Protein 6F5Z (pdb70)

Solvent-accessible surface area: 23426 Å² total; per-residue (Å²): 112,140,150,54,46,39,12,42,21,8,76,84,27,116,1,106,30,31,44,96,139,16,92,35,6,0,57,60,0,4,56,8,2,5,9,48,152,50,23,9,0,0,3,3,18,6,10,2,0,23,2,0,31,12,0,68,99,99,44,34,11,29,51,0,0,0,0,13,42,4,47,55,4,0,95,33,0,47,77,73,7,147,32,72,67,1,1,2,0,4,1,34,28,48,36,0,0,0,44,88,77,10,0,27,13,0,3,1,12,29,9,3,4,30,4,101,63,17,89,52,2,0,90,8,0,19,48,0,1,82,50,13,5,0,0,0,1,0,0,18,8,1,64,64,0,81,43,13,46,105,81,59,146,131,10,96,47,124,12,22,95,32,22,44,52,77,1,25,88,2,0,112,100,15,34,3,26,13,0,0,11,17,50,8,28,8,102,73,46,112,21,34,64,63,125,107,26,106,50,156,121,39,139,53,86,127,24,12,44,60,30,36,103,87,35,0,3,0,0,1,0,0,0,0,42,86,93,51,108,113,33,29,34,69,90,10,92,178,6,82,24,33,29,88,118,29,94,39,5,0,69,81,0,6,47,16,2,8,8,45,137,47,20,10,0,0,2,3,18,6,10,2,0,23,2,0,39,14,0,85,112,106,51,29,6,25,54,0,0,0,0,12,12,0,17,56,4,0,94,36,0,79,82,71,18,149,27,68,50,8,6,4,0,2,0,22,27,38,33,0,0,0,42,89,79,13,0,26,12,0,3,2,12,27,8,3,3,36,4,99,66,15,84,56,1,0,84,11,0,20,50,0,1,82,48,15,5,0,0,0,1,1,0,11,6,1,64,73,0,84,22,0,48,108,57,61,160,129,24,110,27,127,20,25,91,26,21,42,37,75,0,44,94,3,0,97,118,15,32,2,25,7,0,0,15,22,48,8,31,10,113,77,45,113,17,38,62,72,119,109,28,104,46,147,107,28,140,58,86,135,17,15,44,67,12,35,82,87,41,0,3,0,0,0,0,0,0,1,28,73,169,56,178,182,4,51,69,60,5,18,97,17,5,0,0,0,76,66,52,21,118,19,87,50,66,58,93,87,114,104,55,48,32,0,38,61,4,73,5,32,3,82,112,50,47,56,67,0,34,2,95,108,5,13,0,16,0,12,18,38,145,88,83,5,80,82,67,3,17,89,17,3,0,0,0,82,65,56,21,109,21,91,47,71,52,96,89,159,59,0,43,54,8,65,4,30,4,81,114,53,47,58,83,7,50,2,108,89,1,11,0,42,0,27,7,75,132,126

B-factor: mean 23.86, std 10.77, range [11.1, 96.34]

Foldseek 3Di:
DDDFPLLVCLVPVVLVVCCVVQCLQVVVLLVPFPAAAQFEEEEEQCRLVVSVVSCCVPHNYQAYEYEHQHPSRQVNNVVVDDDPSYYYDYDALQADPAAFQAGQEYEYEAPLQLHPDSLSSLLNRLGNHHAQHKYKYKHLAEDVLVLNPCVCVVGVRRTDHYHQVRVCVSNVVSQWHWDDKDQGARPPDDQDDQVVPPDPRHRGSVSVCCSRPVRNMIIIMTGRHD/DQQVQCVVVLCVLVVCVVQQCLQLVVLLVPFPDAAQFEEEEEQCRLVVSVVSCCVPHHHQAYEYEHQHPSRQVNNVVPDDDPSHHYDYDALQADPAAFQAGQEYEYEAPLQLHPDSLSSLLVRLGNHHFQHKYKYKHLAEDVLVLNPCVVVVGPGRTDHYHQVRVCVSNVVSQWHWDDKDAGARPPDDQDDQVPPDDPRHRGSVSVCCSHVNRHMIIIMTGRHDDDDD/DFQVVCPCDAQVVPRAAWDWAADDADVRQGQWTWTAHPPPRDTFTQHRRRTRRDPPVVD/DPPVVCPCDAQPPPRHAWDWDADDDCGAWTWTAHPVPRDTFTHHRNRTHRDHPVD

InterPro domains:
  IPR013216 Methyltransferase type 11 [PF08241] (43-138)
  IPR029063 S-adenosyl-L-methionine-dependent methyltransferase superfamily [G3DSA:3.40.50.150] (2-216)
  IPR029063 S-adenosyl-L-methionine-dependent methyltransferase superfamily [SSF53335] (7-187)
  IPR050447 Erg6/SMT methyltransferase [PTHR44068] (22-215)

Sequence (568 aa):
SVRDEFDAWAADGRDKGMEDDRHWHTAKHALARMPVEEGDTVVVDLGTGSGYALRALRDTKGIGRGFGLDGSPEMVVQNARAYTDTDDLSFLVGDFDDDLPFDDDSVDHVWSMEAFYYAADPHHHTLEEIARILKPGGTFYCAVNYYEENVHSHEWWQEHISIDMTRWSHAEYREAFRRDAGLHVAEQDS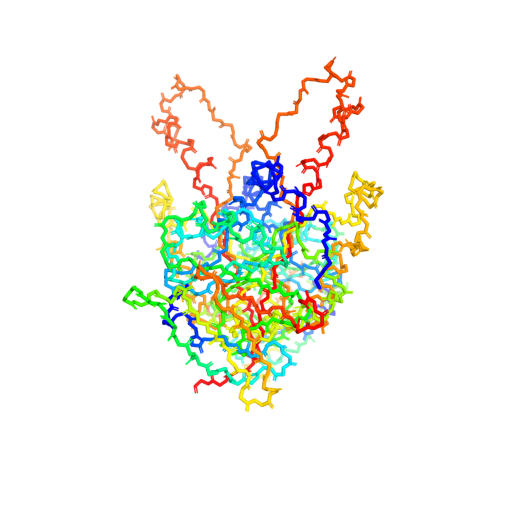SIADLDIDIPAATEFPTDDWETREAMVERYRTFGTLLTVGVAPHSVRDEFDAWAARDKGMEDRHWHTAKHALARMPVEEGDTVVDLGTGSGYALRALRDTKGIGRGFGLDGSPEMVQNARAYTDTDDLSFLVGDFDDLPFDDDSVDHVWSMEAFYYAADPHHTLEEIARILKPGGTFYCAVNYYEENVHHSHEWQEHISIDMMTRWSHAEYREAFRDAGLHVAEQDSIADLDIDIPAATEFPTDDWETREAMVERYRTFGTLLTVGVAPHHHHHMKESLMDILCDPLDKSELELEVDERDGDEIIEGRLIGTVTGEVYPIEDGIPNLLPPDMRMKESLMDILCDPLDKSELELEVDEREIIEGRLIGTVTGEVYPIEDGIPNLLPPDM

Organism: Haloferax volcanii (strain ATCC 29605 / DSM 3757 / JCM 8879 / NBRC 14742 / NCIMB 2012 / VKM B-1768 / DS2) (NCBI:txid309800)

Nearest PDB structures (foldseek):
  6f5z-assembly1_D  TM=1.019E+00  e=7.869E-10  Haloferax volcanii DS2
  6f5z-assembly1_C  TM=1.012E+00  e=1.614E-07  Haloferax volcanii DS2
  4a4g-assembly1_A  TM=5.597E-01  e=3.646E+00  Homo sapiens
  2oj2-assembly1_A  TM=3.637E-01  e=2.183E+00  Homo sapiens
  7nkx-assembly1_Z  TM=3.347E-01  e=4.420E+00  Saccharomyces cerevisiae S288C

Structure (mmCIF, N/CA/C/O backbone):
data_6F5Z
#
_entry.id   6F5Z
#
_cell.length_a   80.610
_cell.length_b   82.290
_cell.length_c   88.030
_cell.angle_alpha   90.000
_cell.angle_beta   90.000
_cell.angle_gamma   90.000
#
_symmetry.space_group_name_H-M   'P 21 21 21'
#
loop_
_entity.id
_entity.type
_entity.pdbx_description
1 polymer '24-sterol C-methyltransferase'
2 polymer 'UPF0434 family protein'
3 non-polymer S-ADENOSYL-L-HOMOCYSTEINE
4 non-polymer GLYCEROL
5 water water
#
loop_
_atom_site.group_PDB
_atom_site.id
_atom_site.type_symbol
_atom_site.label_atom_id
_atom_site.label_alt_id
_atom_site.label_comp_id
_atom_site.label_asym_id
_atom_site.label_entity_id
_atom_site.label_seq_id
_atom_site.pdbx_PDB_ins_code
_atom_site.Cartn_x
_atom_site.Cartn_y
_atom_site.Cartn_z
_atom_site.occupancy
_atom_site.B_iso_or_equiv
_atom_site.auth_seq_id
_atom_site.auth_comp_id
_atom_site.auth_asym_id
_atom_site.auth_atom_id
_atom_site.pdbx_PDB_model_num
ATOM 1 N N . SER A 1 2 ? 18.169 -27.176 -18.006 1.00 33.68 2 SER A N 1
ATOM 2 C CA . SER A 1 2 ? 18.039 -26.236 -16.886 1.00 34.04 2 SER A CA 1
ATOM 3 C C . SER A 1 2 ? 17.750 -27.004 -15.593 1.00 37.19 2 SER A C 1
ATOM 4 O O . SER A 1 2 ? 16.801 -27.790 -15.550 1.00 40.53 2 SER A O 1
ATOM 7 N N . VAL A 1 3 ? 18.589 -26.812 -14.557 1.00 28.10 3 VAL A N 1
ATOM 8 C CA . VAL A 1 3 ? 18.417 -27.541 -13.292 1.00 24.72 3 VAL A CA 1
ATOM 9 C C . VAL A 1 3 ? 18.304 -26.517 -12.164 1.00 23.58 3 VAL A C 1
ATOM 10 O O . VAL A 1 3 ? 19.129 -25.601 -12.068 1.00 23.99 3 VAL A O 1
ATOM 14 N N . ARG A 1 4 ? 17.288 -26.676 -11.322 1.00 19.40 4 ARG A N 1
ATOM 15 C CA . ARG A 1 4 ? 17.117 -25.773 -10.194 1.00 18.44 4 ARG A CA 1
ATOM 16 C C . ARG A 1 4 ? 18.057 -26.098 -9.059 1.00 21.41 4 ARG A C 1
ATOM 17 O O . ARG A 1 4 ? 18.431 -27.262 -8.864 1.00 21.70 4 ARG A O 1
ATOM 25 N N . ASP A 1 5 ? 18.425 -25.083 -8.289 1.00 17.87 5 ASP A N 1
ATOM 26 C CA . ASP A 1 5 ? 19.238 -25.295 -7.106 1.00 17.51 5 ASP A CA 1
ATOM 27 C C . ASP A 1 5 ? 18.801 -24.374 -5.951 1.00 17.77 5 ASP A C 1
ATOM 28 O O . ASP A 1 5 ? 17.796 -23.652 -6.054 1.00 17.38 5 ASP A O 1
ATOM 33 N N . GLU A 1 6 ? 19.554 -24.424 -4.835 1.00 15.93 6 GLU A N 1
ATOM 34 C CA . GLU A 1 6 ? 19.196 -23.632 -3.662 1.00 15.14 6 GLU A CA 1
ATOM 35 C C . GLU A 1 6 ? 18.992 -22.166 -3.984 1.00 16.05 6 GLU A C 1
ATOM 36 O O . GLU A 1 6 ? 18.104 -21.538 -3.425 1.00 17.04 6 GLU A O 1
ATOM 42 N N . PHE A 1 7 ? 19.856 -21.596 -4.843 1.00 15.61 7 PHE A N 1
ATOM 43 C CA . PHE A 1 7 ? 19.735 -20.151 -5.124 1.00 13.91 7 PHE A CA 1
ATOM 44 C C . PHE A 1 7 ? 18.379 -19.767 -5.722 1.00 14.40 7 PHE A C 1
ATOM 45 O O . PHE A 1 7 ? 17.844 -18.705 -5.411 1.00 15.33 7 PHE A O 1
ATOM 53 N N . ASP A 1 8 ? 17.819 -20.684 -6.557 1.00 14.33 8 ASP A N 1
ATOM 54 C CA . ASP A 1 8 ? 16.477 -20.474 -7.152 1.00 14.13 8 ASP A CA 1
ATOM 55 C C . ASP A 1 8 ? 15.416 -20.479 -6.057 1.00 18.44 8 ASP A C 1
ATOM 56 O O . ASP A 1 8 ? 14.518 -19.619 -6.042 1.00 18.27 8 ASP A O 1
ATOM 61 N N . ALA A 1 9 ? 15.564 -21.387 -5.083 1.00 16.92 9 ALA A N 1
ATOM 62 C CA . ALA A 1 9 ? 14.645 -21.400 -3.943 1.00 17.14 9 ALA A CA 1
ATOM 63 C C . ALA A 1 9 ? 14.764 -20.118 -3.124 1.00 18.36 9 ALA A C 1
ATOM 64 O O . ALA A 1 9 ? 13.745 -19.585 -2.677 1.00 18.37 9 ALA A O 1
ATOM 66 N N . TRP A 1 10 ? 16.014 -19.625 -2.898 1.00 16.43 10 TRP A N 1
ATOM 67 C CA . TRP A 1 10 ? 16.189 -18.405 -2.072 1.00 15.87 10 TRP A CA 1
ATOM 68 C C . TRP A 1 10 ? 15.548 -17.211 -2.732 1.00 18.12 10 TRP A C 1
ATOM 69 O O . TRP A 1 10 ? 14.997 -16.352 -2.041 1.00 19.56 10 TRP A O 1
ATOM 80 N N . ALA A 1 11 ? 15.589 -17.167 -4.070 1.00 16.29 11 ALA A N 1
ATOM 81 C CA . ALA A 1 11 ? 14.993 -16.046 -4.794 1.00 16.45 11 ALA A CA 1
ATOM 82 C C . ALA A 1 11 ? 13.478 -16.040 -4.608 1.00 21.77 11 ALA A C 1
ATOM 83 O O . ALA A 1 11 ? 12.864 -14.983 -4.608 1.00 23.71 11 ALA A O 1
ATOM 85 N N . ALA A 1 12 ? 12.873 -17.212 -4.455 1.00 22.32 12 ALA A N 1
ATOM 86 C CA . ALA A 1 12 ? 11.404 -17.296 -4.311 1.00 22.26 12 ALA A CA 1
ATOM 87 C C . ALA A 1 12 ? 10.923 -17.059 -2.896 1.00 26.33 12 ALA A C 1
ATOM 88 O O . ALA A 1 12 ? 9.754 -16.692 -2.711 1.00 27.76 12 ALA A O 1
ATOM 90 N N . ASP A 1 13 ? 11.764 -17.317 -1.891 1.00 22.25 13 ASP A N 1
ATOM 91 C CA . ASP A 1 13 ? 11.278 -17.218 -0.528 1.00 22.43 13 ASP A CA 1
ATOM 92 C C . ASP A 1 13 ? 11.766 -15.995 0.296 1.00 27.00 13 ASP A C 1
ATOM 93 O O . ASP A 1 13 ? 11.549 -15.961 1.512 1.00 28.56 13 ASP A O 1
ATOM 98 N N . GLY A 1 14 ? 12.376 -15.005 -0.362 1.00 24.06 14 GLY A N 1
ATOM 99 C CA . GLY A 1 14 ? 12.816 -13.782 0.310 1.00 23.27 14 GLY A CA 1
ATOM 100 C C . GLY A 1 14 ? 14.216 -13.800 0.880 1.00 26.10 14 GLY A C 1
ATOM 101 O O . GLY A 1 14 ? 14.654 -12.813 1.489 1.00 24.63 14 GLY A O 1
ATOM 102 N N . ARG A 1 15 ? 14.944 -14.895 0.672 1.00 19.97 15 ARG A N 1
ATOM 103 C CA . ARG A 1 15 ? 16.303 -14.990 1.202 1.00 20.51 15 ARG A CA 1
ATOM 104 C C . ARG A 1 15 ? 17.251 -14.119 0.428 1.00 21.26 15 ARG A C 1
ATOM 105 O O . ARG A 1 15 ? 18.288 -13.801 0.965 1.00 20.75 15 ARG A O 1
ATOM 113 N N . ASP A 1 16 ? 16.874 -13.655 -0.776 1.00 18.73 16 ASP A N 1
ATOM 114 C CA . ASP A 1 16 ? 17.688 -12.677 -1.507 1.00 18.06 16 ASP A CA 1
ATOM 115 C C . ASP A 1 16 ? 17.734 -11.364 -0.685 1.00 20.19 16 ASP A C 1
ATOM 116 O O . ASP A 1 16 ? 18.808 -10.768 -0.532 1.00 18.21 16 ASP A O 1
ATOM 121 N N . LYS A 1 17 ? 16.569 -10.922 -0.162 1.00 18.44 17 LYS A N 1
ATOM 122 C CA . LYS A 1 17 ? 16.481 -9.703 0.646 1.00 17.65 17 LYS A CA 1
ATOM 123 C C . LYS A 1 17 ? 17.094 -9.900 2.029 1.00 19.36 17 LYS A C 1
ATOM 124 O O . LYS A 1 17 ? 17.749 -8.988 2.551 1.00 19.05 17 LYS A O 1
ATOM 130 N N . GLY A 1 18 ? 16.950 -11.108 2.588 1.00 18.77 18 GLY A N 1
ATOM 131 C CA . GLY A 1 18 ? 17.599 -11.405 3.868 1.00 18.95 18 GLY A CA 1
ATOM 132 C C . GLY A 1 18 ? 19.121 -11.372 3.748 1.00 19.34 18 GLY A C 1
ATOM 133 O O . GLY A 1 18 ? 19.794 -10.799 4.613 1.00 19.15 18 GLY A O 1
ATOM 134 N N . MET A 1 19 ? 19.673 -11.943 2.644 1.00 16.50 19 MET A N 1
ATOM 135 C CA . MET A 1 19 ? 21.116 -11.881 2.403 1.00 15.91 19 MET A CA 1
ATOM 136 C C . MET A 1 19 ? 21.543 -10.423 2.231 1.00 17.76 19 MET A C 1
ATOM 137 O O . MET A 1 19 ? 22.615 -10.041 2.716 1.00 17.92 19 MET A O 1
ATOM 142 N N . GLU A 1 20 ? 20.761 -9.607 1.509 1.00 16.47 20 GLU A N 1
ATOM 143 C CA . GLU A 1 20 ? 21.124 -8.193 1.349 1.00 15.56 20 GLU A CA 1
ATOM 144 C C . GLU A 1 20 ? 21.275 -7.501 2.724 1.00 18.74 20 GLU A C 1
ATOM 145 O O . GLU A 1 20 ? 22.279 -6.818 3.003 1.00 17.50 20 GLU A O 1
ATOM 151 N N . ASP A 1 21 ? 20.273 -7.702 3.585 1.00 16.35 21 ASP A N 1
ATOM 152 C CA A ASP A 1 21 ? 20.292 -7.019 4.862 0.50 16.44 21 ASP A CA 1
ATOM 153 C CA B ASP A 1 21 ? 20.225 -7.103 4.921 0.50 16.41 21 ASP A CA 1
ATOM 154 C C . ASP A 1 21 ? 21.478 -7.420 5.721 1.00 19.20 21 ASP A C 1
ATOM 155 O O . ASP A 1 21 ? 22.031 -6.536 6.401 1.00 20.03 21 ASP A O 1
ATOM 164 N N . ARG A 1 22 ? 21.879 -8.708 5.706 1.00 16.85 22 ARG A N 1
ATOM 165 C CA . ARG A 1 22 ? 23.041 -9.132 6.490 1.00 16.17 22 ARG A CA 1
ATOM 166 C C . ARG A 1 22 ? 24.358 -8.735 5.821 1.00 17.06 22 ARG A C 1
ATOM 167 O O . ARG A 1 22 ? 25.284 -8.252 6.477 1.00 17.19 22 ARG A O 1
ATOM 175 N N . HIS A 1 23 ? 24.454 -8.962 4.507 1.00 15.00 23 HIS A N 1
ATOM 176 C CA . HIS A 1 23 ? 25.726 -8.734 3.818 1.00 13.69 23 HIS A CA 1
ATOM 177 C C . HIS A 1 23 ? 26.071 -7.273 3.725 1.00 14.63 23 HIS A C 1
ATOM 178 O O . HIS A 1 23 ? 27.254 -6.934 3.637 1.00 14.66 23 HIS A O 1
ATOM 185 N N . TRP A 1 24 ? 25.066 -6.405 3.664 1.00 13.71 24 TRP A N 1
ATOM 186 C CA . TRP A 1 24 ? 25.331 -4.979 3.579 1.00 13.63 24 TRP A CA 1
ATOM 187 C C . TRP A 1 24 ? 26.185 -4.485 4.751 1.00 15.32 24 TRP A C 1
ATOM 188 O O . TRP A 1 24 ? 26.989 -3.571 4.575 1.00 14.74 24 TRP A O 1
ATOM 199 N N . HIS A 1 25 ? 26.106 -5.154 5.908 1.00 13.93 25 HIS A N 1
ATOM 200 C CA . HIS A 1 25 ? 26.916 -4.701 7.059 1.00 14.16 25 HIS A CA 1
ATOM 201 C C . HIS A 1 25 ? 28.396 -4.544 6.739 1.00 15.62 25 HIS A C 1
ATOM 202 O O . HIS A 1 25 ? 29.016 -3.598 7.271 1.00 16.57 25 HIS A O 1
ATOM 209 N N . THR A 1 26 ? 28.962 -5.473 5.939 1.00 13.77 26 THR A N 1
ATOM 210 C CA . THR A 1 26 ? 30.376 -5.346 5.595 1.00 13.27 26 THR A CA 1
ATOM 211 C C . THR A 1 26 ? 30.521 -4.913 4.167 1.00 15.01 26 THR A C 1
ATOM 212 O O . THR A 1 26 ? 31.507 -4.239 3.853 1.00 13.92 26 THR A O 1
ATOM 216 N N . ALA A 1 27 ? 29.569 -5.298 3.284 1.00 13.65 27 ALA A N 1
ATOM 217 C CA . ALA A 1 27 ? 29.735 -4.851 1.896 1.00 13.72 27 ALA A CA 1
ATOM 218 C C . ALA A 1 27 ? 29.815 -3.334 1.794 1.00 13.94 27 ALA A C 1
ATOM 219 O O . ALA A 1 27 ? 30.551 -2.820 0.927 1.00 15.19 27 ALA A O 1
ATOM 221 N N . LYS A 1 28 ? 29.094 -2.598 2.680 1.00 13.01 28 LYS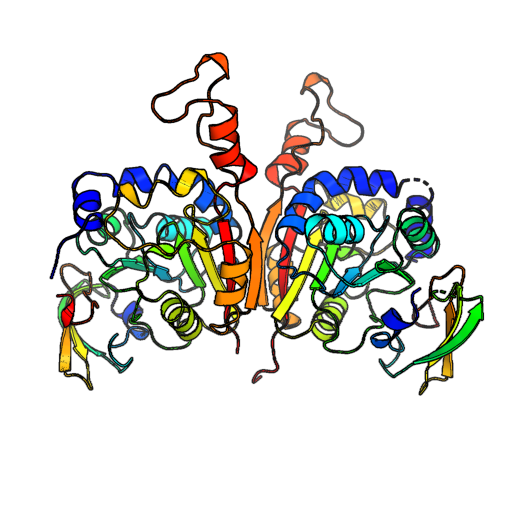 A N 1
ATOM 222 C CA . LYS A 1 28 ? 29.084 -1.132 2.553 1.00 13.47 28 LYS A CA 1
ATOM 223 C C . LYS A 1 28 ? 30.511 -0.575 2.696 1.00 15.06 28 LYS A C 1
ATOM 224 O O . LYS A 1 28 ? 30.853 0.414 2.039 1.00 16.03 28 LYS A O 1
ATOM 230 N N . HIS A 1 29 ? 31.328 -1.192 3.553 1.00 14.06 29 HIS A N 1
ATOM 231 C CA . HIS A 1 29 ? 32.694 -0.722 3.763 1.00 14.23 29 HIS A CA 1
ATOM 232 C C . HIS A 1 29 ? 33.609 -1.078 2.605 1.00 15.88 29 HIS A C 1
ATOM 233 O O . HIS A 1 29 ? 34.482 -0.292 2.247 1.00 16.17 29 HIS A O 1
ATOM 240 N N . ALA A 1 30 ? 33.422 -2.267 2.021 1.00 13.88 30 ALA A N 1
ATOM 241 C CA . ALA A 1 30 ? 34.250 -2.653 0.889 1.00 13.35 30 ALA A CA 1
ATOM 242 C C . ALA A 1 30 ? 33.869 -1.784 -0.311 1.00 15.24 30 ALA A C 1
ATOM 243 O O . ALA A 1 30 ? 34.744 -1.321 -1.047 1.00 16.09 30 ALA A O 1
ATOM 245 N N . LEU A 1 31 ? 32.547 -1.567 -0.532 1.00 12.93 31 LEU A N 1
ATOM 246 C CA . LEU A 1 31 ? 32.161 -0.750 -1.685 1.00 13.36 31 LEU A CA 1
ATOM 247 C C . LEU A 1 31 ? 32.679 0.680 -1.554 1.00 15.85 31 LEU A C 1
ATOM 248 O O . LEU A 1 31 ? 33.049 1.287 -2.570 1.00 16.52 31 LEU A O 1
ATOM 253 N N . ALA A 1 32 ? 32.650 1.241 -0.324 1.00 13.16 32 ALA A N 1
ATOM 254 C CA . ALA A 1 32 ? 33.049 2.638 -0.110 1.00 14.28 32 ALA A CA 1
ATOM 255 C C . ALA A 1 32 ? 34.493 2.873 -0.491 1.00 17.38 32 ALA A C 1
ATOM 256 O O . ALA A 1 32 ? 34.822 3.982 -0.943 1.00 17.66 32 ALA A O 1
ATOM 258 N N . ARG A 1 33 ? 35.341 1.875 -0.314 1.00 15.08 33 ARG A N 1
ATOM 259 C CA . ARG A 1 33 ? 36.760 2.071 -0.613 1.00 13.92 33 ARG A CA 1
ATOM 260 C C . ARG A 1 33 ? 37.107 1.781 -2.058 1.00 15.49 33 ARG A C 1
ATOM 261 O O . ARG A 1 33 ? 38.243 2.019 -2.470 1.00 15.21 33 ARG A O 1
ATOM 269 N N . MET A 1 34 ? 36.147 1.255 -2.855 1.00 13.82 34 MET A N 1
ATOM 270 C CA . MET A 1 34 ? 36.470 0.946 -4.254 1.00 14.43 34 MET A CA 1
ATOM 271 C C . MET A 1 34 ? 36.752 2.225 -5.011 1.00 16.69 34 MET A C 1
ATOM 272 O O . MET A 1 34 ? 36.041 3.210 -4.833 1.00 17.65 34 MET A O 1
ATOM 277 N N . PRO A 1 35 ? 37.749 2.201 -5.888 1.00 15.24 35 PRO A N 1
ATOM 278 C CA . PRO A 1 35 ? 38.150 3.430 -6.600 1.00 16.56 35 PRO A CA 1
ATOM 279 C C . PRO A 1 35 ? 37.350 3.651 -7.879 1.00 19.63 35 PRO A C 1
ATOM 280 O O . PRO A 1 35 ? 37.908 3.904 -8.961 1.00 19.92 35 PRO A O 1
ATOM 284 N N . VAL A 1 36 ? 36.024 3.507 -7.752 1.00 17.77 36 VAL A N 1
ATOM 285 C CA . VAL A 1 36 ? 35.107 3.617 -8.882 1.00 17.68 36 VAL A CA 1
ATOM 286 C C . VAL A 1 36 ? 34.873 5.098 -9.176 1.00 20.64 36 VAL A C 1
ATOM 287 O O . VAL A 1 36 ? 34.596 5.883 -8.255 1.00 21.13 36 VAL A O 1
ATOM 291 N N . GLU A 1 37 ? 35.020 5.476 -10.451 1.00 17.12 37 GLU A N 1
ATOM 292 C CA . GLU A 1 37 ? 34.816 6.874 -10.865 1.00 17.01 37 GLU A CA 1
ATOM 293 C C . GLU A 1 37 ? 33.461 7.014 -11.536 1.00 20.53 37 GLU A C 1
ATOM 294 O O . GLU A 1 37 ? 32.923 6.045 -12.073 1.00 19.91 37 GLU A O 1
ATOM 300 N N . GLU A 1 38 ? 32.948 8.251 -11.595 1.00 19.73 38 GLU A N 1
ATOM 301 C CA . GLU A 1 38 ? 31.667 8.524 -12.238 1.00 20.47 38 GLU A CA 1
ATOM 302 C C . GLU A 1 38 ? 31.762 8.102 -13.689 1.00 22.53 38 GLU A C 1
ATOM 303 O O . GLU A 1 38 ? 32.787 8.321 -14.340 1.00 22.33 38 GLU A O 1
ATOM 309 N N . GLY A 1 39 ? 30.754 7.393 -14.154 1.00 19.91 39 GLY A N 1
ATOM 310 C CA . GLY A 1 39 ? 30.721 6.940 -15.531 1.00 20.79 39 GLY A CA 1
ATOM 311 C C . GLY A 1 39 ? 31.343 5.583 -15.786 1.00 24.34 39 GLY A C 1
ATOM 312 O O . GLY A 1 39 ? 31.199 5.054 -16.894 1.00 22.88 39 GLY A O 1
ATOM 313 N N . ASP A 1 40 ? 32.033 4.981 -14.767 1.00 20.62 40 ASP A N 1
ATOM 314 C CA . ASP A 1 40 ? 32.660 3.651 -14.940 1.00 18.65 40 ASP A CA 1
ATOM 315 C C . ASP A 1 40 ? 31.652 2.542 -15.223 1.00 19.73 40 ASP A C 1
ATOM 316 O O . ASP A 1 40 ? 30.471 2.701 -14.913 1.00 19.78 40 ASP A O 1
ATOM 321 N N . THR A 1 41 ? 32.128 1.431 -15.829 1.00 17.15 41 THR A N 1
ATOM 322 C CA . THR A 1 41 ? 31.325 0.233 -16.086 1.00 16.47 41 THR A CA 1
ATOM 323 C C . THR A 1 41 ? 31.736 -0.802 -15.021 1.00 16.95 41 THR A C 1
ATOM 324 O O . THR A 1 41 ? 32.927 -1.103 -14.876 1.00 15.88 41 THR A O 1
ATOM 328 N N . VAL A 1 42 ? 30.741 -1.319 -14.262 1.00 15.13 42 VAL A N 1
ATOM 329 C CA A VAL A 1 42 ? 31.012 -2.294 -13.212 0.50 13.29 42 VAL A CA 1
ATOM 330 C CA B VAL A 1 42 ? 31.033 -2.296 -13.232 0.50 15.46 42 VAL A CA 1
ATOM 331 C C . VAL A 1 42 ? 30.209 -3.539 -13.450 1.00 16.20 42 VAL A C 1
ATOM 332 O O . VAL A 1 42 ? 29.045 -3.435 -13.861 1.00 17.67 42 VAL A O 1
ATOM 339 N N . VAL A 1 43 ? 30.797 -4.709 -13.182 1.00 14.16 43 VAL A N 1
ATOM 340 C CA . VAL A 1 43 ? 30.094 -5.986 -13.272 1.00 13.69 43 VAL A CA 1
ATOM 341 C C . VAL A 1 43 ? 30.040 -6.525 -11.833 1.00 15.68 43 VAL A C 1
ATOM 342 O O . VAL A 1 43 ? 31.059 -6.563 -11.154 1.00 15.59 43 VAL A O 1
ATOM 346 N N . ASP A 1 44 ? 28.845 -6.962 -11.414 1.00 13.81 44 ASP A N 1
ATOM 347 C CA . ASP A 1 44 ? 28.604 -7.548 -10.095 1.00 13.10 44 ASP A CA 1
ATOM 348 C C . ASP A 1 44 ? 28.358 -9.043 -10.347 1.00 15.70 44 ASP A C 1
ATOM 349 O O . ASP A 1 44 ? 27.345 -9.395 -10.966 1.00 15.49 44 ASP A O 1
ATOM 354 N N . LEU A 1 45 ? 29.298 -9.897 -9.915 1.00 13.77 45 LEU A N 1
ATOM 355 C CA . LEU A 1 45 ? 29.210 -11.339 -10.168 1.00 13.76 45 LEU A CA 1
ATOM 356 C C . LEU A 1 45 ? 28.485 -12.016 -9.004 1.00 14.70 45 LEU A C 1
ATOM 357 O O . LEU A 1 45 ? 29.003 -12.004 -7.852 1.00 15.82 45 LEU A O 1
ATOM 362 N N . GLY A 1 46 ? 27.305 -12.562 -9.296 1.00 13.71 46 GLY A N 1
ATOM 363 C CA . GLY A 1 46 ? 26.471 -13.198 -8.277 1.00 14.49 46 GLY A CA 1
ATOM 364 C C . GLY A 1 46 ? 25.712 -12.123 -7.515 1.00 15.73 46 GLY A C 1
ATOM 365 O O . GLY A 1 46 ? 25.708 -12.047 -6.281 1.00 15.78 46 GLY A O 1
ATOM 366 N N . THR A 1 47 ? 25.021 -11.273 -8.297 1.00 14.72 47 THR A N 1
ATOM 367 C CA . THR A 1 47 ? 24.421 -10.054 -7.788 1.00 13.98 47 THR A CA 1
ATOM 368 C C . THR A 1 47 ? 23.363 -10.240 -6.697 1.00 14.44 47 THR A C 1
ATOM 369 O O . THR A 1 47 ? 23.137 -9.327 -5.901 1.00 14.12 47 THR A O 1
ATOM 373 N N . GLY A 1 48 ? 22.686 -11.394 -6.663 1.00 14.20 48 GLY A N 1
ATOM 374 C CA . GLY A 1 48 ? 21.632 -11.597 -5.663 1.00 13.78 48 GLY A CA 1
ATOM 375 C C . GLY A 1 48 ? 20.540 -10.567 -5.880 1.00 15.14 48 GLY A C 1
ATOM 376 O O . GLY A 1 48 ? 20.054 -10.403 -7.022 1.00 15.37 48 GLY A O 1
ATOM 377 N N . SER A 1 49 ? 20.238 -9.792 -4.811 1.00 13.64 49 SER A N 1
ATOM 378 C CA . SER A 1 49 ? 19.181 -8.767 -4.914 1.00 14.39 49 SER A CA 1
ATOM 379 C C . SER A 1 49 ? 19.581 -7.555 -5.751 1.00 16.33 49 SER A C 1
ATOM 380 O O . SER A 1 49 ? 18.736 -6.686 -5.998 1.00 16.18 49 SER A O 1
ATOM 383 N N . GLY A 1 50 ? 20.871 -7.460 -6.123 1.00 13.80 50 GLY A N 1
ATOM 384 C CA . GLY A 1 50 ? 21.412 -6.346 -6.918 1.00 13.76 50 GLY A CA 1
ATOM 385 C C . GLY A 1 50 ? 21.779 -5.132 -6.086 1.00 15.46 50 GLY A C 1
ATOM 386 O O . GLY A 1 50 ? 22.120 -4.080 -6.641 1.00 15.37 50 GLY A O 1
ATOM 387 N N . TYR A 1 51 ? 21.757 -5.261 -4.744 1.00 13.65 51 TYR A N 1
ATOM 388 C CA . TYR A 1 51 ? 22.017 -4.091 -3.909 1.00 13.21 51 TYR A CA 1
ATOM 389 C C . TYR A 1 51 ? 23.375 -3.444 -4.132 1.00 14.48 51 TYR A C 1
ATOM 390 O O . TYR A 1 51 ? 23.496 -2.220 -3.946 1.00 15.45 51 TYR A O 1
ATOM 399 N N . ALA A 1 52 ? 24.413 -4.242 -4.465 1.00 14.59 52 ALA A N 1
ATOM 400 C CA . ALA A 1 52 ? 25.731 -3.596 -4.611 1.00 14.00 52 ALA A CA 1
ATOM 401 C C . ALA A 1 52 ? 25.761 -2.642 -5.801 1.00 15.16 52 ALA A C 1
ATOM 402 O O . ALA A 1 52 ? 26.388 -1.569 -5.712 1.00 16.35 52 ALA A O 1
ATOM 404 N N . LEU A 1 53 ? 25.064 -3.000 -6.903 1.00 14.51 53 LEU A N 1
ATOM 405 C CA . LEU A 1 53 ? 25.061 -2.070 -8.035 1.00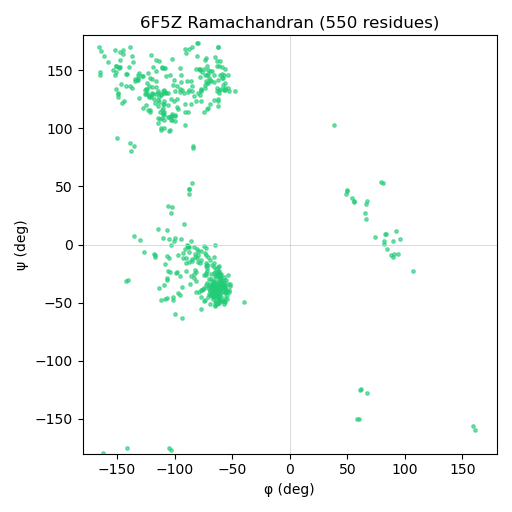 14.88 53 LEU A CA 1
ATOM 406 C C . LEU A 1 53 ? 24.262 -0.791 -7.698 1.00 15.33 53 LEU A C 1
ATOM 407 O O . LEU A 1 53 ? 24.649 0.318 -8.086 1.00 15.68 53 LEU A O 1
ATOM 412 N N . ARG A 1 54 ? 23.123 -0.965 -6.987 1.00 15.07 54 ARG A N 1
ATOM 413 C CA . ARG A 1 54 ? 22.333 0.198 -6.591 1.00 14.96 54 ARG A CA 1
ATOM 414 C C . ARG A 1 54 ? 23.185 1.106 -5.696 1.00 17.40 54 ARG A C 1
ATOM 415 O O . ARG A 1 54 ? 23.160 2.321 -5.865 1.00 17.02 54 ARG A O 1
ATOM 423 N N . ALA A 1 55 ? 23.975 0.522 -4.788 1.00 15.12 55 ALA A N 1
ATOM 424 C CA . ALA A 1 55 ? 24.841 1.327 -3.911 1.00 15.54 55 ALA A CA 1
ATOM 425 C C . ALA A 1 55 ? 25.935 2.013 -4.701 1.00 16.47 55 ALA A C 1
ATOM 426 O O . ALA A 1 55 ? 26.259 3.177 -4.398 1.00 16.38 55 ALA A O 1
ATOM 428 N N . LEU A 1 56 ? 26.493 1.363 -5.725 1.00 15.69 56 LEU A N 1
ATOM 429 C CA . LEU A 1 56 ? 27.545 2.012 -6.507 1.00 16.02 56 LEU A CA 1
ATOM 430 C C . LEU A 1 56 ? 26.967 3.116 -7.374 1.00 18.18 56 LEU A C 1
ATOM 431 O O . LEU A 1 56 ? 27.616 4.157 -7.547 1.00 19.61 56 LEU A O 1
ATOM 436 N N . ARG A 1 57 ? 25.726 2.924 -7.855 1.00 15.72 57 ARG A N 1
ATOM 437 C CA . ARG A 1 57 ? 25.067 3.987 -8.629 1.00 17.25 57 ARG A CA 1
ATOM 438 C C . ARG A 1 57 ? 24.855 5.190 -7.686 1.00 19.75 57 ARG A C 1
ATOM 439 O O . ARG A 1 57 ? 25.239 6.320 -8.038 1.00 19.91 57 ARG A O 1
ATOM 447 N N . ASP A 1 58 ? 24.292 4.933 -6.483 1.00 16.94 58 ASP A N 1
ATOM 448 C CA . ASP A 1 58 ? 23.951 6.001 -5.540 1.00 17.74 58 ASP A CA 1
ATOM 449 C C . ASP A 1 58 ? 25.149 6.748 -4.971 1.00 23.15 58 ASP A C 1
ATOM 450 O O . ASP A 1 58 ? 25.086 7.958 -4.773 1.00 24.86 58 ASP A O 1
ATOM 455 N N . THR A 1 59 ? 26.245 6.045 -4.707 1.00 19.13 59 THR A N 1
ATOM 456 C CA . THR A 1 59 ? 27.407 6.645 -4.035 1.00 19.45 59 THR A CA 1
ATOM 457 C C . THR A 1 59 ? 28.602 6.978 -4.915 1.00 22.66 59 THR A C 1
ATOM 458 O O . THR A 1 59 ? 29.395 7.830 -4.526 1.00 25.04 59 THR A O 1
ATOM 462 N N . LYS A 1 60 ? 28.757 6.315 -6.056 1.00 18.44 60 LYS A N 1
ATOM 463 C CA . LYS A 1 60 ? 29.908 6.531 -6.949 1.00 18.95 60 LYS A CA 1
ATOM 464 C C . LYS A 1 60 ? 29.506 7.078 -8.329 1.00 21.29 60 LYS A C 1
ATOM 465 O O . LYS A 1 60 ? 30.383 7.442 -9.094 1.00 22.16 60 LYS A O 1
ATOM 471 N N . GLY A 1 61 ? 28.213 7.094 -8.652 1.00 19.57 61 GLY A N 1
ATOM 472 C CA . GLY A 1 61 ? 27.760 7.601 -9.946 1.00 20.25 61 GLY A CA 1
ATOM 473 C C . GLY A 1 61 ? 28.203 6.753 -11.134 1.00 22.92 61 GLY A C 1
ATOM 474 O O . GLY A 1 61 ? 28.481 7.279 -12.225 1.00 22.04 61 GLY A O 1
ATOM 475 N N . ILE A 1 62 ? 28.271 5.428 -10.966 1.00 21.63 62 ILE A N 1
ATOM 476 C CA . ILE A 1 62 ? 28.639 4.581 -12.106 1.00 19.33 62 ILE A CA 1
ATOM 477 C C . ILE A 1 62 ? 27.749 4.830 -13.330 1.00 23.48 62 ILE A C 1
ATOM 478 O O . ILE A 1 62 ? 26.551 5.115 -13.166 1.00 23.77 62 ILE A O 1
ATOM 483 N N . GLY A 1 63 ? 28.350 4.712 -14.513 1.00 21.78 63 GLY A N 1
ATOM 484 C CA . GLY A 1 63 ? 27.647 4.929 -15.773 1.00 22.90 63 GLY A CA 1
ATOM 485 C C . GLY A 1 63 ? 26.849 3.735 -16.223 1.00 26.04 63 GLY A C 1
ATOM 486 O O . GLY A 1 63 ? 25.728 3.896 -16.709 1.00 25.89 63 GLY A O 1
ATOM 487 N N . ARG A 1 64 ? 27.413 2.523 -16.057 1.00 21.99 64 ARG A N 1
ATOM 488 C CA . ARG A 1 64 ? 26.812 1.289 -16.535 1.00 21.48 64 ARG A CA 1
ATOM 489 C C . ARG A 1 64 ? 27.081 0.223 -15.519 1.00 21.48 64 ARG A C 1
ATOM 490 O O . ARG A 1 64 ? 28.204 0.101 -15.058 1.00 19.87 64 ARG A O 1
ATOM 498 N N . GLY A 1 65 ? 26.076 -0.570 -15.211 1.00 18.76 65 GLY A N 1
ATOM 499 C CA . GLY A 1 65 ? 26.256 -1.670 -14.272 1.00 17.21 65 GLY A CA 1
ATOM 500 C C . GLY A 1 65 ? 25.618 -2.917 -14.831 1.00 18.54 65 GLY A C 1
ATOM 501 O O . GLY A 1 65 ? 24.573 -2.820 -15.493 1.00 18.42 65 GLY A O 1
ATOM 502 N N . PHE A 1 66 ? 26.269 -4.088 -14.648 1.00 15.04 66 PHE A N 1
ATOM 503 C CA . PHE A 1 66 ? 25.747 -5.383 -15.097 1.00 14.89 66 PHE A CA 1
ATOM 504 C C . PHE A 1 66 ? 25.715 -6.276 -13.883 1.00 16.85 66 PHE A C 1
ATOM 505 O O . PHE A 1 66 ? 26.772 -6.540 -13.309 1.00 17.22 66 PHE A O 1
ATOM 513 N N . GLY A 1 67 ? 24.524 -6.750 -13.531 1.00 14.51 67 GLY A N 1
ATOM 514 C CA . GLY A 1 67 ? 24.373 -7.681 -12.428 1.00 14.41 67 GLY A CA 1
ATOM 515 C C . GLY A 1 67 ? 24.182 -9.058 -13.000 1.00 16.20 67 GLY A C 1
ATOM 516 O O . GLY A 1 67 ? 23.153 -9.309 -13.640 1.00 16.55 67 GLY A O 1
ATOM 517 N N . LEU A 1 68 ? 25.206 -9.928 -12.821 1.00 13.37 68 LEU A N 1
ATOM 518 C CA . LEU A 1 68 ? 25.168 -11.272 -13.367 1.00 14.16 68 LEU A CA 1
ATOM 519 C C . LEU A 1 68 ? 24.810 -12.283 -12.289 1.00 16.46 68 LEU A C 1
ATOM 520 O O . LEU A 1 68 ? 25.366 -12.234 -11.199 1.00 15.05 68 LEU A O 1
ATOM 525 N N . ASP A 1 69 ? 23.942 -13.228 -12.606 1.00 13.51 69 ASP A N 1
ATOM 526 C CA . ASP A 1 69 ? 23.626 -14.270 -11.610 1.00 13.19 69 ASP A CA 1
ATOM 527 C C . ASP A 1 69 ? 23.250 -15.521 -12.379 1.00 15.31 69 ASP A C 1
ATOM 528 O O . ASP A 1 69 ? 22.673 -15.414 -13.464 1.00 14.77 69 ASP A O 1
ATOM 533 N N . GLY A 1 70 ? 23.535 -16.692 -11.833 1.00 13.92 70 GLY A N 1
ATOM 534 C CA . GLY A 1 70 ? 23.185 -17.957 -12.496 1.00 16.02 70 GLY A CA 1
ATOM 535 C C . GLY A 1 70 ? 21.720 -18.330 -12.296 1.00 17.28 70 GLY A C 1
ATOM 536 O O . GLY A 1 70 ? 21.224 -19.289 -12.938 1.00 16.99 70 GLY A O 1
ATOM 537 N N . SER A 1 71 ? 20.999 -17.607 -11.419 1.00 13.99 71 SER A N 1
ATOM 538 C CA . SER A 1 71 ? 19.602 -17.886 -11.123 1.00 13.26 71 SER A CA 1
ATOM 539 C C . SER A 1 71 ? 18.679 -16.889 -11.848 1.00 16.22 71 SER A C 1
ATOM 540 O O . SER A 1 71 ? 18.663 -15.715 -11.475 1.00 16.32 71 SER A O 1
ATOM 543 N N . PRO A 1 72 ? 17.874 -17.338 -12.844 1.00 15.28 72 PRO A N 1
ATOM 544 C CA . PRO A 1 72 ? 16.957 -16.401 -13.516 1.00 16.01 72 PRO A CA 1
ATOM 545 C C . PRO A 1 72 ? 16.026 -15.687 -12.533 1.00 17.13 72 PRO A C 1
ATOM 546 O O . PRO A 1 72 ? 15.845 -14.476 -12.658 1.00 17.25 72 PRO A O 1
ATOM 550 N N . GLU A 1 73 ? 15.503 -16.395 -11.524 1.00 15.99 73 GLU A N 1
ATOM 551 C CA . GLU A 1 73 ? 14.592 -15.775 -10.547 1.00 16.28 73 GLU A CA 1
ATOM 552 C C . GLU A 1 73 ? 15.297 -14.693 -9.740 1.00 17.81 73 GLU A C 1
ATOM 553 O O . GLU A 1 73 ? 14.706 -13.656 -9.422 1.00 17.56 73 GLU A O 1
ATOM 559 N N . MET A 1 74 ? 16.586 -14.944 -9.395 1.00 15.24 74 MET A N 1
ATOM 560 C CA . MET A 1 74 ? 17.373 -13.965 -8.666 1.00 15.74 74 MET A CA 1
ATOM 561 C C . MET A 1 74 ? 17.498 -12.674 -9.503 1.00 16.07 74 MET A C 1
ATOM 562 O O . MET A 1 74 ? 17.267 -11.589 -8.976 1.00 15.76 74 MET A O 1
ATOM 567 N N . VAL A 1 75 ? 17.833 -12.785 -10.818 1.00 14.38 75 VAL A N 1
ATOM 568 C CA A VAL A 1 75 ? 17.971 -11.527 -11.585 0.50 13.14 75 VAL A CA 1
ATOM 569 C CA B VAL A 1 75 ? 17.985 -11.638 -11.693 0.50 15.66 75 VAL A CA 1
ATOM 570 C C . VAL A 1 75 ? 16.635 -10.908 -11.893 1.00 15.26 75 VAL A C 1
ATOM 571 O O . VAL A 1 75 ? 16.588 -9.680 -11.989 1.00 16.09 75 VAL A O 1
ATOM 578 N N . GLN A 1 76 ? 15.559 -11.706 -12.018 1.00 14.60 76 GLN A N 1
ATOM 579 C CA . GLN A 1 76 ? 14.239 -11.104 -12.206 1.00 15.23 76 GLN A CA 1
ATOM 580 C C . GLN A 1 76 ? 13.917 -10.266 -10.969 1.00 15.86 76 GLN A C 1
ATOM 581 O O . GLN A 1 76 ? 13.444 -9.145 -11.107 1.00 17.90 76 GLN A O 1
ATOM 587 N N . ASN A 1 77 ? 14.249 -10.747 -9.760 1.00 14.45 77 ASN A N 1
ATOM 588 C CA . ASN A 1 77 ? 14.003 -10.000 -8.536 1.00 15.70 77 ASN A CA 1
ATOM 589 C C . ASN A 1 77 ? 14.877 -8.762 -8.502 1.00 16.61 77 ASN A C 1
ATOM 590 O O . ASN A 1 77 ? 14.386 -7.659 -8.222 1.00 17.69 77 ASN A O 1
ATOM 595 N N . ALA A 1 78 ? 16.195 -8.918 -8.814 1.00 15.48 78 ALA A N 1
ATOM 596 C CA . ALA A 1 78 ? 17.094 -7.753 -8.797 1.00 14.98 78 ALA A CA 1
ATOM 597 C C . ALA A 1 78 ? 16.592 -6.673 -9.759 1.00 17.24 78 ALA A C 1
ATOM 598 O O . ALA A 1 78 ? 16.613 -5.508 -9.414 1.00 16.71 78 ALA A O 1
ATOM 600 N N . ARG A 1 79 ? 16.084 -7.065 -10.934 1.00 15.83 79 ARG A N 1
ATOM 601 C CA . ARG A 1 79 ? 15.595 -6.094 -11.902 1.00 16.22 79 ARG A CA 1
ATOM 602 C C . ARG A 1 79 ? 14.363 -5.376 -11.327 1.00 18.18 79 ARG A C 1
ATOM 603 O O . ARG A 1 79 ? 14.237 -4.143 -11.432 1.00 17.83 79 ARG A O 1
ATOM 611 N N . ALA A 1 80 ? 13.489 -6.132 -10.663 1.00 17.64 80 ALA A N 1
ATOM 612 C CA . ALA A 1 80 ? 12.265 -5.565 -10.074 1.00 18.81 80 ALA A CA 1
ATOM 613 C C . ALA A 1 80 ? 12.601 -4.599 -8.932 1.00 22.00 80 ALA A C 1
ATOM 614 O O . ALA A 1 80 ? 11.887 -3.606 -8.737 1.00 22.90 80 ALA A O 1
ATOM 616 N N . TYR A 1 81 ? 13.721 -4.847 -8.206 1.00 18.00 81 TYR A N 1
ATOM 617 C CA . TYR A 1 81 ? 14.122 -3.979 -7.102 1.00 17.94 81 TYR A CA 1
ATOM 618 C C . TYR A 1 81 ? 14.897 -2.740 -7.565 1.00 20.30 81 TYR A C 1
ATOM 619 O O . TYR A 1 81 ? 15.288 -1.933 -6.706 1.00 20.94 81 TYR A O 1
ATOM 628 N N . THR A 1 82 ? 15.166 -2.601 -8.875 1.00 17.44 82 THR A N 1
ATOM 629 C CA . THR A 1 82 ? 16.032 -1.541 -9.399 1.00 17.64 82 THR A CA 1
ATOM 630 C C . THR A 1 82 ? 15.258 -0.684 -10.400 1.00 23.63 82 THR A C 1
ATOM 631 O O . THR A 1 82 ? 14.916 -1.152 -11.504 1.00 22.57 82 THR A O 1
ATOM 635 N N . ASP A 1 83 ? 15.038 0.581 -10.030 1.00 21.64 83 ASP A N 1
ATOM 636 C CA . ASP A 1 83 ? 14.203 1.505 -10.817 1.00 24.36 83 ASP A CA 1
ATOM 637 C C . ASP A 1 83 ? 14.931 2.370 -11.867 1.00 31.12 83 ASP A C 1
ATOM 638 O O . ASP A 1 83 ? 14.337 3.336 -12.373 1.00 34.70 83 ASP A O 1
ATOM 643 N N . THR A 1 84 ? 16.156 2.002 -12.261 1.00 23.33 84 THR A N 1
ATOM 644 C CA . THR A 1 84 ? 16.927 2.707 -13.303 1.00 22.20 84 THR A CA 1
ATOM 645 C C . THR A 1 84 ? 17.407 1.721 -14.347 1.00 26.16 84 THR A C 1
ATOM 646 O O . THR A 1 84 ? 17.814 0.606 -13.984 1.00 25.01 84 THR A O 1
ATOM 650 N N . ASP A 1 85 ? 17.457 2.149 -15.626 1.00 23.62 85 ASP A N 1
ATOM 651 C CA . ASP A 1 85 ? 17.921 1.287 -16.714 1.00 24.12 85 ASP A CA 1
ATOM 652 C C . ASP A 1 85 ? 19.430 1.383 -16.948 1.00 25.77 85 ASP A C 1
ATOM 653 O O . ASP A 1 85 ? 19.967 0.643 -17.775 1.00 24.34 85 ASP A O 1
ATOM 658 N N . ASP A 1 86 ? 20.134 2.234 -16.160 1.00 21.98 86 ASP A N 1
ATOM 659 C CA . ASP A 1 86 ? 21.596 2.335 -16.238 1.00 22.18 86 ASP A CA 1
ATOM 660 C C . ASP A 1 86 ? 22.212 1.069 -15.635 1.00 23.17 86 ASP A C 1
ATOM 661 O O . ASP A 1 86 ? 23.381 0.766 -15.877 1.00 22.42 86 ASP A O 1
ATOM 666 N N . LEU A 1 87 ? 21.406 0.331 -14.846 1.00 18.54 87 LEU A N 1
ATOM 667 C CA . LEU A 1 87 ? 21.799 -0.941 -14.246 1.00 16.94 87 LEU A CA 1
ATOM 668 C C . LEU A 1 87 ? 21.025 -2.021 -14.967 1.00 20.59 87 LEU A C 1
ATOM 669 O O . LEU A 1 87 ? 19.791 -1.943 -15.091 1.00 20.96 87 LEU A O 1
ATOM 674 N N . SER A 1 88 ? 21.737 -2.960 -15.527 1.00 15.85 88 SER A N 1
ATOM 675 C CA . SER A 1 88 ? 21.139 -4.061 -16.270 1.00 15.77 88 SER A CA 1
ATOM 676 C C . SER A 1 88 ? 21.455 -5.362 -15.564 1.00 17.44 88 SER A C 1
ATOM 677 O O . SER A 1 88 ? 22.392 -5.433 -14.772 1.00 17.30 88 SER A O 1
ATOM 680 N N . PHE A 1 89 ? 20.666 -6.377 -15.835 1.00 15.40 89 PHE A N 1
ATOM 681 C CA . PHE A 1 89 ? 20.808 -7.678 -15.221 1.00 14.33 89 PHE A CA 1
ATOM 682 C C . PHE A 1 89 ? 20.759 -8.744 -16.277 1.00 17.57 89 PHE A C 1
ATOM 683 O O . PHE A 1 89 ? 20.075 -8.597 -17.298 1.00 16.22 89 PHE A O 1
ATOM 691 N N . LEU A 1 90 ? 21.526 -9.810 -16.060 1.00 14.08 90 LEU A N 1
ATOM 692 C CA . LEU A 1 90 ? 21.599 -10.906 -17.008 1.00 14.29 90 LEU A CA 1
ATOM 693 C C . LEU A 1 90 ? 21.843 -12.212 -16.280 1.00 15.40 90 LEU A C 1
ATOM 694 O O . LEU A 1 90 ? 22.449 -12.242 -15.184 1.00 14.92 90 LEU A O 1
ATOM 699 N N . VAL A 1 91 ? 21.381 -13.311 -16.908 1.00 13.91 91 VAL A N 1
ATOM 700 C CA . VAL A 1 91 ? 21.669 -14.651 -16.402 1.00 13.69 91 VAL A CA 1
ATOM 701 C C . VAL A 1 91 ? 22.997 -15.060 -17.013 1.00 16.65 91 VAL A C 1
ATOM 702 O O . VAL A 1 91 ? 23.213 -14.893 -18.228 1.00 15.35 91 VAL A O 1
ATOM 706 N N . GLY A 1 92 ? 23.907 -15.581 -16.179 1.00 14.33 92 GLY A N 1
ATOM 707 C CA . GLY A 1 92 ? 25.202 -15.993 -16.673 1.00 14.00 92 GLY A CA 1
ATOM 708 C C . GLY A 1 92 ? 25.914 -16.842 -15.655 1.00 16.35 92 GLY A C 1
ATOM 709 O O . GLY A 1 92 ? 25.432 -16.996 -14.524 1.00 17.08 92 GLY A O 1
ATOM 710 N N . ASP A 1 93 ? 27.007 -17.439 -16.081 1.00 14.05 93 ASP A N 1
ATOM 711 C CA . ASP A 1 93 ? 27.759 -18.377 -15.243 1.00 15.17 93 ASP A CA 1
ATOM 712 C C . ASP A 1 93 ? 29.210 -17.927 -15.029 1.00 15.80 93 ASP A C 1
ATOM 713 O O . ASP A 1 93 ? 29.882 -17.451 -15.938 1.00 16.45 93 ASP A O 1
ATOM 718 N N . PHE A 1 94 ? 29.706 -18.177 -13.810 1.00 15.89 94 PHE A N 1
ATOM 719 C CA . PHE A 1 94 ? 31.056 -17.757 -13.438 1.00 14.80 94 PHE A CA 1
ATOM 720 C C . PHE A 1 94 ? 32.143 -18.434 -14.256 1.00 16.79 94 PHE A C 1
ATOM 721 O O . PHE A 1 94 ? 33.262 -17.917 -14.271 1.00 17.14 94 PHE A O 1
ATOM 729 N N . ASP A 1 95 ? 31.855 -19.585 -14.882 1.00 15.74 95 ASP A N 1
ATOM 730 C CA . ASP A 1 95 ? 32.897 -20.259 -15.642 1.00 16.35 95 ASP A CA 1
ATOM 731 C C . ASP A 1 95 ? 33.122 -19.691 -17.029 1.00 20.76 95 ASP A C 1
ATOM 732 O O . ASP A 1 95 ? 34.108 -20.079 -17.678 1.00 23.11 95 ASP A O 1
ATOM 737 N N . ASP A 1 96 ? 32.235 -18.817 -17.519 1.00 17.94 96 ASP A N 1
ATOM 738 C CA A ASP A 1 96 ? 32.469 -18.185 -18.826 0.50 19.15 96 ASP A CA 1
ATOM 739 C CA B ASP A 1 96 ? 32.400 -18.246 -18.849 0.50 19.49 96 ASP A CA 1
ATOM 740 C C . ASP A 1 96 ? 31.677 -16.921 -18.921 1.00 19.14 96 ASP A C 1
ATOM 741 O O . ASP A 1 96 ? 30.449 -16.885 -19.134 1.00 19.08 96 ASP A O 1
ATOM 750 N N . LEU A 1 97 ? 32.398 -15.868 -18.663 1.00 17.15 97 LEU A N 1
ATOM 751 C CA . LEU A 1 97 ? 31.768 -14.561 -18.588 1.00 16.35 97 LEU A CA 1
ATOM 752 C C . LEU A 1 97 ? 31.467 -14.022 -19.983 1.00 17.35 97 LEU A C 1
ATOM 753 O O . LEU A 1 97 ? 32.349 -14.023 -20.846 1.00 16.89 97 LEU A O 1
ATOM 758 N N . PRO A 1 98 ? 30.245 -13.504 -20.181 1.00 16.57 98 PRO A N 1
ATOM 759 C CA . PRO A 1 98 ? 29.848 -13.041 -21.516 1.00 15.57 98 PRO A CA 1
ATOM 760 C C . PRO A 1 98 ? 30.216 -11.593 -21.808 1.00 18.24 98 PRO A C 1
ATOM 761 O O . PRO A 1 98 ? 29.406 -10.843 -22.376 1.00 16.94 98 PRO A O 1
ATOM 765 N N . PHE A 1 99 ? 31.446 -11.192 -21.432 1.00 16.66 99 PHE A N 1
ATOM 766 C CA . PHE A 1 99 ? 31.940 -9.837 -21.703 1.00 15.98 99 PHE A CA 1
ATOM 767 C C . PHE A 1 99 ? 33.228 -9.879 -22.506 1.00 17.62 99 PHE A C 1
ATOM 768 O O . PHE A 1 99 ? 34.061 -10.794 -22.327 1.00 16.93 99 PHE A O 1
ATOM 776 N N . ASP A 1 100 ? 33.416 -8.861 -23.359 1.00 17.80 100 ASP A N 1
ATOM 777 C CA . ASP A 1 100 ? 34.620 -8.787 -24.160 1.00 17.38 100 ASP A CA 1
ATOM 778 C C . ASP A 1 100 ? 35.855 -8.590 -23.299 1.00 17.55 100 ASP A C 1
ATOM 779 O O . ASP A 1 100 ? 35.778 -8.103 -22.161 1.00 17.80 100 ASP A O 1
ATOM 784 N N . ASP A 1 101 ? 37.017 -8.900 -23.881 1.00 18.24 101 ASP A N 1
ATOM 785 C CA . ASP A 1 101 ? 38.266 -8.629 -23.172 1.00 16.98 101 ASP A CA 1
ATOM 786 C C . ASP A 1 101 ? 38.349 -7.113 -22.910 1.00 18.88 101 ASP A C 1
ATOM 787 O O . ASP A 1 101 ? 37.939 -6.290 -23.739 1.00 19.87 101 ASP A O 1
ATOM 792 N N . ASP A 1 102 ? 38.941 -6.733 -21.754 1.00 17.09 102 ASP A N 1
ATOM 793 C CA . ASP A 1 102 ? 39.278 -5.346 -21.428 1.00 16.20 102 ASP A CA 1
ATOM 794 C C . ASP A 1 102 ? 38.120 -4.387 -21.652 1.00 18.07 102 ASP A C 1
ATOM 795 O O . ASP A 1 102 ? 38.269 -3.332 -22.292 1.00 19.95 102 ASP A O 1
ATOM 800 N N . SER A 1 103 ? 36.924 -4.777 -21.164 1.00 16.26 103 SER A N 1
ATOM 801 C CA . SER A 1 103 ? 35.715 -3.988 -21.406 1.00 16.68 103 SER A CA 1
ATOM 802 C C . SER A 1 103 ? 35.095 -3.431 -20.131 1.00 18.45 103 SER A C 1
ATOM 803 O O . SER A 1 103 ? 34.171 -2.612 -20.206 1.00 19.42 103 SER A O 1
ATOM 806 N N . VAL A 1 104 ? 35.597 -3.866 -18.970 1.00 15.90 104 VAL A N 1
ATOM 807 C CA . VAL A 1 104 ? 34.969 -3.540 -17.681 1.00 15.85 104 VAL A CA 1
ATOM 808 C C . VAL A 1 104 ? 35.937 -2.771 -16.795 1.00 16.34 104 VAL A C 1
ATOM 809 O O . VAL A 1 104 ? 37.097 -3.156 -16.735 1.00 17.07 104 VAL A O 1
ATOM 813 N N . ASP A 1 105 ? 35.489 -1.689 -16.131 1.00 15.32 105 ASP A N 1
ATOM 814 C CA . ASP A 1 105 ? 36.418 -0.968 -15.246 1.00 14.97 105 ASP A CA 1
ATOM 815 C C . ASP A 1 105 ? 36.679 -1.651 -13.905 1.00 16.00 105 ASP A C 1
ATOM 816 O O . ASP A 1 105 ? 37.788 -1.574 -13.364 1.00 16.71 105 ASP A O 1
ATOM 821 N N . HIS A 1 106 ? 35.638 -2.231 -13.316 1.00 14.93 106 HIS A N 1
ATOM 822 C CA . HIS A 1 106 ? 35.784 -2.912 -12.010 1.00 14.80 106 HIS A CA 1
ATOM 823 C C . HIS A 1 106 ? 34.823 -4.075 -11.941 1.00 15.72 106 HIS A C 1
ATOM 824 O O . HIS A 1 106 ? 33.719 -4.008 -12.510 1.00 15.62 106 HIS A O 1
ATOM 831 N N . VAL A 1 107 ? 35.196 -5.093 -11.148 1.00 13.58 107 VAL A N 1
ATOM 832 C CA . VAL A 1 107 ? 34.330 -6.237 -10.913 1.00 13.37 107 VAL A CA 1
ATOM 833 C C . VAL A 1 107 ? 34.184 -6.353 -9.392 1.00 14.59 107 VAL A C 1
ATOM 834 O O . VAL A 1 107 ? 35.175 -6.223 -8.655 1.00 14.38 107 VAL A O 1
ATOM 838 N N . TRP A 1 108 ? 32.913 -6.537 -8.951 1.00 13.12 108 TRP A N 1
ATOM 839 C CA . TRP A 1 108 ? 32.568 -6.720 -7.541 1.00 13.31 108 TRP A CA 1
ATOM 840 C C . TRP A 1 108 ? 31.981 -8.105 -7.371 1.00 15.12 108 TRP A C 1
ATOM 841 O O . TRP A 1 108 ? 31.194 -8.570 -8.200 1.00 14.60 108 TRP A O 1
ATOM 852 N N . SER A 1 109 ? 32.333 -8.776 -6.264 1.00 13.04 109 SER A N 1
ATOM 853 C CA . SER A 1 109 ? 31.617 -10.014 -5.929 1.00 12.76 109 SER A CA 1
ATOM 854 C C . SER A 1 109 ? 31.598 -10.175 -4.410 1.00 13.64 109 SER A C 1
ATOM 855 O O . SER A 1 109 ? 32.651 -10.141 -3.780 1.00 14.81 109 SER A O 1
ATOM 858 N N . MET A 1 110 ? 30.391 -10.363 -3.845 1.00 12.58 110 MET A N 1
ATOM 859 C CA . MET A 1 110 ? 30.218 -10.577 -2.399 1.00 13.05 110 MET A CA 1
ATOM 860 C C . MET A 1 110 ? 29.517 -11.891 -2.167 1.00 14.17 110 MET A C 1
ATOM 861 O 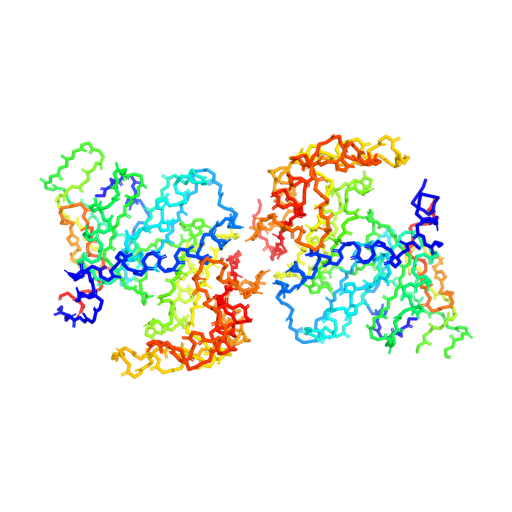O . MET A 1 110 ? 28.447 -12.134 -2.739 1.00 14.33 110 MET A O 1
ATOM 866 N N . GLU A 1 111 ? 30.114 -12.747 -1.315 1.00 12.68 111 GLU A N 1
ATOM 867 C CA . GLU A 1 111 ? 29.475 -14.000 -0.876 1.00 12.58 111 GLU A CA 1
ATOM 868 C C . GLU A 1 111 ? 29.060 -14.901 -2.039 1.00 14.46 111 GLU A C 1
ATOM 869 O O . GLU A 1 111 ? 28.065 -15.631 -1.961 1.00 14.89 111 GLU A O 1
ATOM 875 N N . ALA A 1 112 ? 29.912 -14.909 -3.068 1.00 13.12 112 ALA A N 1
ATOM 876 C CA . ALA A 1 112 ? 29.572 -15.705 -4.250 1.00 13.55 112 ALA A CA 1
ATOM 877 C C . ALA A 1 112 ? 30.766 -16.418 -4.862 1.00 14.92 112 ALA A C 1
ATOM 878 O O . ALA A 1 112 ? 30.606 -17.488 -5.461 1.00 13.65 112 ALA A O 1
ATOM 880 N N . PHE A 1 113 ? 31.976 -15.844 -4.742 1.00 13.88 113 PHE A N 1
ATOM 881 C CA . PHE A 1 113 ? 33.103 -16.367 -5.497 1.00 14.08 113 PHE A CA 1
ATOM 882 C C . PHE A 1 113 ? 33.393 -17.831 -5.197 1.00 14.45 113 PHE A C 1
ATOM 883 O O . PHE A 1 113 ? 33.730 -18.608 -6.122 1.00 14.66 113 PHE A O 1
ATOM 891 N N . TYR A 1 114 ? 33.208 -18.210 -3.939 1.00 14.09 114 TYR A N 1
ATOM 892 C CA . TYR A 1 114 ? 33.567 -19.549 -3.498 1.00 14.30 114 TYR A CA 1
ATOM 893 C C . TYR A 1 114 ? 32.609 -20.631 -4.013 1.00 16.01 114 TYR A C 1
ATOM 894 O O . TYR A 1 114 ? 32.887 -21.822 -3.810 1.00 15.46 114 TYR A O 1
ATOM 903 N N . TYR A 1 115 ? 31.538 -20.241 -4.750 1.00 14.76 115 TYR A N 1
ATOM 904 C CA . TYR A 1 115 ? 30.669 -21.241 -5.379 1.00 14.65 115 TYR A CA 1
ATOM 905 C C . TYR A 1 115 ? 31.162 -21.582 -6.782 1.00 16.60 115 TYR A C 1
ATOM 906 O O . TYR A 1 115 ? 30.661 -22.536 -7.367 1.00 16.62 115 TYR A O 1
ATOM 915 N N . ALA A 1 116 ? 32.121 -20.807 -7.340 1.00 15.50 116 ALA A N 1
ATOM 916 C CA . ALA A 1 116 ? 32.611 -21.067 -8.687 1.00 16.21 116 ALA A CA 1
ATOM 917 C C . ALA A 1 116 ? 33.124 -22.493 -8.808 1.00 18.75 116 ALA A C 1
ATOM 918 O O . ALA A 1 116 ? 33.822 -22.971 -7.918 1.00 18.41 116 ALA A O 1
ATOM 920 N N . ALA A 1 117 ? 32.747 -23.175 -9.879 1.00 17.91 117 ALA A N 1
ATOM 921 C CA . ALA A 1 117 ? 33.161 -24.570 -10.121 1.00 18.92 117 ALA A CA 1
ATOM 922 C C . ALA A 1 117 ? 34.662 -24.667 -10.347 1.00 22.76 117 ALA A C 1
ATOM 923 O O . ALA A 1 117 ? 35.300 -25.674 -9.965 1.00 22.83 117 ALA A O 1
ATOM 925 N N . ASP A 1 118 ? 35.238 -23.653 -10.996 1.00 17.35 118 ASP A N 1
ATOM 926 C CA . ASP A 1 118 ? 36.674 -23.667 -11.301 1.00 16.08 118 ASP A CA 1
ATOM 927 C C . ASP A 1 118 ? 37.148 -22.256 -10.928 1.00 17.67 118 ASP A C 1
ATOM 928 O O . ASP A 1 118 ? 37.220 -21.373 -11.798 1.00 17.11 118 ASP A O 1
ATOM 933 N N . PRO A 1 119 ? 37.478 -22.035 -9.634 1.00 16.32 119 PRO A N 1
ATOM 934 C CA . PRO A 1 119 ? 37.860 -20.682 -9.200 1.00 15.56 119 PRO A CA 1
ATOM 935 C C . PRO A 1 119 ? 39.018 -20.089 -9.960 1.00 16.76 119 PRO A C 1
ATOM 936 O O . PRO A 1 119 ? 39.016 -18.888 -10.218 1.00 16.62 119 PRO A O 1
ATOM 940 N N . HIS A 1 120 ? 40.031 -20.917 -10.327 1.00 16.89 120 HIS A N 1
ATOM 941 C CA A HIS A 1 120 ? 41.154 -20.411 -11.062 0.50 15.71 120 HIS A CA 1
ATOM 942 C CA B HIS A 1 120 ? 41.170 -20.420 -11.114 0.50 17.00 120 HIS A CA 1
ATOM 943 C C . HIS A 1 120 ? 40.693 -19.869 -12.448 1.00 17.47 120 HIS A C 1
ATOM 944 O O . HIS A 1 120 ? 41.113 -18.790 -12.854 1.00 17.03 120 HIS A O 1
ATOM 957 N N . HIS A 1 121 ? 39.822 -20.611 -13.149 1.00 15.77 121 HIS A N 1
ATOM 958 C CA . HIS A 1 121 ? 39.326 -20.129 -14.435 1.00 15.96 121 HIS A CA 1
ATOM 959 C C . HIS A 1 121 ? 38.496 -18.832 -14.269 1.00 16.12 121 HIS A C 1
ATOM 960 O O . HIS A 1 121 ? 38.591 -17.925 -15.095 1.00 16.14 121 HIS A O 1
ATOM 967 N N . THR A 1 122 ? 37.668 -18.774 -13.218 1.00 15.13 122 THR A N 1
ATOM 968 C CA . THR A 1 122 ? 36.850 -17.583 -12.964 1.00 14.29 122 THR A CA 1
ATOM 969 C C . THR A 1 122 ? 37.777 -16.383 -12.755 1.00 16.68 122 THR A C 1
ATOM 970 O O . THR A 1 122 ? 37.499 -15.300 -13.270 1.00 16.26 122 THR A O 1
ATOM 974 N N . LEU A 1 123 ? 38.876 -16.585 -11.990 1.00 14.60 123 LEU A N 1
ATOM 975 C CA . LEU A 1 123 ? 39.805 -15.473 -11.803 1.00 13.68 123 LEU A CA 1
ATOM 976 C C . LEU A 1 123 ? 40.463 -15.030 -13.126 1.00 15.38 123 LEU A C 1
ATOM 977 O O . LEU A 1 123 ? 40.619 -13.832 -13.389 1.00 16.13 123 LEU A O 1
ATOM 982 N N . GLU A 1 124 ? 40.807 -16.010 -13.974 1.00 15.86 124 GLU A N 1
ATOM 983 C CA . GLU A 1 124 ? 41.355 -15.692 -15.303 1.00 15.60 124 GLU A CA 1
ATOM 984 C C . GLU A 1 124 ? 40.344 -14.934 -16.163 1.00 17.31 124 GLU A C 1
ATOM 985 O O . GLU A 1 124 ? 40.718 -14.004 -16.896 1.00 17.89 124 GLU A O 1
ATOM 991 N N . GLU A 1 125 ? 39.038 -15.297 -16.027 1.00 14.43 125 GLU A N 1
ATOM 992 C CA . GLU A 1 125 ? 37.994 -14.594 -16.768 1.00 15.15 125 GLU A CA 1
ATOM 993 C C . GLU A 1 125 ? 37.845 -13.173 -16.295 1.00 16.18 125 GLU A C 1
ATOM 994 O O . GLU A 1 125 ? 37.637 -12.262 -17.101 1.00 15.63 125 GLU A O 1
ATOM 1000 N N . ILE A 1 126 ? 37.986 -12.964 -14.969 1.00 15.21 126 ILE A N 1
ATOM 1001 C CA . ILE A 1 126 ? 37.892 -11.605 -14.457 1.00 14.52 126 ILE A CA 1
ATOM 1002 C C . ILE A 1 126 ? 39.058 -10.769 -14.941 1.00 15.69 126 ILE A C 1
ATOM 1003 O O . ILE A 1 126 ? 38.863 -9.628 -15.334 1.00 15.60 126 ILE A O 1
ATOM 1008 N N . ALA A 1 127 ? 40.283 -11.323 -14.894 1.00 15.62 127 ALA A N 1
ATOM 1009 C CA . ALA A 1 127 ? 41.446 -10.595 -15.400 1.00 15.92 127 ALA A CA 1
ATOM 1010 C C . ALA A 1 127 ? 41.262 -10.302 -16.875 1.00 17.88 127 ALA A C 1
ATOM 1011 O O . ALA A 1 127 ? 41.668 -9.252 -17.311 1.00 16.69 127 ALA A O 1
ATOM 1013 N N . ARG A 1 128 ? 40.631 -11.213 -17.626 1.00 17.08 128 ARG A N 1
ATOM 1014 C CA . ARG A 1 128 ? 40.403 -10.994 -19.057 1.00 15.87 128 ARG A CA 1
ATOM 1015 C C . ARG A 1 128 ? 39.467 -9.803 -19.274 1.00 17.40 128 ARG A C 1
ATOM 1016 O O . ARG A 1 128 ? 39.785 -8.914 -20.064 1.00 16.54 128 ARG A O 1
ATOM 1024 N N . ILE A 1 129 ? 38.278 -9.793 -18.626 1.00 14.85 129 ILE A N 1
ATOM 1025 C CA . ILE A 1 129 ? 37.291 -8.740 -18.915 1.00 13.94 129 ILE A CA 1
ATOM 1026 C C . ILE A 1 129 ? 37.662 -7.396 -18.351 1.00 15.24 129 ILE A C 1
ATOM 1027 O O . ILE A 1 129 ? 37.230 -6.375 -18.864 1.00 16.77 129 ILE A O 1
ATOM 1032 N N . LEU A 1 130 ? 38.501 -7.381 -17.267 1.00 14.74 130 LEU A N 1
ATOM 1033 C CA . LEU A 1 130 ? 38.861 -6.085 -16.696 1.00 14.41 130 LEU A CA 1
ATOM 1034 C C . LEU A 1 130 ? 39.789 -5.293 -17.625 1.00 16.76 130 LEU A C 1
ATOM 1035 O O . LEU A 1 130 ? 40.733 -5.851 -18.181 1.00 16.90 130 LEU A O 1
ATOM 1040 N N . LYS A 1 131 ? 39.629 -3.995 -17.683 1.00 15.44 131 LYS A N 1
ATOM 1041 C CA . LYS A 1 131 ? 40.597 -3.167 -18.365 1.00 15.93 131 LYS A CA 1
ATOM 1042 C C . LYS A 1 131 ? 41.871 -3.126 -17.510 1.00 19.03 131 LYS A C 1
ATOM 1043 O O . LYS A 1 131 ? 41.797 -3.225 -16.274 1.00 17.82 131 LYS A O 1
ATOM 1049 N N . PRO A 1 132 ? 43.051 -2.909 -18.118 1.00 18.37 132 PRO A N 1
ATOM 1050 C CA . PRO A 1 132 ? 44.281 -2.805 -17.306 1.00 18.92 132 PRO A CA 1
ATOM 1051 C C . PRO A 1 132 ? 44.131 -1.705 -16.253 1.00 21.09 132 PRO A C 1
ATOM 1052 O O . PRO A 1 132 ? 43.632 -0.612 -16.538 1.00 19.38 132 PRO A O 1
ATOM 1056 N N . GLY A 1 133 ? 44.511 -2.044 -15.020 1.00 17.67 133 GLY A N 1
ATOM 1057 C CA . GLY A 1 133 ? 44.392 -1.123 -13.905 1.00 18.04 133 GLY A CA 1
ATOM 1058 C C . GLY A 1 133 ? 43.042 -1.199 -13.210 1.00 20.51 133 GLY A C 1
ATOM 1059 O O . GLY A 1 133 ? 42.850 -0.584 -12.145 1.00 19.33 133 GLY A O 1
ATOM 1060 N N . GLY A 1 134 ? 42.099 -1.943 -13.804 1.00 16.62 134 GLY A N 1
ATOM 1061 C CA . GLY A 1 134 ? 40.785 -2.125 -13.192 1.00 16.97 134 GLY A CA 1
ATOM 1062 C C . GLY A 1 134 ? 40.891 -3.067 -12.011 1.00 16.97 134 GLY A C 1
ATOM 1063 O O . GLY A 1 134 ? 41.850 -3.847 -11.912 1.00 16.51 134 GLY A O 1
ATOM 1064 N N . THR A 1 135 ? 39.895 -2.998 -11.078 1.00 14.49 135 THR A N 1
ATOM 1065 C CA . THR A 1 135 ? 40.001 -3.828 -9.878 1.00 14.62 135 THR A CA 1
ATOM 1066 C C . THR A 1 135 ? 38.962 -4.903 -9.786 1.00 16.05 135 THR A C 1
ATOM 1067 O O . THR A 1 135 ? 37.874 -4.768 -10.333 1.00 15.86 135 THR A O 1
ATOM 1071 N N . PHE A 1 136 ? 39.285 -5.932 -8.999 1.00 13.90 136 PHE A N 1
ATOM 1072 C CA . PHE A 1 136 ? 38.365 -6.996 -8.635 1.00 13.16 136 PHE A CA 1
ATOM 1073 C C . PHE A 1 136 ? 38.297 -6.962 -7.101 1.00 14.43 136 PHE A C 1
ATOM 1074 O O . PHE A 1 136 ? 39.303 -7.190 -6.436 1.00 13.93 136 PHE A O 1
ATOM 1082 N N . TYR A 1 137 ? 37.125 -6.651 -6.574 1.00 13.11 137 TYR A N 1
ATOM 1083 C CA . TYR A 1 137 ? 36.861 -6.653 -5.123 1.00 12.54 137 TYR A CA 1
ATOM 1084 C C . TYR A 1 137 ? 36.154 -7.957 -4.842 1.00 13.82 137 TYR A C 1
ATOM 1085 O O . TYR A 1 137 ? 34.987 -8.116 -5.229 1.00 14.05 137 TYR A O 1
ATOM 1094 N N . CYS A 1 138 ? 36.854 -8.880 -4.135 1.00 13.29 138 CYS A N 1
ATOM 1095 C CA . CYS A 1 138 ? 36.357 -10.215 -3.855 1.00 13.41 138 CYS A CA 1
ATOM 1096 C C . CYS A 1 138 ? 36.145 -10.324 -2.354 1.00 14.06 138 CYS A C 1
ATOM 1097 O O . CYS A 1 138 ? 37.138 -10.433 -1.610 1.00 13.82 138 CYS A O 1
ATOM 1100 N N . ALA A 1 139 ? 34.880 -10.268 -1.921 1.00 12.27 139 ALA A N 1
ATOM 1101 C CA . ALA A 1 139 ? 34.528 -10.306 -0.508 1.00 13.06 139 ALA A CA 1
ATOM 1102 C C . ALA A 1 139 ? 33.818 -11.619 -0.201 1.00 14.10 139 ALA A C 1
ATOM 1103 O O . ALA A 1 139 ? 32.852 -11.994 -0.899 1.00 14.67 139 ALA A O 1
ATOM 1105 N N . VAL A 1 140 ? 34.302 -12.311 0.844 1.00 12.38 140 VAL A N 1
ATOM 1106 C CA . VAL A 1 140 ? 33.763 -13.630 1.202 1.00 12.07 140 VAL A CA 1
ATOM 1107 C C . VAL A 1 140 ? 33.692 -13.804 2.690 1.00 13.27 140 VAL A C 1
ATOM 1108 O O . VAL A 1 140 ? 34.582 -13.339 3.390 1.00 13.48 140 VAL A O 1
ATOM 1112 N N . ASN A 1 141 ? 32.678 -14.535 3.156 1.00 12.96 141 ASN A N 1
ATOM 1113 C CA . ASN A 1 141 ? 32.578 -14.863 4.576 1.00 14.27 141 ASN A CA 1
ATOM 1114 C C . ASN A 1 141 ? 32.921 -16.331 4.832 1.00 16.26 141 ASN A C 1
ATOM 1115 O O . ASN A 1 141 ? 33.037 -16.720 5.995 1.00 16.92 141 ASN A O 1
ATOM 1120 N N . TYR A 1 142 ? 33.054 -17.138 3.777 1.00 14.33 142 TYR A N 1
ATOM 1121 C CA . TYR A 1 142 ? 33.413 -18.560 3.881 1.00 13.13 142 TYR A CA 1
ATOM 1122 C C . TYR A 1 142 ? 34.879 -18.672 3.458 1.00 15.71 142 TYR A C 1
ATOM 1123 O O . TYR A 1 142 ? 35.207 -18.426 2.285 1.00 15.73 142 TYR A O 1
ATOM 1132 N N . TYR A 1 143 ? 35.773 -18.958 4.423 1.00 14.08 143 TYR A N 1
ATOM 1133 C CA . TYR A 1 143 ? 37.206 -19.044 4.145 1.00 13.63 143 TYR A CA 1
ATOM 1134 C C . TYR A 1 143 ? 37.874 -19.770 5.314 1.00 15.11 143 TYR A C 1
ATOM 1135 O O . TYR A 1 143 ? 37.259 -19.906 6.374 1.00 16.65 143 TYR A O 1
ATOM 1144 N N . GLU A 1 144 ? 39.120 -20.185 5.126 1.00 15.11 144 GLU A N 1
ATOM 1145 C CA . GLU A 1 144 ? 39.745 -21.098 6.094 1.00 15.10 144 GLU A CA 1
ATOM 1146 C C . GLU A 1 144 ? 39.859 -20.560 7.520 1.00 18.92 144 GLU A C 1
ATOM 1147 O O . GLU A 1 144 ? 39.515 -21.277 8.460 1.00 18.70 144 GLU A O 1
ATOM 1153 N N . GLU A 1 145 ? 40.334 -19.335 7.676 1.00 18.29 145 GLU A N 1
ATOM 1154 C CA . GLU A 1 145 ? 40.557 -18.768 9.021 1.00 17.90 145 GLU A CA 1
ATOM 1155 C C . GLU A 1 145 ? 39.258 -18.581 9.810 1.00 20.76 145 GLU A C 1
ATOM 1156 O O . GLU A 1 145 ? 39.263 -18.634 11.052 1.00 21.80 145 GLU A O 1
ATOM 1162 N N . ASN A 1 146 ? 38.137 -18.387 9.104 1.00 16.62 146 ASN A N 1
ATOM 1163 C CA . ASN A 1 146 ? 36.861 -18.177 9.785 1.00 16.29 146 ASN A CA 1
ATOM 1164 C C . ASN A 1 146 ? 36.273 -19.540 10.121 1.00 19.45 146 ASN A C 1
ATOM 1165 O O . ASN A 1 146 ? 35.426 -20.077 9.397 1.00 19.89 146 ASN A O 1
ATOM 1170 N N . VAL A 1 147 ? 36.732 -20.112 11.243 1.00 18.89 147 VAL A N 1
ATOM 1171 C CA . VAL A 1 147 ? 36.312 -21.464 11.632 1.00 20.67 147 VAL A CA 1
ATOM 1172 C C . VAL A 1 147 ? 34.791 -21.625 11.741 1.00 21.36 147 VAL A C 1
ATOM 1173 O O . VAL A 1 147 ? 34.265 -22.715 11.494 1.00 21.72 147 VAL A O 1
ATOM 1177 N N . HIS A 1 148 ? 34.085 -20.543 12.095 1.00 20.55 148 HIS A N 1
ATOM 1178 C CA . HIS A 1 148 ? 32.646 -20.577 12.248 1.00 20.90 148 HIS A CA 1
ATOM 1179 C C . HIS A 1 148 ? 31.897 -20.742 10.935 1.00 25.11 148 HIS A C 1
ATOM 1180 O O . HIS A 1 148 ? 30.733 -21.118 10.950 1.00 26.64 148 HIS A O 1
ATOM 1187 N N . SER A 1 149 ? 32.592 -20.553 9.806 1.00 21.09 149 SER A N 1
ATOM 1188 C CA . SER A 1 149 ? 31.961 -20.712 8.490 1.00 19.77 149 SER A CA 1
ATOM 1189 C C . SER A 1 149 ? 32.059 -22.121 7.949 1.00 23.44 149 SER A C 1
ATOM 1190 O O . SER A 1 149 ? 31.356 -22.466 7.009 1.00 23.46 149 SER A O 1
ATOM 1193 N N . HIS A 1 150 ? 32.946 -22.963 8.508 1.00 19.91 150 HIS A N 1
ATOM 1194 C CA . HIS A 1 150 ? 33.171 -24.291 7.957 1.00 21.06 150 HIS A CA 1
ATOM 1195 C C . HIS A 1 150 ? 31.895 -25.126 7.862 1.00 23.73 150 HIS A C 1
ATOM 1196 O O . HIS A 1 150 ? 31.700 -25.811 6.866 1.00 23.83 150 HIS A O 1
ATOM 1203 N N . GLU A 1 151 ? 31.020 -25.019 8.860 1.00 22.09 151 GLU A N 1
ATOM 1204 C CA . GLU A 1 151 ? 29.779 -25.795 8.909 1.00 24.25 151 GLU A CA 1
ATOM 1205 C C . GLU A 1 151 ? 28.777 -25.453 7.798 1.00 27.14 151 GLU A C 1
ATOM 1206 O O . GLU A 1 151 ? 27.866 -26.253 7.559 1.00 26.24 151 GLU A O 1
ATOM 1212 N N . TRP A 1 152 ? 28.960 -24.291 7.100 1.00 23.43 152 TRP A N 1
ATOM 1213 C CA A TRP A 1 152 ? 28.092 -23.861 5.992 0.50 22.38 152 TRP A CA 1
ATOM 1214 C CA B TRP A 1 152 ? 28.056 -23.898 6.018 0.50 22.45 152 TRP A CA 1
ATOM 1215 C C . TRP A 1 152 ? 28.022 -24.922 4.904 1.00 24.91 152 TRP A C 1
ATOM 1216 O O . TRP A 1 152 ? 26.982 -25.083 4.272 1.00 24.07 152 TRP A O 1
ATOM 1237 N N . GLN A 1 153 ? 29.131 -25.656 4.686 1.00 21.56 153 GLN A N 1
ATOM 1238 C CA . GLN A 1 153 ? 29.177 -26.692 3.646 1.00 20.54 153 GLN A CA 1
ATOM 1239 C C . GLN A 1 153 ? 28.133 -27.813 3.903 1.00 26.51 153 GLN A C 1
ATOM 1240 O O . GLN A 1 153 ? 27.671 -28.454 2.967 1.00 25.43 153 GLN A O 1
ATOM 1246 N N . GLU A 1 154 ? 27.731 -27.995 5.156 1.00 26.30 154 GLU A N 1
ATOM 1247 C CA . GLU A 1 154 ? 26.753 -29.044 5.494 1.00 26.66 154 GLU A CA 1
ATOM 1248 C C . GLU A 1 154 ? 25.326 -28.633 5.123 1.00 33.21 154 GLU A C 1
ATOM 1249 O O . GLU A 1 154 ? 24.429 -29.487 5.113 1.00 33.50 154 GLU A O 1
ATOM 1255 N N . HIS A 1 155 ? 25.118 -27.338 4.825 1.00 30.05 155 HIS A N 1
ATOM 1256 C CA . HIS A 1 155 ? 23.806 -26.754 4.542 1.00 31.01 155 HIS A CA 1
ATOM 1257 C C . HIS A 1 155 ? 23.577 -26.343 3.081 1.00 30.90 155 HIS A C 1
ATOM 1258 O O . HIS A 1 155 ? 22.530 -25.780 2.769 1.00 30.50 155 HIS A O 1
ATOM 1265 N N . ILE A 1 156 ? 24.525 -26.648 2.184 1.00 23.93 156 ILE A N 1
ATOM 1266 C CA . ILE A 1 156 ? 24.384 -26.318 0.770 1.00 22.40 156 ILE A CA 1
ATOM 1267 C C . ILE A 1 156 ? 25.057 -27.404 -0.064 1.00 24.10 156 ILE A C 1
ATOM 1268 O O . ILE A 1 156 ? 26.104 -27.959 0.328 1.00 24.60 156 ILE A O 1
ATOM 1273 N N . SER A 1 157 ? 24.415 -27.793 -1.151 1.00 20.63 157 SER A N 1
ATOM 1274 C CA . SER A 1 157 ? 24.934 -28.928 -1.930 1.00 20.68 157 SER A CA 1
ATOM 1275 C C . SER A 1 157 ? 26.052 -28.568 -2.887 1.00 26.53 157 SER A C 1
ATOM 1276 O O . SER A 1 157 ? 26.648 -29.469 -3.483 1.00 27.37 157 SER A O 1
ATOM 1279 N N . ILE A 1 158 ? 26.298 -27.265 -3.095 1.00 22.02 158 ILE A N 1
ATOM 1280 C CA . ILE A 1 158 ? 27.337 -26.812 -4.026 1.00 22.12 158 ILE A CA 1
ATOM 1281 C C . ILE A 1 158 ? 28.698 -26.980 -3.355 1.00 23.21 158 ILE A C 1
ATOM 1282 O O . ILE A 1 158 ? 28.835 -26.591 -2.197 1.00 21.24 158 ILE A O 1
ATOM 1287 N N . ASP A 1 159 ? 29.685 -27.568 -4.073 1.00 21.56 159 ASP A N 1
ATOM 1288 C CA . ASP A 1 159 ? 31.035 -27.740 -3.534 1.00 22.18 159 ASP A CA 1
ATOM 1289 C C . ASP A 1 159 ? 31.672 -26.346 -3.502 1.00 23.16 159 ASP A C 1
ATOM 1290 O O . ASP A 1 159 ? 31.802 -25.695 -4.554 1.00 24.98 159 ASP A O 1
ATOM 1295 N N . MET A 1 160 ? 31.981 -25.885 -2.309 1.00 17.94 160 MET A N 1
ATOM 1296 C CA . MET A 1 160 ? 32.535 -24.541 -2.097 1.00 16.35 160 MET A CA 1
ATOM 1297 C C . MET A 1 160 ? 34.031 -24.570 -1.904 1.00 20.38 160 MET A C 1
ATOM 1298 O O . MET A 1 160 ? 34.550 -25.483 -1.241 1.00 22.05 160 MET A O 1
ATOM 1303 N N . THR A 1 161 ? 34.715 -23.577 -2.465 1.00 16.00 161 THR A N 1
ATOM 1304 C CA . THR A 1 161 ? 36.154 -23.463 -2.311 1.00 14.36 161 THR A CA 1
ATOM 1305 C C . THR A 1 161 ? 36.440 -22.807 -0.959 1.00 16.68 161 THR A C 1
ATOM 1306 O O . THR A 1 161 ? 35.907 -21.733 -0.658 1.00 16.52 161 THR A O 1
ATOM 1310 N N . ARG A 1 162 ? 37.227 -23.488 -0.103 1.00 15.71 162 ARG A N 1
ATOM 1311 C CA . ARG A 1 162 ? 37.553 -22.947 1.210 1.00 14.62 162 ARG A CA 1
ATOM 1312 C C . ARG A 1 162 ? 39.044 -22.622 1.183 1.00 19.05 162 ARG A C 1
ATOM 1313 O O . ARG A 1 162 ? 39.886 -23.520 1.315 1.00 19.13 162 ARG A O 1
ATOM 1321 N N . TRP A 1 163 ? 39.351 -21.348 0.959 1.00 15.46 163 TRP A N 1
ATOM 1322 C CA . TRP A 1 163 ? 40.758 -20.943 0.884 1.00 14.81 163 TRP A CA 1
ATOM 1323 C C . TRP A 1 163 ? 41.137 -20.084 2.060 1.00 15.54 163 TRP A C 1
ATOM 1324 O O . TRP A 1 163 ? 40.305 -19.358 2.627 1.00 16.01 163 TRP A O 1
ATOM 1335 N N . SER A 1 164 ? 42.431 -20.131 2.407 1.00 14.36 164 SER A N 1
ATOM 1336 C CA . SER A 1 164 ? 42.958 -19.249 3.419 1.00 13.15 164 SER A CA 1
ATOM 1337 C C . SER A 1 164 ? 43.248 -17.856 2.808 1.00 15.43 164 SER A C 1
ATOM 1338 O O . SER A 1 164 ? 43.224 -17.673 1.588 1.00 15.06 164 SER A O 1
ATOM 1341 N N . HIS A 1 165 ? 43.621 -16.893 3.668 1.00 14.96 165 HIS A N 1
ATOM 1342 C CA . HIS A 1 165 ? 44.016 -15.575 3.166 1.00 14.06 165 HIS A CA 1
ATOM 1343 C C . HIS A 1 165 ? 45.176 -15.734 2.150 1.00 14.82 165 HIS A C 1
ATOM 1344 O O . HIS A 1 165 ? 45.140 -15.164 1.062 1.00 15.21 165 HIS A O 1
ATOM 1351 N N . ALA A 1 166 ? 46.208 -16.565 2.496 1.00 14.17 166 ALA A N 1
ATOM 1352 C CA . ALA A 1 166 ? 47.340 -16.713 1.587 1.00 15.04 166 ALA A CA 1
ATOM 1353 C C . ALA A 1 166 ? 46.960 -17.349 0.277 1.00 16.69 166 ALA A C 1
ATOM 1354 O O . ALA A 1 166 ? 47.472 -16.951 -0.774 1.00 16.13 166 ALA A O 1
ATOM 1356 N N . GLU A 1 167 ? 46.030 -18.328 0.329 1.00 15.32 167 GLU A N 1
ATOM 1357 C CA . GLU A 1 167 ? 45.581 -18.995 -0.899 1.00 15.38 167 GLU A CA 1
ATOM 1358 C C . GLU A 1 167 ? 44.816 -18.059 -1.832 1.00 15.96 167 GLU A C 1
ATOM 1359 O O . GLU A 1 167 ? 44.948 -18.171 -3.041 1.00 17.36 167 GLU A O 1
ATOM 1365 N N . TYR A 1 168 ? 44.026 -17.114 -1.259 1.00 14.13 168 TYR A N 1
ATOM 1366 C CA . TYR A 1 168 ? 43.358 -16.155 -2.143 1.00 14.25 168 TYR A CA 1
ATOM 1367 C C . TYR A 1 168 ? 44.447 -15.293 -2.827 1.00 15.66 168 TYR A C 1
ATOM 1368 O O . TYR A 1 168 ? 44.384 -15.062 -4.037 1.00 15.63 168 TYR A O 1
ATOM 1377 N N . ARG A 1 169 ? 45.499 -14.865 -2.060 1.00 14.28 169 ARG A N 1
ATOM 1378 C CA . ARG A 1 169 ? 46.510 -14.023 -2.709 1.00 13.40 169 ARG A CA 1
ATOM 1379 C C . ARG A 1 169 ? 47.267 -14.791 -3.803 1.00 15.51 169 ARG A C 1
ATOM 1380 O O . ARG A 1 169 ? 47.518 -14.250 -4.881 1.00 16.22 169 ARG A O 1
ATOM 1388 N N . GLU A 1 170 ? 47.626 -16.051 -3.520 1.00 14.94 170 GLU A N 1
ATOM 1389 C CA . GLU A 1 170 ? 48.342 -16.846 -4.517 1.00 15.89 170 GLU A CA 1
ATOM 1390 C C . GLU A 1 170 ? 47.478 -17.121 -5.768 1.00 17.24 170 GLU A C 1
ATOM 1391 O O . GLU A 1 170 ? 47.966 -17.028 -6.907 1.00 17.78 170 GLU A O 1
ATOM 1397 N N . ALA A 1 171 ? 46.184 -17.407 -5.557 1.00 14.50 171 ALA A N 1
ATOM 1398 C CA . ALA A 1 171 ? 45.293 -17.693 -6.695 1.00 14.91 171 ALA A CA 1
ATOM 1399 C C . ALA A 1 171 ? 45.164 -16.454 -7.562 1.00 15.76 171 ALA A C 1
ATOM 1400 O O . ALA A 1 171 ? 45.174 -16.570 -8.798 1.00 16.74 171 ALA A O 1
ATOM 1402 N N . PHE A 1 172 ? 45.055 -15.268 -6.941 1.00 13.91 172 PHE A N 1
ATOM 1403 C CA . PHE A 1 172 ? 44.974 -14.030 -7.724 1.00 13.73 172 PHE A CA 1
ATOM 1404 C C . PHE A 1 172 ? 46.223 -13.864 -8.603 1.00 17.00 172 PHE A C 1
ATOM 1405 O O . PHE A 1 172 ? 46.112 -13.588 -9.807 1.00 17.96 172 PHE A O 1
ATOM 1413 N N . ARG A 1 173 ? 47.426 -14.038 -7.998 1.00 15.61 173 ARG A N 1
ATOM 1414 C CA A ARG A 1 173 ? 48.689 -13.934 -8.766 0.50 15.66 173 ARG A CA 1
ATOM 1415 C CA B ARG A 1 173 ? 48.659 -13.888 -8.783 0.50 15.84 173 ARG A CA 1
ATOM 1416 C C . ARG A 1 173 ? 48.731 -14.960 -9.887 1.00 19.13 173 ARG A C 1
ATOM 1417 O O . ARG A 1 173 ? 49.165 -14.652 -11.014 1.00 19.56 173 ARG A O 1
ATOM 1432 N N . ASP A 1 174 ? 48.343 -16.205 -9.575 1.00 17.92 174 ASP A N 1
ATOM 1433 C CA . ASP A 1 174 ? 48.383 -17.275 -10.580 1.00 18.34 174 ASP A CA 1
ATOM 1434 C C . ASP A 1 174 ? 47.478 -16.944 -11.793 1.00 21.35 174 ASP A C 1
ATOM 1435 O O . ASP A 1 174 ? 47.723 -17.402 -12.920 1.00 22.50 174 ASP A O 1
ATOM 1440 N N . ALA A 1 175 ? 46.406 -16.173 -11.553 1.00 17.71 175 ALA A N 1
ATOM 1441 C CA . ALA A 1 175 ? 45.466 -15.795 -12.601 1.00 19.14 175 ALA A CA 1
ATOM 1442 C C . ALA A 1 175 ? 45.881 -14.517 -13.316 1.00 21.38 175 ALA A C 1
ATOM 1443 O O . ALA A 1 175 ? 45.180 -14.095 -14.254 1.00 23.18 175 ALA A O 1
ATOM 1445 N N . GLY A 1 176 ? 46.997 -13.908 -12.896 1.00 18.59 176 GLY A N 1
ATOM 1446 C CA . GLY A 1 176 ? 47.508 -12.703 -13.516 1.00 19.70 176 GLY A CA 1
ATOM 1447 C C . GLY A 1 176 ? 47.040 -11.406 -12.904 1.00 23.36 176 GLY A C 1
ATOM 1448 O O . GLY A 1 176 ? 47.326 -10.349 -13.459 1.00 25.98 176 GLY A O 1
ATOM 1449 N N . LEU A 1 177 ? 46.402 -11.450 -11.731 1.00 17.29 177 LEU A N 1
ATOM 1450 C CA . LEU A 1 177 ? 46.013 -10.229 -11.050 1.00 16.05 177 LEU A CA 1
ATOM 1451 C C . LEU A 1 177 ? 47.094 -9.841 -10.035 1.00 20.64 177 LEU A C 1
ATOM 1452 O O . LEU A 1 177 ? 47.634 -10.718 -9.357 1.00 23.30 177 LEU A O 1
ATOM 1457 N N . HIS A 1 178 ? 47.402 -8.553 -9.926 1.00 17.21 178 HIS A N 1
ATOM 1458 C CA . HIS A 1 178 ? 48.260 -8.067 -8.836 1.00 18.09 178 HIS A CA 1
ATOM 1459 C C . HIS A 1 178 ? 47.385 -7.992 -7.567 1.00 19.42 178 HIS A C 1
ATOM 1460 O O . HIS A 1 178 ? 46.216 -7.646 -7.676 1.00 20.93 178 HIS A O 1
ATOM 1467 N N . VAL A 1 179 ? 47.935 -8.295 -6.390 1.00 14.87 179 VAL A N 1
ATOM 1468 C CA . VAL A 1 179 ? 47.133 -8.199 -5.157 1.00 14.17 179 VAL A CA 1
ATOM 1469 C C . VAL A 1 179 ? 47.463 -6.839 -4.524 1.00 15.51 179 VAL A C 1
ATOM 1470 O O . VAL A 1 179 ? 48.633 -6.572 -4.180 1.00 16.26 179 VAL A O 1
ATOM 1474 N N . ALA A 1 180 ? 46.441 -5.980 -4.390 1.00 14.48 180 ALA A N 1
ATOM 1475 C CA . ALA A 1 180 ? 46.648 -4.649 -3.873 1.00 13.32 180 ALA A CA 1
ATOM 1476 C C . ALA A 1 180 ? 46.347 -4.478 -2.410 1.00 14.10 180 ALA A C 1
ATOM 1477 O O . ALA A 1 180 ? 46.853 -3.549 -1.803 1.00 13.98 180 ALA A O 1
ATOM 1479 N N . GLU A 1 181 ? 45.496 -5.352 -1.874 1.00 13.48 181 GLU A N 1
ATOM 1480 C CA . GLU A 1 181 ? 44.972 -5.216 -0.526 1.00 13.10 181 GLU A CA 1
ATOM 1481 C C . GLU A 1 181 ? 44.360 -6.509 -0.111 1.00 15.22 181 GLU A C 1
ATOM 1482 O O . GLU A 1 181 ? 43.750 -7.178 -0.936 1.00 15.60 181 GLU A O 1
ATOM 1488 N N . GLN A 1 182 ? 44.473 -6.835 1.189 1.00 14.19 182 GLN A N 1
ATOM 1489 C CA . GLN A 1 182 ? 43.681 -7.929 1.701 1.00 13.06 182 GLN A CA 1
ATOM 1490 C C . GLN A 1 182 ? 43.313 -7.511 3.102 1.00 14.46 182 GLN A C 1
ATOM 1491 O O . GLN A 1 182 ? 44.209 -7.189 3.890 1.00 15.36 182 GLN A O 1
ATOM 1497 N N . ASP A 1 183 ? 42.023 -7.468 3.404 1.00 14.02 183 ASP A N 1
ATOM 1498 C CA . ASP A 1 183 ? 41.588 -6.967 4.710 1.00 15.43 183 ASP A CA 1
ATOM 1499 C C . ASP A 1 183 ? 40.517 -7.841 5.321 1.00 17.22 183 ASP A C 1
ATOM 1500 O O . ASP A 1 183 ? 39.817 -8.569 4.617 1.00 16.28 183 ASP A O 1
ATOM 1505 N N . SER A 1 184 ? 40.405 -7.756 6.644 1.00 14.95 184 SER A N 1
ATOM 1506 C CA A SER A 1 184 ? 39.352 -8.431 7.390 0.50 14.78 184 SER A CA 1
ATOM 1507 C CA B SER A 1 184 ? 39.367 -8.418 7.423 0.50 15.15 184 SER A CA 1
ATOM 1508 C C . SER A 1 184 ? 38.407 -7.293 7.788 1.00 17.42 184 SER A C 1
ATOM 1509 O O . SER A 1 184 ? 38.821 -6.387 8.522 1.00 18.97 184 SER A O 1
ATOM 1514 N N . ILE A 1 185 ? 37.166 -7.292 7.237 1.00 14.22 185 ILE A N 1
ATOM 1515 C CA . ILE A 1 185 ? 36.208 -6.204 7.506 1.00 13.64 185 ILE A CA 1
ATOM 1516 C C . ILE A 1 185 ? 35.249 -6.623 8.615 1.00 14.83 185 ILE A C 1
ATOM 1517 O O . ILE A 1 185 ? 34.485 -7.579 8.451 1.00 14.20 185 ILE A O 1
ATOM 1522 N N . ALA A 1 186 ? 35.290 -5.910 9.748 1.00 15.11 186 ALA A N 1
ATOM 1523 C CA . ALA A 1 186 ? 34.415 -6.247 10.853 1.00 14.67 186 ALA A CA 1
ATOM 1524 C C . ALA A 1 186 ? 33.005 -5.840 10.567 1.00 16.34 186 ALA A C 1
ATOM 1525 O O . ALA A 1 186 ? 32.743 -4.777 9.957 1.00 16.16 186 ALA A O 1
ATOM 1527 N N . ASP A 1 187 ? 32.073 -6.643 11.075 1.00 15.35 187 ASP A N 1
ATOM 1528 C CA . ASP A 1 187 ? 30.665 -6.305 11.006 1.00 13.97 187 ASP A CA 1
ATOM 1529 C C . ASP A 1 187 ? 30.362 -5.528 12.308 1.00 15.90 187 ASP A C 1
ATOM 1530 O O . ASP A 1 187 ? 30.264 -6.168 13.374 1.00 15.54 187 ASP A O 1
ATOM 1535 N N . LEU A 1 188 ? 30.251 -4.195 12.201 1.00 15.30 188 LEU A N 1
ATOM 1536 C CA . LEU A 1 188 ? 29.957 -3.332 13.371 1.00 15.82 188 LEU A CA 1
ATOM 1537 C C . LEU A 1 188 ? 28.463 -3.047 13.495 1.00 17.69 188 LEU A C 1
ATOM 1538 O O . LEU A 1 188 ? 28.084 -2.240 14.365 1.00 18.87 188 LEU A O 1
ATOM 1543 N N . ASP A 1 189 ? 27.611 -3.660 12.636 1.00 16.07 189 ASP A N 1
ATOM 1544 C CA . ASP A 1 189 ? 26.179 -3.445 12.666 1.00 15.96 189 ASP A CA 1
ATOM 1545 C C . ASP A 1 189 ? 25.416 -4.510 13.425 1.00 18.17 189 ASP A C 1
ATOM 1546 O O . ASP A 1 189 ? 24.411 -4.185 14.080 1.00 18.31 189 ASP A O 1
ATOM 1551 N N . ILE A 1 190 ? 25.798 -5.780 13.242 1.00 17.16 190 ILE A N 1
ATOM 1552 C CA . ILE A 1 190 ? 25.036 -6.880 13.852 1.00 16.46 190 ILE A CA 1
ATOM 1553 C C . ILE A 1 190 ? 24.961 -6.736 15.375 1.00 17.80 190 ILE A C 1
ATOM 1554 O O . ILE A 1 190 ? 25.968 -6.421 16.001 1.00 17.19 190 ILE A O 1
ATOM 1559 N N . ASP A 1 191 ? 23.774 -6.985 15.952 1.00 17.64 191 ASP A N 1
ATOM 1560 C CA . ASP A 1 191 ? 23.641 -6.929 17.412 1.00 18.88 191 ASP A CA 1
ATOM 1561 C C . ASP A 1 191 ? 24.393 -8.087 18.034 1.00 21.61 191 ASP A C 1
ATOM 1562 O O . ASP A 1 191 ? 24.073 -9.242 17.757 1.00 21.69 191 ASP A O 1
ATOM 1567 N N . ILE A 1 192 ? 25.371 -7.792 18.888 1.00 18.59 192 ILE A N 1
ATOM 1568 C CA . ILE A 1 192 ? 26.102 -8.806 19.668 1.00 17.30 192 ILE A CA 1
ATOM 1569 C C . ILE A 1 192 ? 25.605 -8.590 21.124 1.00 21.74 192 ILE A C 1
ATOM 1570 O O . ILE A 1 192 ? 26.052 -7.648 21.763 1.00 21.98 192 ILE A O 1
ATOM 1575 N N . PRO A 1 193 ? 24.663 -9.423 21.609 1.00 19.93 193 PRO A N 1
ATOM 1576 C CA . PRO A 1 193 ? 24.057 -9.186 22.939 1.00 20.71 193 PRO A CA 1
ATOM 1577 C C . PRO A 1 193 ? 25.037 -9.254 24.093 1.00 23.64 193 PRO A C 1
ATOM 1578 O O . PRO A 1 193 ? 26.163 -9.736 23.930 1.00 22.46 193 PRO A O 1
ATOM 1582 N N . ALA A 1 194 ? 24.589 -8.832 25.306 1.00 22.11 194 ALA A N 1
ATOM 1583 C CA . ALA A 1 194 ? 25.422 -8.961 26.502 1.00 23.20 194 ALA A CA 1
ATOM 1584 C C . ALA A 1 194 ? 25.766 -10.446 26.723 1.00 23.57 194 ALA A C 1
ATOM 1585 O O . ALA A 1 194 ? 24.968 -11.320 26.357 1.00 21.71 194 ALA A O 1
ATOM 1587 N N . ALA A 1 195 ? 26.904 -10.709 27.369 1.00 24.28 195 ALA A N 1
ATOM 1588 C CA . ALA A 1 195 ? 27.374 -12.080 27.637 1.00 24.69 195 ALA A CA 1
ATOM 1589 C C . ALA A 1 195 ? 26.359 -12.974 28.354 1.00 28.01 195 ALA A C 1
ATOM 1590 O O . ALA A 1 195 ? 26.280 -14.160 28.030 1.00 26.77 195 ALA A O 1
ATOM 1592 N N . THR A 1 196 ? 25.528 -12.401 29.265 1.00 23.93 196 THR A N 1
ATOM 1593 C CA . THR A 1 196 ? 24.507 -13.165 29.994 1.00 24.10 196 THR A CA 1
ATOM 1594 C C . THR A 1 196 ? 23.313 -13.610 29.123 1.00 28.06 196 THR A C 1
ATOM 1595 O O . THR A 1 196 ? 22.523 -14.451 29.562 1.00 29.12 196 THR A O 1
ATOM 1599 N N . GLU A 1 197 ? 23.196 -13.096 27.871 1.00 23.53 197 GLU A N 1
ATOM 1600 C CA . GLU A 1 197 ? 22.086 -13.472 26.990 1.00 23.67 197 GLU A CA 1
ATOM 1601 C C . GLU A 1 197 ? 22.401 -14.723 26.186 1.00 26.32 197 GLU A C 1
ATOM 1602 O O . GLU A 1 197 ? 21.551 -15.209 25.424 1.00 27.44 197 GLU A O 1
ATOM 1608 N N . PHE A 1 198 ? 23.619 -15.260 26.365 1.00 21.05 198 PHE A N 1
ATOM 1609 C CA . PHE A 1 198 ? 24.009 -16.455 25.647 1.00 20.55 198 PHE A CA 1
ATOM 1610 C C . PHE A 1 198 ? 23.766 -17.692 26.509 1.00 27.35 198 PHE A C 1
ATOM 1611 O O . PHE A 1 198 ? 23.835 -17.593 27.746 1.00 28.39 198 PHE A O 1
ATOM 1619 N N . PRO A 1 199 ? 23.505 -18.862 25.890 1.00 25.09 199 PRO A N 1
ATOM 1620 C CA . PRO A 1 199 ? 23.436 -19.120 24.440 1.00 26.50 199 PRO A CA 1
ATOM 1621 C C . PRO A 1 199 ? 22.215 -18.532 23.758 1.00 31.76 199 PRO A C 1
ATOM 1622 O O . PRO A 1 199 ? 21.149 -18.409 24.370 1.00 30.44 199 PRO A O 1
ATOM 1626 N N . THR A 1 200 ? 22.405 -18.103 22.507 1.00 29.92 200 THR A N 1
ATOM 1627 C CA . THR A 1 200 ? 21.308 -17.600 21.689 1.00 29.69 200 THR A CA 1
ATOM 1628 C C . THR A 1 200 ? 20.985 -18.745 20.722 1.00 34.29 200 THR A C 1
ATOM 1629 O O . THR A 1 200 ? 21.625 -19.804 20.792 1.00 33.11 200 THR A O 1
ATOM 1633 N N . ASP A 1 201 ? 20.035 -18.523 19.786 1.00 34.48 201 ASP A N 1
ATOM 1634 C CA . ASP A 1 201 ? 19.685 -19.525 18.777 1.00 35.13 201 ASP A CA 1
ATOM 1635 C C . ASP A 1 201 ? 20.864 -19.857 17.852 1.00 37.99 201 ASP A C 1
ATOM 1636 O O . ASP A 1 201 ? 20.979 -20.996 17.394 1.00 39.14 201 ASP A O 1
ATOM 1641 N N . ASP A 1 202 ? 21.754 -18.873 17.593 1.00 32.30 202 ASP A N 1
ATOM 1642 C CA . ASP A 1 202 ? 22.866 -19.062 16.659 1.00 29.46 202 ASP A CA 1
ATOM 1643 C C . ASP A 1 202 ? 24.268 -19.173 17.263 1.00 28.10 202 ASP A C 1
ATOM 1644 O O . ASP A 1 202 ? 25.180 -19.607 16.552 1.00 26.87 202 ASP A O 1
ATOM 1649 N N . TRP A 1 203 ? 24.457 -18.761 18.545 1.00 22.38 203 TRP A N 1
ATOM 1650 C CA . TRP A 1 203 ? 25.774 -18.724 19.173 1.00 21.36 203 TRP A CA 1
ATOM 1651 C C . TRP A 1 203 ? 25.764 -19.245 20.590 1.00 23.57 203 TRP A C 1
ATOM 1652 O O . TRP A 1 203 ? 24.917 -18.854 21.385 1.00 24.21 203 TRP A O 1
ATOM 1663 N N . GLU A 1 204 ? 26.735 -20.080 20.917 1.00 23.29 204 GLU A N 1
ATOM 1664 C CA . GLU A 1 204 ? 26.825 -20.634 22.277 1.00 24.13 204 GLU A CA 1
ATOM 1665 C C . GLU A 1 204 ? 27.361 -19.589 23.253 1.00 26.84 204 GLU A C 1
ATOM 1666 O O . GLU A 1 204 ? 26.929 -19.551 24.411 1.00 25.09 204 GLU A O 1
ATOM 1672 N N . THR A 1 205 ? 28.337 -18.760 22.806 1.00 21.29 205 THR A N 1
ATOM 1673 C CA . THR A 1 205 ? 28.967 -17.769 23.678 1.00 19.76 205 THR A CA 1
ATOM 1674 C C . THR A 1 205 ? 29.128 -16.455 22.966 1.00 20.88 205 THR A C 1
ATOM 1675 O O . THR A 1 205 ? 29.204 -16.450 21.732 1.00 20.75 205 THR A O 1
ATOM 1679 N N . ARG A 1 206 ? 29.342 -15.361 23.737 1.00 19.04 206 ARG A N 1
ATOM 1680 C CA . ARG A 1 206 ? 29.557 -14.059 23.141 1.00 17.86 206 ARG A CA 1
ATOM 1681 C C . ARG A 1 206 ? 30.911 -14.058 22.468 1.00 20.87 206 ARG A C 1
ATOM 1682 O O . ARG A 1 206 ? 31.054 -13.477 21.381 1.00 20.56 206 ARG A O 1
ATOM 1690 N N . GLU A 1 207 ? 31.890 -14.752 23.067 1.00 19.26 207 GLU A N 1
ATOM 1691 C CA . GLU A 1 207 ? 33.263 -14.797 22.496 1.00 18.37 207 GLU A CA 1
ATOM 1692 C C . GLU A 1 207 ? 33.257 -15.363 21.076 1.00 20.07 207 GLU A C 1
ATOM 1693 O O . GLU A 1 207 ? 33.995 -14.863 20.235 1.00 20.28 207 GLU A O 1
ATOM 1699 N N . ALA A 1 208 ? 32.448 -16.413 20.817 1.00 18.80 208 ALA A N 1
ATOM 1700 C CA . ALA A 1 208 ? 32.393 -17.039 19.484 1.00 19.67 208 ALA A CA 1
ATOM 1701 C C . ALA A 1 208 ? 31.775 -16.059 18.479 1.00 21.92 208 ALA A C 1
ATOM 1702 O O . ALA A 1 208 ? 32.271 -15.906 17.347 1.00 20.81 208 ALA A O 1
ATOM 1704 N N . MET A 1 209 ? 30.706 -15.374 18.910 1.00 18.44 209 MET A N 1
ATOM 1705 C CA . MET A 1 209 ? 30.063 -14.410 18.024 1.00 16.34 209 MET A CA 1
ATOM 1706 C C . MET A 1 209 ? 31.010 -13.221 17.719 1.00 18.74 209 MET A C 1
ATOM 1707 O O . MET A 1 209 ? 31.094 -12.753 16.562 1.00 18.91 209 MET A O 1
ATOM 1712 N N . VAL A 1 210 ? 31.720 -12.708 18.748 1.00 17.52 210 VAL A N 1
ATOM 1713 C CA . VAL A 1 210 ? 32.686 -11.638 18.549 1.00 16.90 210 VAL A CA 1
ATOM 1714 C C . VAL A 1 210 ? 33.799 -12.106 17.611 1.00 19.52 210 VAL A C 1
ATOM 1715 O O . VAL A 1 210 ? 34.243 -11.359 16.717 1.00 20.41 210 VAL A O 1
ATOM 1719 N N . GLU A 1 211 ? 34.241 -13.362 17.774 1.00 19.41 211 GLU A N 1
ATOM 1720 C CA . GLU A 1 211 ? 35.316 -13.821 16.905 1.00 18.57 211 GLU A CA 1
ATOM 1721 C C . GLU A 1 211 ? 34.839 -13.871 15.446 1.00 18.82 211 GLU A C 1
ATOM 1722 O O . GLU A 1 211 ? 35.571 -13.427 14.539 1.00 19.69 211 GLU A O 1
ATOM 1728 N N . ARG A 1 212 ? 33.620 -14.369 15.236 1.00 16.70 212 ARG A N 1
ATOM 1729 C CA . ARG A 1 212 ? 33.123 -14.425 13.859 1.00 16.84 212 ARG A CA 1
ATOM 1730 C C . ARG A 1 212 ? 32.996 -13.029 13.236 1.00 16.49 212 ARG A C 1
ATOM 1731 O O . ARG A 1 212 ? 33.403 -12.848 12.077 1.00 17.70 212 ARG A O 1
ATOM 1739 N N . TYR A 1 213 ? 32.335 -12.101 13.928 1.00 15.38 213 TYR A N 1
ATOM 1740 C CA . TYR A 1 213 ? 32.028 -10.833 13.284 1.00 14.90 213 TYR A CA 1
ATOM 1741 C C . TYR A 1 213 ? 33.051 -9.716 13.425 1.00 17.45 213 TYR A C 1
ATOM 1742 O O . TYR A 1 213 ? 33.061 -8.792 12.602 1.00 17.31 213 TYR A O 1
ATOM 1751 N N . ARG A 1 214 ? 33.901 -9.766 14.460 1.00 17.36 214 ARG A N 1
ATOM 1752 C CA . ARG A 1 214 ? 34.893 -8.696 14.688 1.00 18.58 214 ARG A CA 1
ATOM 1753 C C . ARG A 1 214 ? 36.318 -9.141 14.384 1.00 22.24 214 ARG A C 1
ATOM 1754 O O . ARG A 1 214 ? 37.045 -8.455 13.677 1.00 23.42 214 ARG A O 1
ATOM 1762 N N . THR A 1 215 ? 36.706 -10.304 14.883 1.00 17.79 215 THR A N 1
ATOM 1763 C CA . THR A 1 215 ? 38.090 -10.752 14.686 1.00 17.30 215 THR A CA 1
ATOM 1764 C C . THR A 1 215 ? 38.328 -11.210 13.241 1.00 20.86 215 THR A C 1
ATOM 1765 O O . THR A 1 215 ? 39.325 -10.812 12.622 1.00 20.13 215 THR A O 1
ATOM 1769 N N . PHE A 1 216 ? 37.413 -12.040 12.718 1.00 18.88 216 PHE A N 1
ATOM 1770 C CA . PHE A 1 216 ? 37.534 -12.573 11.355 1.00 18.80 216 PHE A CA 1
ATOM 1771 C C . PHE A 1 216 ? 36.760 -11.668 10.374 1.00 20.29 216 PHE A C 1
ATOM 1772 O O . PHE A 1 216 ? 37.358 -11.081 9.468 1.00 20.27 216 PHE A O 1
ATOM 1780 N N . GLY A 1 217 ? 35.441 -11.577 10.554 1.00 16.91 217 GLY A N 1
ATOM 1781 C CA . GLY A 1 217 ? 34.592 -10.756 9.686 1.00 15.88 217 GLY A CA 1
ATOM 1782 C C . GLY A 1 217 ? 34.659 -11.193 8.235 1.00 16.41 217 GLY A C 1
ATOM 1783 O O . GLY A 1 217 ? 34.830 -12.386 7.948 1.00 16.50 217 GLY A O 1
ATOM 1784 N N . THR A 1 218 ? 34.473 -10.249 7.312 1.00 13.82 218 THR A N 1
ATOM 1785 C CA . THR A 1 218 ? 34.471 -10.550 5.896 1.00 13.60 218 THR A CA 1
ATOM 1786 C C . THR A 1 218 ? 35.871 -10.391 5.339 1.00 14.56 218 THR A C 1
ATOM 1787 O O . THR A 1 218 ? 36.469 -9.321 5.504 1.00 15.03 218 THR A O 1
ATOM 1791 N N . LEU A 1 219 ? 36.350 -11.403 4.596 1.00 12.74 219 LEU A N 1
ATOM 1792 C CA . LEU A 1 219 ? 37.636 -11.305 3.960 1.00 12.75 219 LEU A CA 1
ATOM 1793 C C . LEU A 1 219 ? 37.463 -10.558 2.657 1.00 14.70 219 LEU A C 1
ATOM 1794 O O . LEU A 1 219 ? 36.620 -10.940 1.855 1.00 14.17 219 LEU A O 1
ATOM 1799 N N . LEU A 1 220 ? 38.255 -9.503 2.433 1.00 13.42 220 LEU A N 1
ATOM 1800 C CA . LEU A 1 220 ? 38.231 -8.784 1.156 1.00 12.50 220 LEU A CA 1
ATOM 1801 C C . LEU A 1 220 ? 39.614 -8.936 0.557 1.00 15.05 220 LEU A C 1
ATOM 1802 O O . LEU A 1 220 ? 40.614 -8.574 1.221 1.00 15.23 220 LEU A O 1
ATOM 1807 N N . THR A 1 221 ? 39.691 -9.444 -0.702 1.00 11.84 221 THR A N 1
ATOM 1808 C CA . THR A 1 221 ? 40.981 -9.466 -1.399 1.00 11.10 221 THR A CA 1
ATOM 1809 C C . THR A 1 221 ? 40.773 -8.594 -2.656 1.00 13.49 221 THR A C 1
ATOM 1810 O O . THR A 1 221 ? 39.773 -8.775 -3.375 1.00 13.93 221 THR A O 1
ATOM 1814 N N . VAL A 1 222 ? 41.676 -7.630 -2.898 1.00 13.18 222 VAL A N 1
ATOM 1815 C CA . VAL A 1 222 ? 41.547 -6.702 -4.028 1.00 12.29 222 VAL A CA 1
ATOM 1816 C C . VAL A 1 222 ? 42.601 -7.038 -5.055 1.00 15.46 222 VAL A C 1
ATOM 1817 O O . VAL A 1 222 ? 43.788 -7.040 -4.729 1.00 14.81 222 VAL A O 1
ATOM 1821 N N . GLY A 1 223 ? 42.156 -7.352 -6.266 1.00 14.48 223 GLY A N 1
ATOM 1822 C CA . GLY A 1 223 ? 43.061 -7.635 -7.366 1.00 15.93 223 GLY A CA 1
ATOM 1823 C C . GLY A 1 223 ? 43.050 -6.500 -8.374 1.00 17.01 223 GLY A C 1
ATOM 1824 O O . GLY A 1 223 ? 42.077 -5.730 -8.464 1.00 15.78 223 GLY A O 1
ATOM 1825 N N . VAL A 1 224 ? 44.179 -6.318 -9.080 1.00 15.38 224 VAL A N 1
ATOM 1826 C CA . VAL A 1 224 ? 44.292 -5.281 -10.104 1.00 14.02 224 VAL A CA 1
ATOM 1827 C C . VAL A 1 224 ? 44.718 -5.987 -11.388 1.00 16.65 224 VAL A C 1
ATOM 1828 O O . VAL A 1 224 ? 45.697 -6.740 -11.386 1.00 16.94 224 VAL A O 1
ATOM 1832 N N . ALA A 1 225 ? 43.985 -5.706 -12.484 1.00 16.93 225 ALA A N 1
ATOM 1833 C CA . ALA A 1 225 ? 44.261 -6.332 -13.773 1.00 18.99 225 ALA A CA 1
ATOM 1834 C C . ALA A 1 225 ? 45.500 -5.730 -14.356 1.00 22.49 225 ALA A C 1
ATOM 1835 O O . ALA A 1 225 ? 45.712 -4.506 -14.314 1.00 20.50 225 ALA A O 1
ATOM 1837 N N . PRO A 1 226 ? 46.356 -6.589 -14.916 1.00 24.92 226 PRO A N 1
ATOM 1838 C CA . PRO A 1 226 ? 47.586 -6.075 -15.498 1.00 25.55 226 PRO A CA 1
ATOM 1839 C C . PRO A 1 226 ? 47.381 -5.662 -16.956 1.00 27.57 226 PRO A C 1
ATOM 1840 O O . PRO A 1 226 ? 46.376 -6.007 -17.606 1.00 24.80 226 PRO A O 1
ATOM 1844 N N . HIS A 1 227 ? 48.385 -4.959 -17.465 1.00 28.12 227 HIS A N 1
ATOM 1845 C CA . HIS A 1 227 ? 48.487 -4.622 -18.889 1.00 30.86 227 HIS A CA 1
ATOM 1846 C C . HIS A 1 227 ? 49.056 -5.862 -19.565 1.00 69.22 227 HIS A C 1
ATOM 1847 O O . HIS A 1 227 ? 49.758 -6.628 -18.897 1.00 38.53 227 HIS A O 1
ATOM 1854 N N . SER B 1 2 ? 64.148 23.808 6.583 1.00 39.20 2 SER B N 1
ATOM 1855 C CA . SER B 1 2 ? 64.617 22.474 6.182 1.00 38.26 2 SER B CA 1
ATOM 1856 C C . SER B 1 2 ? 63.890 21.360 6.972 1.00 37.80 2 SER B C 1
ATOM 1857 O O . SER B 1 2 ? 63.270 21.639 8.004 1.00 37.17 2 SER B O 1
ATOM 1860 N N . VAL B 1 3 ? 63.962 20.109 6.474 1.00 31.13 3 VAL B N 1
ATOM 1861 C CA . VAL B 1 3 ? 63.319 18.946 7.102 1.00 29.18 3 VAL B CA 1
ATOM 1862 C C . VAL B 1 3 ? 63.914 18.711 8.460 1.00 33.24 3 VAL B C 1
ATOM 1863 O O . VAL B 1 3 ? 63.150 18.576 9.422 1.00 32.23 3 VAL B O 1
ATOM 1867 N N . ARG B 1 4 ? 65.274 18.646 8.562 1.00 31.97 4 ARG B N 1
ATOM 1868 C CA . ARG B 1 4 ? 65.874 18.389 9.874 1.00 33.48 4 ARG B CA 1
ATOM 1869 C C . ARG B 1 4 ? 65.587 19.540 10.848 1.00 38.17 4 ARG B C 1
ATOM 1870 O O . ARG B 1 4 ? 65.344 19.255 12.015 1.00 39.92 4 ARG B O 1
ATOM 1878 N N . ASP B 1 5 ? 65.494 20.805 10.370 1.00 35.27 5 ASP B N 1
ATOM 1879 C CA . ASP B 1 5 ? 65.154 21.936 11.248 1.00 35.90 5 ASP B CA 1
ATOM 1880 C C . ASP B 1 5 ? 63.735 21.776 11.814 1.00 38.35 5 ASP B C 1
ATOM 1881 O O . ASP B 1 5 ? 63.540 21.902 13.028 1.00 39.64 5 ASP B O 1
ATOM 1886 N N . GLU B 1 6 ? 62.757 21.480 10.932 1.00 32.71 6 GLU B N 1
ATOM 1887 C CA . GLU B 1 6 ? 61.344 21.316 11.271 1.00 31.11 6 GLU B CA 1
ATOM 1888 C C . GLU B 1 6 ? 61.078 20.092 12.143 1.00 30.48 6 GLU B C 1
ATOM 1889 O O . GLU B 1 6 ? 60.223 20.170 13.030 1.00 29.80 6 GLU B O 1
ATOM 1895 N N . PHE B 1 7 ? 61.753 18.949 11.868 1.00 24.19 7 PHE B N 1
ATOM 1896 C CA . PHE B 1 7 ? 61.412 17.737 12.602 1.00 23.32 7 PHE B CA 1
ATOM 1897 C C . PHE B 1 7 ? 62.369 17.299 13.721 1.00 28.88 7 PHE B C 1
ATOM 1898 O O . PHE B 1 7 ? 62.061 16.321 14.402 1.00 27.61 7 PHE B O 1
ATOM 1906 N N . ASP B 1 8 ? 63.475 18.012 13.982 1.00 30.61 8 ASP B N 1
ATOM 1907 C CA . ASP B 1 8 ? 64.360 17.577 15.082 1.00 31.83 8 ASP B CA 1
ATOM 1908 C C . ASP B 1 8 ? 63.688 17.711 16.453 1.00 34.58 8 ASP B C 1
ATOM 1909 O O . ASP B 1 8 ? 63.859 16.824 17.300 1.00 33.75 8 ASP B O 1
ATOM 1914 N N . ALA B 1 9 ? 62.810 18.734 16.640 1.00 30.09 9 ALA B N 1
ATOM 1915 C CA . ALA B 1 9 ? 62.065 18.888 17.895 1.00 29.76 9 ALA B CA 1
ATOM 1916 C C . ALA B 1 9 ? 61.039 17.756 18.043 1.00 32.80 9 ALA B C 1
ATOM 1917 O O . ALA B 1 9 ? 60.695 17.355 19.160 1.00 34.55 9 ALA B O 1
ATOM 1919 N N . TRP B 1 10 ? 60.601 17.183 16.905 1.00 26.48 10 TRP B N 1
ATOM 1920 C CA . TRP B 1 10 ? 59.670 16.062 16.941 1.00 26.07 10 TRP B CA 1
ATOM 1921 C C . TRP B 1 10 ? 60.382 14.753 17.296 1.00 29.41 10 TRP B C 1
ATOM 1922 O O . TRP B 1 10 ? 59.707 13.763 17.620 1.00 29.01 10 TRP B O 1
ATOM 1933 N N . ALA B 1 11 ? 61.728 14.742 17.200 1.00 25.17 11 ALA B N 1
ATOM 1934 C CA . ALA B 1 11 ? 62.560 13.586 17.549 1.00 25.79 11 ALA B CA 1
ATOM 1935 C C . ALA B 1 11 ? 63.037 13.682 19.034 1.00 32.74 11 ALA B C 1
ATOM 1936 O O . ALA B 1 11 ? 63.549 12.719 19.587 1.00 34.19 11 ALA B O 1
ATOM 1938 N N . ALA B 1 12 ? 62.852 14.838 19.678 1.00 29.29 12 ALA B N 1
ATOM 1939 C CA . ALA B 1 12 ? 63.284 15.042 21.069 1.00 36.20 12 ALA B CA 1
ATOM 1940 C C . ALA B 1 12 ? 62.239 14.582 22.074 1.00 42.70 12 ALA B C 1
ATOM 1941 O O . ALA B 1 12 ? 61.048 14.769 21.844 1.00 30.30 12 ALA B O 1
ATOM 1943 N N . ARG B 1 15 ? 58.736 12.871 21.760 1.00 26.01 15 ARG B N 1
ATOM 1944 C CA . ARG B 1 15 ? 57.658 13.350 20.879 1.00 25.87 15 ARG B CA 1
ATOM 1945 C C . ARG B 1 15 ? 57.476 12.441 19.656 1.00 27.86 15 ARG B C 1
ATOM 1946 O O . ARG B 1 15 ? 56.419 12.476 19.028 1.00 26.08 15 ARG B O 1
ATOM 1954 N N . ASP B 1 16 ? 58.521 11.678 19.289 1.00 25.54 16 ASP B N 1
ATOM 1955 C CA . ASP B 1 16 ? 58.460 10.723 18.162 1.00 23.99 16 ASP B CA 1
ATOM 1956 C C . ASP B 1 16 ? 57.581 9.557 18.576 1.00 24.55 16 ASP B C 1
ATOM 1957 O O . ASP B 1 16 ? 56.806 9.029 17.760 1.00 22.00 16 ASP B O 1
ATOM 1962 N N . LYS B 1 17 ? 57.685 9.156 19.855 1.00 23.02 17 LYS B N 1
ATOM 1963 C CA . LYS B 1 17 ? 56.820 8.131 20.427 1.00 23.81 17 LYS B CA 1
ATOM 1964 C C . LYS B 1 17 ? 55.396 8.666 20.553 1.00 25.39 17 LYS B C 1
ATOM 1965 O O . LYS B 1 17 ? 54.441 7.904 20.437 1.00 24.06 17 LYS B O 1
ATOM 1971 N N . GLY B 1 18 ? 55.254 9.971 20.838 1.00 22.49 18 GLY B N 1
ATOM 1972 C CA . GLY B 1 18 ? 53.933 10.594 20.939 1.00 22.13 18 GLY B CA 1
ATOM 1973 C C . GLY B 1 18 ? 53.237 10.583 19.579 1.00 22.73 18 GLY B C 1
ATOM 1974 O O . GLY B 1 18 ? 52.051 10.252 19.493 1.00 21.74 18 GLY B O 1
ATOM 1975 N N . MET B 1 19 ? 53.988 10.872 18.497 1.00 19.94 19 MET B N 1
ATOM 1976 C CA . MET B 1 19 ? 53.426 10.802 17.142 1.00 19.54 19 MET B CA 1
ATOM 1977 C C . MET B 1 19 ? 53.007 9.360 16.865 1.00 22.03 19 MET B C 1
ATOM 1978 O O . MET B 1 19 ? 51.913 9.126 16.351 1.00 21.42 19 MET B O 1
ATOM 1983 N N . GLU B 1 20 ? 53.862 8.381 17.226 1.00 18.49 20 GLU B N 1
ATOM 1984 C CA . GLU B 1 20 ? 53.542 6.974 17.009 1.00 17.28 20 GLU B CA 1
ATOM 1985 C C . GLU B 1 20 ? 52.248 6.626 17.711 1.00 20.53 20 GLU B C 1
ATOM 1986 O O . GLU B 1 20 ? 51.360 6.013 17.117 1.00 20.33 20 GLU B O 1
ATOM 1992 N N . ASP B 1 21 ? 52.133 7.010 19.000 1.00 19.19 21 ASP B N 1
ATOM 1993 C CA . ASP B 1 21 ? 50.928 6.633 19.742 1.00 20.35 21 ASP B CA 1
ATOM 1994 C C . ASP B 1 21 ? 49.640 7.187 19.143 1.00 21.25 21 ASP B C 1
ATOM 1995 O O . ASP B 1 21 ? 48.619 6.481 19.105 1.00 22.18 21 ASP B O 1
ATOM 2000 N N . ARG B 1 22 ? 49.702 8.420 18.637 1.00 18.10 22 ARG B N 1
ATOM 2001 C CA . ARG B 1 22 ? 48.520 9.045 18.023 1.00 18.40 22 ARG B CA 1
ATOM 2002 C C . ARG B 1 22 ? 48.244 8.422 16.632 1.00 18.91 22 ARG B C 1
ATOM 2003 O O . ARG B 1 22 ? 47.115 8.038 16.332 1.00 18.30 22 ARG B O 1
ATOM 2011 N N . HIS B 1 23 ? 49.291 8.327 15.806 1.00 16.37 23 HIS B N 1
ATOM 2012 C CA . HIS B 1 23 ? 49.126 7.845 14.439 1.00 14.82 23 HIS B CA 1
ATOM 2013 C C . HIS B 1 23 ? 48.761 6.382 14.363 1.00 16.89 23 HIS B C 1
ATOM 2014 O O . HIS B 1 23 ? 48.042 5.971 13.433 1.00 16.88 23 HIS B O 1
ATOM 2021 N N . TRP B 1 24 ? 49.208 5.583 15.360 1.00 16.03 24 TRP B N 1
ATOM 2022 C CA . TRP B 1 24 ? 48.863 4.157 15.378 1.00 15.67 24 TRP B CA 1
ATOM 2023 C C . TRP B 1 24 ? 47.363 3.931 15.371 1.00 16.62 24 TRP B C 1
ATOM 2024 O O . TRP B 1 24 ? 46.893 2.902 14.856 1.00 16.76 24 TRP B O 1
ATOM 2035 N N . HIS B 1 25 ? 46.578 4.869 15.961 1.00 15.79 25 HIS B N 1
ATOM 2036 C CA . HIS B 1 25 ? 45.124 4.686 16.011 1.00 15.70 25 HIS B CA 1
ATOM 2037 C C . HIS B 1 25 ? 44.523 4.382 14.651 1.00 16.75 25 HIS B C 1
ATOM 2038 O O . HIS B 1 25 ? 43.563 3.611 14.561 1.00 17.49 25 HIS B O 1
ATOM 2045 N N . THR B 1 26 ? 45.077 4.997 13.595 1.00 14.95 26 THR B N 1
ATOM 2046 C CA . THR B 1 26 ? 44.543 4.706 12.246 1.00 14.19 26 THR B CA 1
ATOM 2047 C C . THR B 1 26 ? 45.543 3.873 11.443 1.00 15.24 26 THR B C 1
ATOM 2048 O O . THR B 1 26 ? 45.143 3.051 10.607 1.00 14.94 26 THR B O 1
ATOM 2052 N N . ALA B 1 27 ? 46.855 4.117 11.656 1.00 14.63 27 ALA B N 1
ATOM 2053 C CA . ALA B 1 27 ? 47.884 3.365 10.899 1.00 15.12 27 ALA B CA 1
ATOM 2054 C C . ALA B 1 27 ? 47.743 1.866 11.094 1.00 16.22 27 ALA B C 1
ATOM 2055 O O . ALA B 1 27 ? 48.010 1.097 10.155 1.00 16.77 27 ALA B O 1
ATOM 2057 N N . LYS B 1 28 ? 47.316 1.418 12.297 1.00 14.55 28 LYS B N 1
ATOM 2058 C CA . LYS B 1 28 ? 47.207 -0.024 12.496 1.00 14.39 28 LYS B CA 1
ATOM 2059 C C . LYS B 1 28 ? 46.261 -0.644 11.471 1.00 16.73 28 LYS B C 1
ATOM 2060 O O . LYS B 1 28 ? 46.521 -1.783 11.043 1.00 18.18 28 LYS B O 1
ATOM 2066 N N . HIS B 1 29 ? 45.188 0.061 11.095 1.00 14.03 29 HIS B N 1
ATOM 2067 C CA . HIS B 1 29 ? 44.193 -0.481 10.167 1.00 14.92 29 HIS B CA 1
ATOM 2068 C C . HIS B 1 29 ? 44.712 -0.443 8.756 1.00 16.33 29 HIS B C 1
ATOM 2069 O O . HIS B 1 29 ? 44.466 -1.376 7.982 1.00 18.02 29 HIS B O 1
ATOM 2076 N N . ALA B 1 30 ? 45.421 0.635 8.394 1.00 14.75 30 ALA B N 1
ATOM 2077 C CA . ALA B 1 30 ? 45.963 0.731 7.027 1.00 15.18 30 ALA B CA 1
ATOM 2078 C C . ALA B 1 30 ? 47.059 -0.329 6.828 1.00 16.28 30 ALA B C 1
ATOM 2079 O O . ALA B 1 30 ? 47.103 -0.998 5.800 1.00 16.35 30 ALA B O 1
ATOM 2081 N N . LEU B 1 31 ? 47.935 -0.521 7.833 1.00 14.76 31 LEU B N 1
ATOM 2082 C CA . LEU B 1 31 ? 49.007 -1.505 7.724 1.00 13.34 31 LEU B CA 1
ATOM 2083 C C . LEU B 1 31 ? 48.440 -2.904 7.564 1.00 16.60 31 LEU B C 1
ATOM 2084 O O . LEU B 1 31 ? 48.979 -3.721 6.800 1.00 16.48 31 LEU B O 1
ATOM 2089 N N . ALA B 1 32 ? 47.318 -3.176 8.265 1.00 14.49 32 ALA B N 1
ATOM 2090 C CA . ALA B 1 32 ? 46.736 -4.518 8.212 1.00 14.98 32 ALA B CA 1
ATOM 2091 C C . ALA B 1 32 ? 46.222 -4.861 6.830 1.00 16.42 32 ALA B C 1
ATOM 2092 O O . ALA B 1 32 ? 46.042 -6.060 6.557 1.00 17.91 32 ALA B O 1
ATOM 2094 N N . ARG B 1 33 ? 45.979 -3.856 5.979 1.00 14.87 33 ARG B N 1
ATOM 2095 C CA . ARG B 1 33 ? 45.435 -4.078 4.635 1.00 13.88 33 ARG B CA 1
ATOM 2096 C C . ARG B 1 33 ? 46.550 -4.465 3.672 1.00 15.19 33 ARG B C 1
ATOM 2097 O O . ARG B 1 33 ? 46.228 -4.970 2.569 1.00 14.91 33 ARG B O 1
ATOM 2105 N N . MET B 1 34 ? 47.838 -4.126 3.987 1.00 14.31 34 MET B N 1
ATOM 2106 C CA . MET B 1 34 ? 48.915 -4.304 3.010 1.00 14.25 34 MET B CA 1
ATOM 2107 C C . MET B 1 34 ? 49.076 -5.752 2.614 1.00 15.62 34 MET B C 1
ATOM 2108 O O . MET B 1 34 ? 49.135 -6.623 3.490 1.00 16.01 34 MET B O 1
ATOM 2113 N N . PRO B 1 35 ? 49.181 -6.017 1.291 1.00 13.70 35 PRO B N 1
ATOM 2114 C CA . PRO B 1 35 ? 49.250 -7.418 0.819 1.00 14.64 35 PRO B CA 1
ATOM 2115 C C . PRO B 1 35 ? 50.667 -7.980 0.858 1.00 19.73 35 PRO B C 1
ATOM 2116 O O . PRO B 1 35 ? 51.202 -8.472 -0.137 1.00 19.18 35 PRO B O 1
ATOM 2120 N N . VAL B 1 36 ? 51.289 -7.873 2.027 1.00 17.67 36 VAL B N 1
ATOM 2121 C CA . VAL B 1 36 ? 52.658 -8.346 2.225 1.00 19.29 36 VAL B CA 1
ATOM 2122 C C . VAL B 1 36 ? 52.712 -9.847 2.228 1.00 21.43 36 VAL B C 1
ATOM 2123 O O . VAL B 1 36 ? 51.902 -10.497 2.905 1.00 22.41 36 VAL B O 1
ATOM 2127 N N . GLU B 1 37 ? 53.752 -10.393 1.573 1.00 16.52 37 GLU B N 1
ATOM 2128 C CA . GLU B 1 37 ? 54.089 -11.812 1.612 1.00 15.70 37 GLU B CA 1
ATOM 2129 C C . GLU B 1 37 ? 55.301 -11.900 2.535 1.00 18.85 37 GLU B C 1
ATOM 2130 O O . GLU B 1 37 ? 56.122 -10.980 2.587 1.00 19.00 37 GLU B O 1
ATOM 2136 N N . GLU B 1 38 ? 55.407 -13.005 3.294 1.00 16.05 38 GLU B N 1
ATOM 2137 C CA . GLU B 1 38 ? 56.562 -13.173 4.160 1.00 15.10 38 GLU B CA 1
ATOM 2138 C C . GLU B 1 38 ? 57.833 -13.013 3.339 1.00 16.66 38 GLU B C 1
ATOM 2139 O O . GLU B 1 38 ? 57.963 -13.580 2.233 1.00 16.22 38 GLU B O 1
ATOM 2145 N N . GLY B 1 39 ? 58.775 -12.232 3.904 1.00 14.35 39 GLY B N 1
ATOM 2146 C CA . GLY B 1 39 ? 60.041 -12.001 3.233 1.00 14.95 39 GLY B CA 1
ATOM 2147 C C . GLY B 1 39 ? 60.103 -10.741 2.379 1.00 17.19 39 GLY B C 1
ATOM 2148 O O . GLY B 1 39 ? 61.170 -10.374 1.870 1.00 17.50 39 GLY B O 1
ATOM 2149 N N . ASP B 1 40 ? 58.956 -10.056 2.178 1.00 15.33 40 ASP B N 1
ATOM 2150 C CA . ASP B 1 40 ? 58.954 -8.847 1.326 1.00 14.16 40 ASP B CA 1
ATOM 2151 C C . ASP B 1 40 ? 59.832 -7.707 1.818 1.00 16.48 40 ASP B C 1
ATOM 2152 O O . ASP B 1 40 ? 60.080 -7.587 3.022 1.00 16.25 40 ASP B O 1
ATOM 2157 N N . THR B 1 41 ? 60.284 -6.886 0.863 1.00 14.68 41 THR B N 1
ATOM 2158 C CA . THR B 1 41 ? 61.108 -5.697 1.148 1.00 14.73 41 THR B CA 1
ATOM 2159 C C . THR B 1 41 ? 60.169 -4.500 1.148 1.00 16.25 41 THR B C 1
ATOM 2160 O O . THR B 1 41 ? 59.452 -4.288 0.173 1.00 15.36 41 THR B O 1
ATOM 2164 N N . VAL B 1 42 ? 60.175 -3.728 2.240 1.00 14.52 42 VAL B N 1
ATOM 2165 C CA . VAL B 1 42 ? 59.320 -2.554 2.357 1.00 13.14 42 VAL B CA 1
ATOM 2166 C C . VAL B 1 42 ? 60.161 -1.314 2.649 1.00 15.73 42 VAL B C 1
ATOM 2167 O O . VAL B 1 42 ? 61.069 -1.360 3.502 1.00 16.29 42 VAL B O 1
ATOM 2171 N N . VAL B 1 43 ? 59.816 -0.204 2.005 1.00 14.28 43 VAL B N 1
ATOM 2172 C CA . VAL B 1 43 ? 60.414 1.108 2.272 1.00 14.30 43 VAL B CA 1
ATOM 2173 C C . VAL B 1 43 ? 59.340 1.957 2.972 1.00 16.24 43 VAL B C 1
ATOM 2174 O O . VAL B 1 43 ? 58.176 2.016 2.523 1.00 15.18 43 VAL B O 1
ATOM 2178 N N . ASP B 1 44 ? 59.729 2.562 4.086 1.00 14.75 44 ASP B N 1
ATOM 2179 C CA . ASP B 1 44 ? 58.844 3.413 4.878 1.00 14.37 44 ASP B CA 1
ATOM 2180 C C . ASP B 1 44 ? 59.360 4.847 4.721 1.00 16.52 44 ASP B C 1
ATOM 2181 O O . ASP B 1 44 ? 60.489 5.164 5.169 1.00 16.93 44 ASP B O 1
ATOM 2186 N N . LEU B 1 45 ? 58.584 5.671 3.987 1.00 14.54 45 LEU B N 1
ATOM 2187 C CA . LEU B 1 45 ? 58.996 7.038 3.690 1.00 14.27 45 LEU B CA 1
ATOM 2188 C C . LEU B 1 45 ? 58.551 7.990 4.772 1.00 17.33 45 LEU B C 1
ATOM 2189 O O . LEU B 1 45 ? 57.343 8.165 4.962 1.00 15.84 45 LEU B O 1
ATOM 2194 N N . GLY B 1 46 ? 59.521 8.571 5.502 1.00 16.19 46 GLY B N 1
ATOM 2195 C CA . GLY B 1 46 ? 59.248 9.456 6.637 1.00 15.19 46 GLY B CA 1
ATOM 2196 C C . GLY B 1 46 ? 58.907 8.623 7.846 1.00 17.99 46 GLY B C 1
ATOM 2197 O O . GLY B 1 46 ? 57.901 8.825 8.520 1.00 18.36 46 GLY B O 1
ATOM 2198 N N . THR B 1 47 ? 59.803 7.696 8.161 1.00 15.71 47 THR B N 1
ATOM 2199 C CA . THR B 1 47 ? 59.576 6.641 9.139 1.00 15.52 47 THR B CA 1
ATOM 2200 C C . THR B 1 47 ? 59.278 7.117 10.570 1.00 16.56 47 THR B C 1
ATOM 2201 O O . THR B 1 47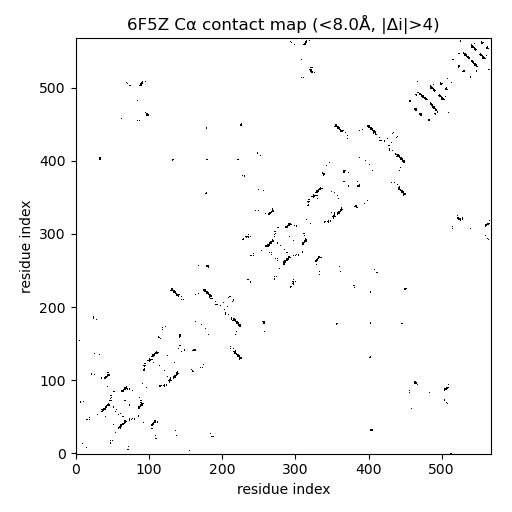 ? 58.601 6.406 11.304 1.00 16.91 47 THR B O 1
ATOM 2205 N N . GLY B 1 48 ? 59.779 8.307 10.953 1.00 16.79 48 GLY B N 1
ATOM 2206 C CA . GLY B 1 48 ? 59.539 8.764 12.316 1.00 17.29 48 GLY B CA 1
ATOM 2207 C C . GLY B 1 48 ? 60.156 7.775 13.291 1.00 17.25 48 GLY B C 1
ATOM 2208 O O . GLY B 1 48 ? 61.331 7.458 13.121 1.00 19.18 48 GLY B O 1
ATOM 2209 N N . SER B 1 49 ? 59.381 7.234 14.242 1.00 16.74 49 SER B N 1
ATOM 2210 C CA . SER B 1 49 ? 59.934 6.275 15.225 1.00 16.90 49 SER B CA 1
ATOM 2211 C C . SER B 1 49 ? 60.220 4.887 14.613 1.00 19.90 49 SER B C 1
ATOM 2212 O O . SER B 1 49 ? 60.745 4.026 15.316 1.00 17.95 49 SER B O 1
ATOM 2215 N N . GLY B 1 50 ? 59.812 4.664 13.358 1.00 17.40 50 GLY B N 1
ATOM 2216 C CA . GLY B 1 50 ? 60.001 3.374 12.692 1.00 16.76 50 GLY B CA 1
ATOM 2217 C C . GLY B 1 50 ? 58.930 2.342 13.021 1.00 18.35 50 GLY B C 1
ATOM 2218 O O . GLY B 1 50 ? 59.058 1.182 12.606 1.00 16.70 50 GLY B O 1
ATOM 2219 N N . TYR B 1 51 ? 57.845 2.732 13.711 1.00 15.59 51 TYR B N 1
ATOM 2220 C CA . TYR B 1 51 ? 56.863 1.766 14.179 1.00 15.78 51 TYR B CA 1
ATOM 2221 C C . TYR B 1 51 ? 56.197 0.954 13.076 1.00 16.74 51 TYR B C 1
ATOM 2222 O O . TYR B 1 51 ? 55.781 -0.178 13.315 1.00 17.61 51 TYR B O 1
ATOM 2231 N N . ALA B 1 52 ? 56.027 1.563 11.884 1.00 14.64 52 ALA B N 1
ATOM 2232 C CA . ALA B 1 52 ? 55.321 0.845 10.826 1.00 14.68 52 ALA B CA 1
ATOM 2233 C C . ALA B 1 52 ? 56.116 -0.360 10.371 1.00 15.51 52 ALA B C 1
ATOM 2234 O O . ALA B 1 52 ? 55.528 -1.409 10.113 1.00 16.81 52 ALA B O 1
ATOM 2236 N N . LEU B 1 53 ? 57.446 -0.230 10.258 1.00 15.86 53 LEU B N 1
ATOM 2237 C CA . LEU B 1 53 ? 58.272 -1.364 9.872 1.00 14.43 53 LEU B CA 1
ATOM 2238 C C . LEU B 1 53 ? 58.239 -2.443 10.934 1.00 17.38 53 LEU B C 1
ATOM 2239 O O . LEU B 1 53 ? 58.177 -3.626 10.623 1.00 16.69 53 LEU B O 1
ATOM 2244 N N . ARG B 1 54 ? 58.323 -2.041 12.217 1.00 16.32 54 ARG B N 1
ATOM 2245 C CA . ARG B 1 54 ? 58.270 -3.049 13.281 1.00 16.09 54 ARG B CA 1
ATOM 2246 C C . ARG B 1 54 ? 56.922 -3.764 13.288 1.00 19.38 54 ARG B C 1
ATOM 2247 O O . ARG B 1 54 ? 56.890 -4.980 13.465 1.00 19.60 54 ARG B O 1
ATOM 2255 N N . ALA B 1 55 ? 55.804 -3.040 13.061 1.00 16.79 55 ALA B N 1
ATOM 2256 C CA . ALA B 1 55 ? 54.476 -3.635 13.001 1.00 16.87 55 ALA B CA 1
ATOM 2257 C C . ALA B 1 55 ? 54.365 -4.574 11.807 1.00 18.60 55 ALA B C 1
ATOM 2258 O O . ALA B 1 55 ? 53.813 -5.675 11.946 1.00 18.85 55 ALA B O 1
ATOM 2260 N N . LEU B 1 56 ? 54.930 -4.182 10.645 1.00 16.27 56 LEU B N 1
ATOM 2261 C CA . LEU B 1 56 ? 54.861 -5.082 9.489 1.00 16.52 56 LEU B CA 1
ATOM 2262 C C . LEU B 1 56 ? 55.680 -6.339 9.690 1.00 18.85 56 LEU B C 1
ATOM 2263 O O . LEU B 1 56 ? 55.291 -7.410 9.204 1.00 19.49 56 LEU B O 1
ATOM 2268 N N . ARG B 1 57 ? 56.833 -6.225 10.363 1.00 15.82 57 ARG B N 1
ATOM 2269 C CA . ARG B 1 57 ? 57.639 -7.440 10.618 1.00 15.55 57 ARG B CA 1
ATOM 2270 C C . ARG B 1 57 ? 56.945 -8.360 11.622 1.00 17.91 57 ARG B C 1
ATOM 2271 O O . ARG B 1 57 ? 56.819 -9.563 11.373 1.00 19.28 57 ARG B O 1
ATOM 2279 N N . ASP B 1 58 ? 56.401 -7.782 12.675 1.00 17.35 58 ASP B N 1
ATOM 2280 C CA . ASP B 1 58 ? 55.705 -8.556 13.708 1.00 18.12 58 ASP B CA 1
ATOM 2281 C C . ASP B 1 58 ? 54.407 -9.204 13.256 1.00 22.03 58 ASP B C 1
ATOM 2282 O O . ASP B 1 58 ? 54.063 -10.296 13.747 1.00 23.62 58 ASP B O 1
ATOM 2287 N N . THR B 1 59 ? 53.646 -8.559 12.363 1.00 19.75 59 THR B N 1
ATOM 2288 C CA . THR B 1 59 ? 52.318 -9.064 11.971 1.00 18.09 59 THR B CA 1
ATOM 2289 C C . THR B 1 59 ? 52.255 -9.687 10.581 1.00 22.34 59 THR B C 1
ATOM 2290 O O . THR B 1 59 ? 51.309 -10.423 10.291 1.00 24.74 59 THR B O 1
ATOM 2294 N N . LYS B 1 60 ? 53.192 -9.333 9.700 1.00 18.68 60 LYS B N 1
ATOM 2295 C CA . LYS B 1 60 ? 53.133 -9.834 8.330 1.00 19.00 60 LYS B CA 1
ATOM 2296 C C . LYS B 1 60 ? 54.428 -10.515 7.873 1.00 20.25 60 LYS B C 1
ATOM 2297 O O . LYS B 1 60 ? 54.449 -11.131 6.810 1.00 21.16 60 LYS B O 1
ATOM 2303 N N . GLY B 1 61 ? 55.462 -10.459 8.704 1.00 17.15 61 GLY B N 1
ATOM 2304 C CA . GLY B 1 61 ? 56.730 -11.125 8.425 1.00 17.53 61 GLY B CA 1
ATOM 2305 C C . GLY B 1 61 ? 57.533 -10.573 7.259 1.00 19.69 61 GLY B C 1
ATOM 2306 O O . GLY B 1 61 ? 58.177 -11.332 6.533 1.00 19.23 61 GLY B O 1
ATOM 2307 N N . ILE B 1 62 ? 57.542 -9.248 7.061 1.00 16.69 62 ILE B N 1
ATOM 2308 C CA . ILE B 1 62 ? 58.409 -8.690 6.039 1.00 16.12 62 ILE B CA 1
ATOM 2309 C C . ILE B 1 62 ? 59.835 -9.122 6.327 1.00 17.68 62 ILE B C 1
ATOM 2310 O O . ILE B 1 62 ? 60.201 -9.385 7.481 1.00 18.27 62 ILE B O 1
ATOM 2315 N N . GLY B 1 63 ? 60.613 -9.233 5.262 1.00 16.70 63 GLY B N 1
ATOM 2316 C CA . GLY B 1 63 ? 61.977 -9.712 5.385 1.00 17.52 63 GLY B CA 1
ATOM 2317 C C . GLY B 1 63 ? 63.020 -8.647 5.528 1.00 21.19 63 GLY B C 1
ATOM 2318 O O . GLY B 1 63 ? 64.070 -8.884 6.149 1.00 20.66 63 GLY B O 1
ATOM 2319 N N . ARG B 1 64 ? 62.816 -7.520 4.826 1.00 18.06 64 ARG B N 1
ATOM 2320 C CA . ARG B 1 64 ? 63.776 -6.412 4.834 1.00 17.40 64 ARG B CA 1
ATOM 2321 C C . ARG B 1 64 ? 62.994 -5.131 4.914 1.00 19.60 64 ARG B C 1
ATOM 2322 O O . ARG B 1 64 ? 61.965 -5.001 4.244 1.00 18.12 64 ARG B O 1
ATOM 2330 N N . GLY B 1 65 ? 63.449 -4.215 5.742 1.00 16.02 65 GLY B N 1
ATOM 2331 C CA . GLY B 1 65 ? 62.757 -2.937 5.832 1.00 15.78 65 GLY B CA 1
ATOM 2332 C C . GLY B 1 65 ? 63.737 -1.804 5.819 1.00 17.46 65 GLY B C 1
ATOM 2333 O O . GLY B 1 65 ? 64.861 -1.950 6.354 1.00 17.65 65 GLY B O 1
ATOM 2334 N N . PHE B 1 66 ? 63.349 -0.693 5.143 1.00 15.38 66 PHE B N 1
ATOM 2335 C CA . PHE B 1 66 ? 64.193 0.498 5.098 1.00 16.07 66 PHE B CA 1
ATOM 2336 C C . PHE B 1 66 ? 63.346 1.672 5.541 1.00 17.86 66 PHE B C 1
ATOM 2337 O O . PHE B 1 66 ? 62.346 1.968 4.876 1.00 16.90 66 PHE B O 1
ATOM 2345 N N . GLY B 1 67 ? 63.730 2.311 6.642 1.00 17.13 67 GLY B N 1
ATOM 2346 C CA . GLY B 1 67 ? 63.026 3.473 7.164 1.00 17.44 67 GLY B CA 1
ATOM 2347 C C . GLY B 1 67 ? 63.821 4.710 6.795 1.00 20.60 67 GLY B C 1
ATOM 2348 O O . GLY B 1 67 ? 64.931 4.921 7.310 1.00 19.24 67 GLY B O 1
ATOM 2349 N N . LEU B 1 68 ? 63.304 5.473 5.838 1.00 17.11 68 LEU B N 1
ATOM 2350 C CA . LEU B 1 68 ? 63.984 6.649 5.306 1.00 17.44 68 LEU B CA 1
ATOM 2351 C C . LEU B 1 68 ? 63.408 7.901 6.001 1.00 19.77 68 LEU B C 1
ATOM 2352 O O . LEU B 1 68 ? 62.187 8.022 6.169 1.00 16.51 68 LEU B O 1
ATOM 2357 N N . ASP B 1 69 ? 64.290 8.836 6.409 1.00 17.97 69 ASP B N 1
ATOM 2358 C CA . ASP B 1 69 ? 63.820 10.062 7.046 1.00 17.96 69 ASP B CA 1
ATOM 2359 C C . ASP B 1 69 ? 64.835 11.146 6.762 1.00 19.73 69 ASP B C 1
ATOM 2360 O O . ASP B 1 69 ? 66.022 10.877 6.634 1.00 20.12 69 ASP B O 1
ATOM 2365 N N . GLY B 1 70 ? 64.368 12.363 6.599 1.00 19.91 70 GLY B N 1
ATOM 2366 C CA . GLY B 1 70 ? 65.278 13.483 6.354 1.00 19.92 70 GLY B CA 1
ATOM 2367 C C . GLY B 1 70 ? 65.893 14.037 7.634 1.00 26.42 70 GLY B C 1
ATOM 2368 O O . GLY B 1 70 ? 66.754 14.920 7.565 1.00 27.73 70 GLY B O 1
ATOM 2369 N N . SER B 1 71 ? 65.422 13.567 8.807 1.00 22.39 71 SER B N 1
ATOM 2370 C CA . SER B 1 71 ? 65.932 13.969 10.119 1.00 21.67 71 SER B CA 1
ATOM 2371 C C . SER B 1 71 ? 66.903 12.913 10.658 1.00 24.84 71 SER B C 1
ATOM 2372 O O . SER B 1 71 ? 66.464 11.822 11.049 1.00 23.12 71 SER B O 1
ATOM 2375 N N . PRO B 1 72 ? 68.222 13.225 10.760 1.00 24.84 72 PRO B N 1
ATOM 2376 C CA . PRO B 1 72 ? 69.169 12.239 11.323 1.00 23.88 72 PRO B CA 1
ATOM 2377 C C . PRO B 1 72 ? 68.824 11.810 12.748 1.00 26.41 72 PRO B C 1
ATOM 2378 O O . PRO B 1 72 ? 68.980 10.632 13.070 1.00 26.56 72 PRO B O 1
ATOM 2382 N N . GLU B 1 73 ? 68.309 12.728 13.580 1.00 24.32 73 GLU B N 1
ATOM 2383 C CA . GLU B 1 73 ? 67.897 12.425 14.964 1.00 25.30 73 GLU B CA 1
ATOM 2384 C C . GLU B 1 73 ? 66.727 11.425 14.976 1.00 25.17 73 GLU B C 1
ATOM 2385 O O . GLU B 1 73 ? 66.674 10.512 15.808 1.00 25.10 73 GLU B O 1
ATOM 2391 N N . MET B 1 74 ? 65.784 11.608 14.026 1.00 21.84 74 MET B N 1
ATOM 2392 C CA . MET B 1 74 ? 64.637 10.724 13.922 1.00 21.48 74 MET B CA 1
ATOM 2393 C C . MET B 1 74 ? 65.068 9.274 13.635 1.00 22.02 74 MET B C 1
ATOM 2394 O O . MET B 1 74 ? 64.583 8.359 14.320 1.00 22.18 74 MET B O 1
ATOM 2399 N N . VAL B 1 75 ? 65.958 9.076 12.658 1.00 20.80 75 VAL B N 1
ATOM 2400 C CA . VAL B 1 75 ? 66.359 7.695 12.352 1.00 21.16 75 VAL B CA 1
ATOM 2401 C C . VAL B 1 75 ? 67.302 7.117 13.413 1.00 22.90 75 VAL B C 1
ATOM 2402 O O . VAL B 1 75 ? 67.256 5.914 13.627 1.00 21.83 75 VAL B O 1
ATOM 2406 N N . GLN B 1 76 ? 68.070 7.975 14.142 1.00 21.02 76 GLN B N 1
ATOM 2407 C CA . GLN B 1 76 ? 68.868 7.485 15.279 1.00 22.36 76 GLN B CA 1
ATOM 2408 C C . GLN B 1 76 ? 67.900 6.916 16.308 1.00 24.60 76 GLN B C 1
ATOM 2409 O O . GLN B 1 76 ? 68.111 5.802 16.798 1.00 25.73 76 GLN B O 1
ATOM 2415 N N . ASN B 1 77 ? 66.792 7.647 16.590 1.00 21.61 77 ASN B N 1
ATOM 2416 C CA . ASN B 1 77 ? 65.780 7.162 17.501 1.00 20.86 77 ASN B CA 1
ATOM 2417 C C . ASN B 1 77 ? 65.127 5.864 17.020 1.00 23.71 77 ASN B C 1
ATOM 2418 O O . ASN B 1 77 ? 65.025 4.906 17.786 1.00 23.89 77 ASN B O 1
ATOM 2423 N N . ALA B 1 78 ? 64.675 5.848 15.743 1.00 19.92 78 ALA B N 1
ATOM 2424 C CA . ALA B 1 78 ? 64.023 4.667 15.173 1.00 20.31 78 ALA B CA 1
ATOM 2425 C C . ALA B 1 78 ? 64.897 3.420 15.314 1.00 22.76 78 ALA B C 1
ATOM 2426 O O . ALA B 1 78 ? 64.392 2.377 15.727 1.00 23.46 78 ALA B O 1
ATOM 2428 N N . ARG B 1 79 ? 66.189 3.551 15.050 1.00 20.62 79 ARG B N 1
ATOM 2429 C CA . ARG B 1 79 ? 67.142 2.432 15.186 1.00 20.66 79 ARG B CA 1
ATOM 2430 C C . ARG B 1 79 ? 67.228 1.977 16.660 1.00 24.85 79 ARG B C 1
ATOM 2431 O O . ARG B 1 79 ? 67.150 0.780 16.944 1.00 23.91 79 ARG B O 1
ATOM 2439 N N . ALA B 1 80 ? 67.295 2.943 17.600 1.00 23.80 80 ALA B N 1
ATOM 2440 C CA . ALA B 1 80 ? 67.332 2.624 19.036 1.00 24.36 80 ALA B CA 1
ATOM 2441 C C . ALA B 1 80 ? 66.089 1.854 19.499 1.00 26.54 80 ALA B C 1
ATOM 2442 O O . ALA B 1 80 ? 66.188 1.028 20.397 1.00 27.75 80 ALA B O 1
ATOM 2444 N N . TYR B 1 81 ? 64.925 2.038 18.826 1.00 21.67 81 TYR B N 1
ATOM 2445 C CA . TYR B 1 81 ? 63.690 1.361 19.201 1.00 21.89 81 TYR B CA 1
ATOM 2446 C C . TYR B 1 81 ? 63.533 0.017 18.526 1.00 23.41 81 TYR B C 1
ATOM 2447 O O . TYR B 1 81 ? 62.526 -0.657 18.754 1.00 24.85 81 TYR B O 1
ATOM 2456 N N . THR B 1 82 ? 64.493 -0.354 17.677 1.00 20.89 82 THR B N 1
ATOM 2457 C CA . THR B 1 82 ? 64.341 -1.570 16.869 1.00 20.25 82 THR B CA 1
ATOM 2458 C C . THR B 1 82 ? 65.247 -2.699 17.358 1.00 27.45 82 THR B C 1
ATOM 2459 O O . THR B 1 82 ? 66.430 -2.478 17.530 1.00 28.54 82 THR B O 1
ATOM 2463 N N . ASP B 1 83 ? 64.692 -3.907 17.557 1.00 26.25 83 ASP B N 1
ATOM 2464 C CA . ASP B 1 83 ? 65.446 -5.056 18.083 1.00 27.26 83 ASP B CA 1
ATOM 2465 C C . ASP B 1 83 ? 65.850 -6.085 17.006 1.00 30.55 83 ASP B C 1
ATOM 2466 O O . ASP B 1 83 ? 65.973 -7.276 17.305 1.00 32.17 83 ASP B O 1
ATOM 2471 N N . THR B 1 84 ? 66.114 -5.618 15.768 1.00 24.04 84 THR B N 1
ATOM 2472 C CA . THR B 1 84 ? 66.550 -6.479 14.666 1.00 23.79 84 THR B CA 1
ATOM 2473 C C . THR B 1 84 ? 67.359 -5.671 13.679 1.00 27.08 84 THR B C 1
ATOM 2474 O O . THR B 1 84 ? 67.116 -4.469 13.520 1.00 27.77 84 THR B O 1
ATOM 2478 N N . ASP B 1 85 ? 68.308 -6.324 13.007 1.00 25.09 85 ASP B N 1
ATOM 2479 C CA . ASP B 1 85 ? 69.063 -5.693 11.947 1.00 24.73 85 ASP B CA 1
ATOM 2480 C C . ASP B 1 85 ? 68.390 -5.900 10.575 1.00 26.87 85 ASP B C 1
ATOM 2481 O O . ASP B 1 85 ? 68.872 -5.349 9.587 1.00 28.05 85 ASP B O 1
ATOM 2486 N N . ASP B 1 86 ? 67.275 -6.675 10.518 1.00 23.79 86 ASP B N 1
ATOM 2487 C CA . ASP B 1 86 ? 66.551 -6.880 9.247 1.00 23.57 86 ASP B CA 1
ATOM 2488 C C . ASP B 1 86 ? 65.798 -5.586 8.843 1.00 24.44 86 ASP B C 1
ATOM 2489 O O . ASP B 1 86 ? 65.409 -5.403 7.679 1.00 22.45 86 ASP B O 1
ATOM 2494 N N . LEU B 1 87 ? 65.608 -4.687 9.825 1.00 21.15 87 LEU B N 1
ATOM 2495 C CA . LEU B 1 87 ? 64.983 -3.380 9.599 1.00 18.99 87 LEU B CA 1
ATOM 2496 C C . LEU B 1 87 ? 66.088 -2.371 9.768 1.00 24.72 87 LEU B C 1
ATOM 2497 O O . LEU B 1 87 ? 66.721 -2.315 10.827 1.00 28.14 87 LEU B O 1
ATOM 2502 N N . SER B 1 88 ? 66.343 -1.600 8.734 1.00 19.53 88 SER B N 1
ATOM 2503 C CA . SER B 1 88 ? 67.419 -0.620 8.742 1.00 18.71 88 SER B CA 1
ATOM 2504 C C . SER B 1 88 ? 66.860 0.754 8.517 1.00 21.24 88 SER B C 1
ATOM 2505 O O . SER B 1 88 ? 65.703 0.907 8.096 1.00 20.70 88 SER B O 1
ATOM 2508 N N . PHE B 1 89 ? 67.676 1.760 8.852 1.00 18.92 89 PHE B N 1
ATOM 2509 C CA . PHE B 1 89 ? 67.300 3.165 8.777 1.00 18.04 89 PHE B CA 1
ATOM 2510 C C . PHE B 1 89 ? 68.351 3.978 8.070 1.00 21.39 89 PHE B C 1
ATOM 2511 O O . PHE B 1 89 ? 69.551 3.666 8.117 1.00 21.67 89 PHE B O 1
ATOM 2519 N N . LEU B 1 90 ? 67.906 5.014 7.358 1.00 18.82 90 LEU B N 1
ATOM 2520 C CA . LEU B 1 90 ? 68.813 5.854 6.572 1.00 18.49 90 LEU B CA 1
ATOM 2521 C C . LEU B 1 90 ? 68.261 7.263 6.474 1.00 21.39 90 LEU B C 1
ATOM 2522 O O . LEU B 1 90 ? 67.039 7.493 6.582 1.00 18.16 90 LEU B O 1
ATOM 2527 N N . VAL B 1 91 ? 69.175 8.203 6.291 1.00 18.79 91 VAL B N 1
ATOM 2528 C CA . VAL B 1 91 ? 68.805 9.589 6.046 1.00 17.58 91 VAL B CA 1
ATOM 2529 C C . VAL B 1 91 ? 68.635 9.727 4.535 1.00 19.91 91 VAL B C 1
ATOM 2530 O O . VAL B 1 91 ? 69.502 9.331 3.757 1.00 20.46 91 VAL B O 1
ATOM 2534 N N . GLY B 1 92 ? 67.528 10.323 4.115 1.00 18.04 92 GLY B N 1
ATOM 2535 C CA . GLY B 1 92 ? 67.278 10.547 2.713 1.00 18.75 92 GLY B CA 1
ATOM 2536 C C . GLY B 1 92 ? 66.207 11.595 2.500 1.00 19.42 92 GLY B C 1
ATOM 2537 O O . GLY B 1 92 ? 65.655 12.134 3.477 1.00 19.09 92 GLY B O 1
ATOM 2538 N N . ASP B 1 93 ? 65.907 11.861 1.224 1.00 18.70 93 ASP B N 1
ATOM 2539 C CA . ASP B 1 93 ? 64.913 12.867 0.880 1.00 18.17 93 ASP B CA 1
ATOM 2540 C C . ASP B 1 93 ? 63.937 12.317 -0.139 1.00 18.40 93 ASP B C 1
ATOM 2541 O O . ASP B 1 93 ? 64.328 11.610 -1.061 1.00 18.30 93 ASP B O 1
ATOM 2546 N N . PHE B 1 94 ? 62.675 12.717 0.009 1.00 17.16 94 PHE B N 1
ATOM 2547 C CA . PHE B 1 94 ? 61.599 12.254 -0.847 1.00 16.86 94 PHE B CA 1
ATOM 2548 C C . PHE B 1 94 ? 61.763 12.616 -2.309 1.00 20.33 94 PHE B C 1
ATOM 2549 O O . PHE B 1 94 ? 61.100 12.014 -3.154 1.00 19.47 94 PHE B O 1
ATOM 2557 N N . ASP B 1 95 ? 62.626 13.607 -2.614 1.00 18.73 95 ASP B N 1
ATOM 2558 C CA . ASP B 1 95 ? 62.766 13.980 -4.023 1.00 19.17 95 ASP B CA 1
ATOM 2559 C C . ASP B 1 95 ? 63.748 13.130 -4.796 1.00 24.84 95 ASP B C 1
ATOM 2560 O O . ASP B 1 95 ? 63.767 13.204 -6.029 1.00 24.85 95 ASP B O 1
ATOM 2565 N N . ASP B 1 96 ? 64.562 12.313 -4.105 1.00 21.41 96 ASP B N 1
ATOM 2566 C CA . ASP B 1 96 ? 65.539 11.475 -4.823 1.00 21.06 96 ASP B CA 1
ATOM 2567 C C . ASP B 1 96 ? 65.733 10.223 -3.998 1.00 22.87 96 ASP B C 1
ATOM 2568 O O . ASP B 1 96 ? 66.537 10.230 -3.050 1.00 22.35 96 ASP B O 1
ATOM 2573 N N . LEU B 1 97 ? 64.935 9.172 -4.291 1.00 19.06 97 LEU B N 1
ATOM 2574 C CA . LEU B 1 97 ? 65.002 7.946 -3.475 1.00 18.16 97 LEU B CA 1
ATOM 2575 C C . LEU B 1 97 ? 66.218 7.117 -3.851 1.00 20.94 97 LEU B C 1
ATOM 2576 O O . LEU B 1 97 ? 66.382 6.758 -5.021 1.00 20.78 97 LEU B O 1
ATOM 2581 N N . PRO B 1 98 ? 67.014 6.740 -2.822 1.00 18.88 98 PRO B N 1
ATOM 2582 C CA . PRO B 1 98 ? 68.290 6.066 -3.069 1.00 18.00 98 PRO B CA 1
ATOM 2583 C C . PRO B 1 98 ? 68.149 4.559 -3.182 1.00 20.50 98 PRO B C 1
ATOM 2584 O O . PRO B 1 98 ? 68.928 3.804 -2.596 1.00 19.39 98 PRO B O 1
ATOM 2588 N N . PHE B 1 99 ? 67.160 4.131 -3.983 1.00 17.67 99 PHE B N 1
ATOM 2589 C CA . PHE B 1 99 ? 66.907 2.721 -4.246 1.00 16.73 99 PHE B CA 1
ATOM 2590 C C . PHE B 1 99 ? 66.863 2.466 -5.716 1.00 18.99 99 PHE B C 1
ATOM 2591 O O . PHE B 1 99 ? 66.394 3.322 -6.499 1.00 18.30 99 PHE B O 1
ATOM 2599 N N . ASP B 1 100 ? 67.358 1.283 -6.119 1.00 18.59 100 ASP B N 1
ATOM 2600 C CA . ASP B 1 100 ? 67.352 0.871 -7.513 1.00 18.28 100 ASP B CA 1
ATOM 2601 C C . ASP B 1 100 ? 65.946 0.788 -8.098 1.00 20.30 100 ASP B C 1
ATOM 2602 O O . ASP B 1 100 ? 64.980 0.576 -7.354 1.00 20.46 100 ASP B O 1
ATOM 2607 N N . ASP B 1 101 ? 65.832 0.874 -9.429 1.00 20.66 101 ASP B N 1
ATOM 2608 C CA . ASP B 1 101 ? 64.547 0.653 -10.078 1.00 20.20 101 ASP B CA 1
ATOM 2609 C C . ASP B 1 101 ? 64.042 -0.752 -9.743 1.00 20.90 101 ASP B C 1
ATOM 2610 O O . ASP B 1 101 ? 64.829 -1.696 -9.695 1.00 20.58 101 ASP B O 1
ATOM 2615 N N . ASP B 1 102 ? 62.731 -0.905 -9.560 1.00 17.75 102 ASP B N 1
ATOM 2616 C CA . ASP B 1 102 ? 62.082 -2.208 -9.407 1.00 17.37 102 ASP B CA 1
ATOM 2617 C C . ASP B 1 102 ? 62.759 -3.088 -8.366 1.00 21.06 102 ASP B C 1
ATOM 2618 O O . ASP B 1 102 ? 63.007 -4.275 -8.624 1.00 22.65 102 ASP B O 1
ATOM 2623 N N . SER B 1 103 ? 63.071 -2.518 -7.203 1.00 17.31 103 SER B N 1
ATOM 2624 C CA . SER B 1 103 ? 63.792 -3.270 -6.200 1.00 17.88 103 SER B CA 1
ATOM 2625 C C . SER B 1 103 ? 62.996 -3.448 -4.906 1.00 19.32 103 SER B C 1
ATOM 2626 O O . SER B 1 103 ? 63.464 -4.137 -4.007 1.00 19.03 103 SER B O 1
ATOM 2629 N N . VAL B 1 104 ? 61.834 -2.774 -4.783 1.00 15.33 104 VAL B N 1
ATOM 2630 C CA . VAL B 1 104 ? 61.036 -2.720 -3.534 1.00 15.81 104 VAL B CA 1
ATOM 2631 C C . VAL B 1 104 ? 59.698 -3.372 -3.732 1.00 16.52 104 VAL B C 1
ATOM 2632 O O . VAL B 1 104 ? 59.026 -3.108 -4.736 1.00 16.58 104 VAL B O 1
ATOM 2636 N N . ASP B 1 105 ? 59.265 -4.203 -2.754 1.00 14.52 105 ASP B N 1
ATOM 2637 C CA . ASP B 1 105 ? 57.948 -4.831 -2.922 1.00 14.76 105 ASP B CA 1
ATOM 2638 C C . ASP B 1 105 ? 56.801 -3.891 -2.577 1.00 15.48 105 ASP B C 1
ATOM 2639 O O . ASP B 1 105 ? 55.770 -3.932 -3.252 1.00 17.84 105 ASP B O 1
ATOM 2644 N N . HIS B 1 106 ? 56.948 -3.089 -1.485 1.00 13.59 106 HIS B N 1
ATOM 2645 C CA . HIS B 1 106 ? 55.890 -2.152 -1.116 1.00 14.41 106 HIS B CA 1
ATOM 2646 C C . HIS B 1 106 ? 56.490 -0.924 -0.468 1.00 14.90 106 HIS B C 1
ATOM 2647 O O . HIS B 1 106 ? 57.577 -0.994 0.129 1.00 15.61 106 HIS B O 1
ATOM 2654 N N . VAL B 1 107 ? 55.782 0.201 -0.617 1.00 13.48 107 VAL B N 1
ATOM 2655 C CA . VAL B 1 107 ? 56.199 1.458 0.038 1.00 13.46 107 VAL B CA 1
ATOM 2656 C C . VAL B 1 107 ? 55.017 1.881 0.914 1.00 14.01 107 VAL B C 1
ATOM 2657 O O . VAL B 1 107 ? 53.853 1.841 0.490 1.00 14.08 107 VAL B O 1
ATOM 2661 N N . TRP B 1 108 ? 55.333 2.308 2.150 1.00 12.57 108 TRP B N 1
ATOM 2662 C CA . TRP B 1 108 ? 54.387 2.814 3.118 1.00 13.73 108 TRP B CA 1
ATOM 2663 C C . TRP B 1 108 ? 54.785 4.243 3.462 1.00 14.76 108 TRP B C 1
ATOM 2664 O O . TRP B 1 108 ? 55.971 4.546 3.582 1.00 14.39 108 TRP B O 1
ATOM 2675 N N . SER B 1 109 ? 53.802 5.112 3.651 1.00 14.08 109 SER B N 1
ATOM 2676 C CA . SER B 1 109 ? 54.084 6.428 4.190 1.00 14.15 109 SER B CA 1
ATOM 2677 C C . SER B 1 109 ? 52.880 6.908 4.996 1.00 15.52 109 SER B C 1
ATOM 2678 O O . SER B 1 109 ? 51.755 6.903 4.499 1.00 15.89 109 SER B O 1
ATOM 2681 N N . MET B 1 110 ? 53.121 7.350 6.230 1.00 13.36 110 MET B N 1
ATOM 2682 C CA . MET B 1 110 ? 52.033 7.884 7.066 1.00 13.28 110 MET B CA 1
ATOM 2683 C C . MET B 1 110 ? 52.442 9.289 7.540 1.00 16.30 110 MET B C 1
ATOM 2684 O O . MET B 1 110 ? 53.551 9.480 8.083 1.00 14.76 110 MET B O 1
ATOM 2689 N N . GLU B 1 111 ? 51.536 10.251 7.346 1.00 14.65 111 GLU B N 1
ATOM 2690 C CA . GLU B 1 111 ? 51.716 11.606 7.851 1.00 15.37 111 GLU B CA 1
ATOM 2691 C C . GLU B 1 111 ? 53.039 12.229 7.402 1.00 16.23 111 GLU B C 1
ATOM 2692 O O . GLU B 1 111 ? 53.606 13.038 8.166 1.00 15.96 111 GLU B O 1
ATOM 2698 N N . ALA B 1 112 ? 53.454 12.006 6.144 1.00 13.94 112 ALA B N 1
ATOM 2699 C CA . ALA B 1 112 ? 54.730 12.554 5.671 1.00 16.13 112 ALA B CA 1
ATOM 2700 C C . ALA B 1 112 ? 54.662 13.019 4.247 1.00 17.34 112 ALA B C 1
ATOM 2701 O O . ALA B 1 112 ? 55.395 13.909 3.850 1.00 16.35 112 ALA B O 1
ATOM 2703 N N . PHE B 1 113 ? 53.831 12.359 3.427 1.00 15.18 113 PHE B N 1
ATOM 2704 C CA . PHE B 1 113 ? 53.881 12.616 1.994 1.00 13.50 113 PHE B CA 1
ATOM 2705 C C . PHE B 1 113 ? 53.677 14.070 1.603 1.00 16.52 113 PHE B C 1
ATOM 2706 O O . PHE B 1 113 ? 54.339 14.538 0.672 1.00 17.38 113 PHE B O 1
ATOM 2714 N N . TYR B 1 114 ? 52.792 14.742 2.316 1.00 14.84 114 TYR B N 1
ATOM 2715 C CA . TYR B 1 114 ? 52.415 16.102 1.969 1.00 15.54 114 TYR B CA 1
ATOM 2716 C C . TYR B 1 114 ? 53.508 17.112 2.324 1.00 17.97 114 TYR B C 1
ATOM 2717 O O . TYR B 1 114 ? 53.332 18.294 2.012 1.00 19.02 114 TYR B O 1
ATOM 2726 N N . TYR B 1 115 ? 54.636 16.676 2.910 1.00 15.36 115 TYR B N 1
ATOM 2727 C CA . TYR B 1 115 ? 55.755 17.599 3.117 1.00 15.68 115 TYR B CA 1
ATOM 2728 C C . TYR B 1 115 ? 56.717 17.520 1.917 1.00 20.68 115 TYR B C 1
ATOM 2729 O O . TYR B 1 115 ? 57.682 18.301 1.857 1.00 21.99 115 TYR B O 1
ATOM 2738 N N . ALA B 1 116 ? 56.512 16.571 0.969 1.00 17.36 116 ALA B N 1
ATOM 2739 C CA . ALA B 1 116 ? 57.423 16.455 -0.184 1.00 16.97 116 ALA B CA 1
ATOM 2740 C C . ALA B 1 116 ? 57.494 17.789 -0.916 1.00 21.52 116 ALA B C 1
ATOM 2741 O O . ALA B 1 116 ? 56.451 18.415 -1.108 1.00 19.84 116 ALA B O 1
ATOM 2743 N N . ALA B 1 117 ? 58.704 18.190 -1.351 1.00 19.86 117 ALA B N 1
ATOM 2744 C CA . ALA B 1 117 ? 58.889 19.451 -2.098 1.00 21.88 117 ALA B CA 1
ATOM 2745 C C . ALA B 1 117 ? 58.222 19.389 -3.466 1.00 24.99 117 ALA B C 1
ATOM 2746 O O . ALA B 1 117 ? 57.707 20.401 -3.955 1.00 26.21 117 ALA B O 1
ATOM 2748 N N . ASP B 1 118 ? 58.230 18.199 -4.095 1.00 19.63 118 ASP B N 1
ATOM 2749 C CA . ASP B 1 118 ? 57.662 18.050 -5.425 1.00 19.66 118 ASP B CA 1
ATOM 2750 C C . ASP B 1 118 ? 56.903 16.724 -5.368 1.00 20.06 118 ASP B C 1
ATOM 2751 O O . ASP B 1 118 ? 57.433 15.671 -5.714 1.00 18.46 118 ASP B O 1
ATOM 2756 N N . PRO B 1 119 ? 55.681 16.757 -4.806 1.00 16.96 119 PRO B N 1
ATOM 2757 C CA . PRO B 1 119 ? 54.939 15.504 -4.583 1.00 17.00 119 PRO B CA 1
ATOM 2758 C C . PRO B 1 119 ? 54.714 14.663 -5.834 1.00 17.42 119 PRO B C 1
ATOM 2759 O O . PRO B 1 119 ? 54.731 13.419 -5.773 1.00 17.70 119 PRO B O 1
ATOM 2763 N N . HIS B 1 120 ? 54.490 15.319 -6.990 1.00 16.62 120 HIS B N 1
ATOM 2764 C CA . HIS B 1 120 ? 54.318 14.552 -8.222 1.00 16.56 120 HIS B CA 1
ATOM 2765 C C . HIS B 1 120 ? 55.625 13.780 -8.552 1.00 19.10 120 HIS B C 1
ATOM 2766 O O . HIS B 1 120 ? 55.562 12.612 -8.951 1.00 18.93 120 HIS B O 1
ATOM 2773 N N . HIS B 1 121 ? 56.800 14.411 -8.356 1.00 16.87 121 HIS B N 1
ATOM 2774 C CA . HIS B 1 121 ? 58.069 13.718 -8.620 1.00 16.93 121 HIS B CA 1
ATOM 2775 C C . HIS B 1 121 ? 58.287 12.592 -7.603 1.00 17.88 121 HIS B C 1
ATOM 2776 O O . HIS B 1 121 ? 58.755 11.517 -7.962 1.00 17.69 121 HIS B O 1
ATOM 2783 N N . THR B 1 122 ? 57.879 12.820 -6.351 1.00 15.49 122 THR B N 1
ATOM 2784 C CA . THR B 1 122 ? 58.001 11.734 -5.350 1.00 15.84 122 THR B CA 1
ATOM 2785 C C . THR B 1 122 ? 57.149 10.536 -5.808 1.00 17.42 122 THR B C 1
ATOM 2786 O O . THR B 1 122 ? 57.606 9.405 -5.691 1.00 16.96 122 THR B O 1
ATOM 2790 N N . LEU B 1 123 ? 55.915 10.763 -6.315 1.00 15.18 123 LEU B N 1
ATOM 2791 C CA . LEU B 1 123 ? 55.115 9.635 -6.790 1.00 15.93 123 LEU B CA 1
ATOM 2792 C C . LEU B 1 123 ? 55.791 8.876 -7.941 1.00 17.64 123 LEU B C 1
ATOM 2793 O O . LEU B 1 123 ? 55.718 7.665 -8.021 1.00 16.61 123 LEU B O 1
ATOM 2798 N N . GLU B 1 124 ? 56.439 9.608 -8.861 1.00 16.46 124 GLU B N 1
ATOM 2799 C CA . GLU B 1 124 ? 57.165 8.987 -9.968 1.00 16.91 124 GLU B CA 1
ATOM 2800 C C . GLU B 1 124 ? 58.353 8.158 -9.430 1.00 16.90 124 GLU B C 1
ATOM 2801 O O . GLU B 1 124 ? 58.594 7.050 -9.917 1.00 16.91 124 GLU B O 1
ATOM 2807 N N . GLU B 1 125 ? 59.024 8.673 -8.375 1.00 16.34 125 GLU B N 1
ATOM 2808 C CA . GLU B 1 125 ? 60.132 7.956 -7.729 1.00 15.80 125 GLU B CA 1
ATOM 2809 C C . GLU B 1 125 ? 59.637 6.674 -7.057 1.00 18.07 125 GLU B C 1
ATOM 2810 O O . GLU B 1 125 ? 60.324 5.646 -7.081 1.00 17.78 125 GLU B O 1
ATOM 2816 N N . ILE B 1 126 ? 58.446 6.737 -6.452 1.00 15.61 126 ILE B N 1
ATOM 2817 C CA . ILE B 1 126 ? 57.860 5.538 -5.815 1.00 15.28 126 ILE B CA 1
ATOM 2818 C C . ILE B 1 126 ? 57.513 4.501 -6.887 1.00 15.93 126 ILE B C 1
ATOM 2819 O O . ILE B 1 126 ? 57.815 3.307 -6.755 1.00 17.10 126 ILE B O 1
ATOM 2824 N N . ALA B 1 127 ? 56.888 4.945 -7.987 1.00 15.39 127 ALA B N 1
ATOM 2825 C CA . ALA B 1 127 ? 56.565 4.018 -9.067 1.00 15.65 127 ALA B CA 1
ATOM 2826 C C . ALA B 1 127 ? 57.860 3.411 -9.638 1.00 15.95 127 ALA B C 1
ATOM 2827 O O . ALA B 1 127 ? 57.867 2.246 -10.013 1.00 18.39 127 ALA B O 1
ATOM 2829 N N . ARG B 1 128 ? 58.941 4.195 -9.672 1.00 14.70 128 ARG B N 1
ATOM 2830 C CA . ARG B 1 128 ? 60.230 3.707 -10.178 1.00 15.56 128 ARG B CA 1
ATOM 2831 C C . ARG B 1 128 ? 60.804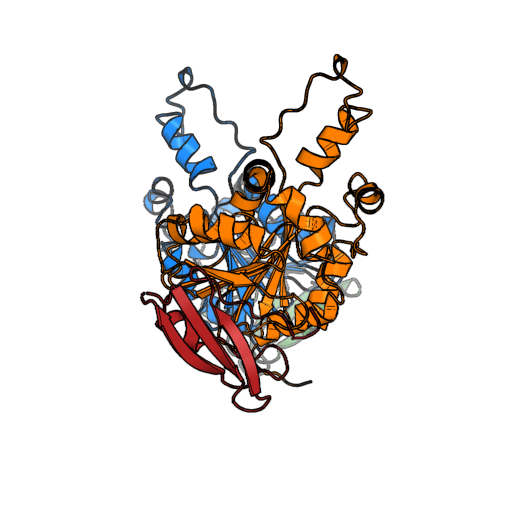 2.600 -9.294 1.00 17.95 128 ARG B C 1
ATOM 2832 O O . ARG B 1 128 ? 61.169 1.531 -9.813 1.00 17.23 128 ARG B O 1
ATOM 2840 N N . ILE B 1 129 ? 60.895 2.845 -7.956 1.00 15.75 129 ILE B N 1
ATOM 2841 C CA . ILE B 1 129 ? 61.518 1.838 -7.082 1.00 14.61 129 ILE B CA 1
ATOM 2842 C C . ILE B 1 129 ? 60.657 0.578 -6.855 1.00 16.22 129 ILE B C 1
ATOM 2843 O O . ILE B 1 129 ? 61.199 -0.489 -6.560 1.00 17.09 129 ILE B O 1
ATOM 2848 N N . LEU B 1 130 ? 59.342 0.713 -6.962 1.00 14.41 130 LEU B N 1
ATOM 2849 C CA . LEU B 1 130 ? 58.483 -0.436 -6.784 1.00 13.94 130 LEU B CA 1
ATOM 2850 C C . LEU B 1 130 ? 58.653 -1.433 -7.903 1.00 17.18 130 LEU B C 1
ATOM 2851 O O . LEU B 1 130 ? 58.627 -1.061 -9.068 1.00 17.15 130 LEU B O 1
ATOM 2856 N N . LYS B 1 131 ? 58.640 -2.703 -7.556 1.00 15.31 131 LYS B N 1
ATOM 2857 C CA . LYS B 1 131 ? 58.532 -3.754 -8.560 1.00 15.15 131 LYS B CA 1
ATOM 2858 C C . LYS B 1 131 ? 57.127 -3.663 -9.201 1.00 18.12 131 LYS B C 1
ATOM 2859 O O . LYS B 1 131 ? 56.163 -3.332 -8.498 1.00 18.36 131 LYS B O 1
ATOM 2865 N N . PRO B 1 132 ? 56.952 -4.023 -10.484 1.00 17.68 132 PRO B N 1
ATOM 2866 C CA . PRO B 1 132 ? 55.584 -4.110 -11.053 1.00 18.22 132 PRO B CA 1
ATOM 2867 C C . PRO B 1 132 ? 54.699 -5.000 -10.159 1.00 19.87 132 PRO B C 1
ATOM 2868 O O . PRO B 1 132 ? 55.090 -6.085 -9.729 1.00 19.50 132 PRO B O 1
ATOM 2872 N N . GLY B 1 133 ? 53.503 -4.507 -9.853 1.00 18.11 133 GLY B N 1
ATOM 2873 C CA . GLY B 1 133 ? 52.566 -5.191 -8.977 1.00 18.75 133 GLY B CA 1
ATOM 2874 C C . GLY B 1 133 ? 52.730 -4.816 -7.510 1.00 21.08 133 GLY B C 1
ATOM 2875 O O . GLY B 1 133 ? 51.911 -5.218 -6.683 1.00 21.70 133 GLY B O 1
ATOM 2876 N N . GLY B 1 134 ? 53.809 -4.103 -7.182 1.00 17.08 134 GLY B N 1
ATOM 2877 C CA . GLY B 1 134 ? 54.045 -3.629 -5.818 1.00 16.57 134 GLY B CA 1
ATOM 2878 C C . GLY B 1 134 ? 53.104 -2.492 -5.465 1.00 16.29 134 GLY B C 1
ATOM 2879 O O . GLY B 1 134 ? 52.587 -1.833 -6.372 1.00 16.52 134 GLY B O 1
ATOM 2880 N N . THR B 1 135 ? 52.917 -2.222 -4.150 1.00 14.38 135 THR B N 1
ATOM 2881 C CA . THR B 1 135 ? 51.943 -1.214 -3.750 1.00 14.53 135 THR B CA 1
ATOM 2882 C C . THR B 1 135 ? 52.546 -0.069 -2.996 1.00 13.71 135 THR B C 1
ATOM 2883 O O . THR B 1 135 ? 53.634 -0.194 -2.421 1.00 14.84 135 THR B O 1
ATOM 2887 N N . PHE B 1 136 ? 51.872 1.077 -3.107 1.00 13.27 136 PHE B N 1
ATOM 2888 C CA . PHE B 1 136 ? 52.190 2.257 -2.312 1.00 12.63 136 PHE B CA 1
ATOM 2889 C C . PHE B 1 136 ? 50.951 2.514 -1.455 1.00 13.63 136 PHE B C 1
ATOM 2890 O O . PHE B 1 136 ? 49.867 2.770 -2.002 1.00 13.84 136 PHE B O 1
ATOM 2898 N N . TYR B 1 137 ? 51.139 2.521 -0.112 1.00 13.84 137 TYR B N 1
ATOM 2899 C CA . TYR B 1 137 ? 50.089 2.836 0.855 1.00 12.74 137 TYR B CA 1
ATOM 2900 C C . TYR B 1 137 ? 50.408 4.244 1.378 1.00 13.95 137 TYR B C 1
ATOM 2901 O O . TYR B 1 137 ? 51.406 4.411 2.097 1.00 13.44 137 TYR B O 1
ATOM 2910 N N . CYS B 1 138 ? 49.579 5.230 0.999 1.00 13.22 138 CYS B N 1
ATOM 2911 C CA . CYS B 1 138 ? 49.798 6.615 1.329 1.00 12.82 138 CYS B CA 1
ATOM 2912 C C . CYS B 1 138 ? 48.706 7.063 2.301 1.00 14.89 138 CYS B C 1
ATOM 2913 O O . CYS B 1 138 ? 47.550 7.227 1.885 1.00 13.84 138 CYS B O 1
ATOM 2916 N N . ALA B 1 139 ? 49.090 7.269 3.590 1.00 13.16 139 ALA B N 1
ATOM 2917 C CA . ALA B 1 139 ? 48.093 7.626 4.593 1.00 13.24 139 ALA B CA 1
ATOM 2918 C C . ALA B 1 139 ? 48.400 9.039 5.066 1.00 14.43 139 ALA B C 1
ATOM 2919 O O . ALA B 1 139 ? 49.568 9.336 5.404 1.00 14.76 139 ALA B O 1
ATOM 2921 N N . VAL B 1 140 ? 47.376 9.911 5.076 1.00 12.52 140 VAL B N 1
ATOM 2922 C CA . VAL B 1 140 ? 47.599 11.302 5.412 1.00 13.03 140 VAL B CA 1
ATOM 2923 C C . VAL B 1 140 ? 46.445 11.842 6.228 1.00 13.84 140 VAL B C 1
ATOM 2924 O O . VAL B 1 140 ? 45.284 11.511 5.950 1.00 13.98 140 VAL B O 1
ATOM 2928 N N . ASN B 1 141 ? 46.760 12.778 7.156 1.00 14.37 141 ASN B N 1
ATOM 2929 C CA . ASN B 1 141 ? 45.733 13.483 7.914 1.00 14.03 141 ASN B CA 1
ATOM 2930 C C . ASN B 1 141 ? 45.540 14.914 7.430 1.00 16.62 141 ASN B C 1
ATOM 2931 O O . ASN B 1 141 ? 44.558 15.535 7.824 1.00 17.53 141 ASN B O 1
ATOM 2936 N N . TYR B 1 142 ? 46.450 15.420 6.584 1.00 14.67 142 TYR B N 1
ATOM 2937 C CA . TYR B 1 142 ? 46.373 16.771 6.039 1.00 13.49 142 TYR B CA 1
ATOM 2938 C C . TYR B 1 142 ? 45.877 16.607 4.597 1.00 15.51 142 TYR B C 1
ATOM 2939 O O . TYR B 1 142 ? 46.628 16.112 3.747 1.00 15.26 142 TYR B O 1
ATOM 2948 N N . TYR B 1 143 ? 44.609 16.979 4.333 1.00 14.98 143 TYR B N 1
ATOM 2949 C CA . TYR B 1 143 ? 44.010 16.828 3.025 1.00 14.09 143 TYR B CA 1
ATOM 2950 C C . TYR B 1 143 ? 42.801 17.743 2.948 1.00 17.24 143 TYR B C 1
ATOM 2951 O O . TYR B 1 143 ? 42.304 18.193 3.994 1.00 17.19 143 TYR B O 1
ATOM 2960 N N . GLU B 1 144 ? 42.330 18.026 1.725 1.00 16.29 144 GLU B N 1
ATOM 2961 C CA . GLU B 1 144 ? 41.320 19.063 1.536 1.00 16.55 144 GLU B CA 1
ATOM 2962 C C . GLU B 1 144 ? 40.045 18.876 2.342 1.00 18.97 144 GLU B C 1
ATOM 2963 O O . GLU B 1 144 ? 39.590 19.833 2.993 1.00 18.89 144 GLU B O 1
ATOM 2969 N N . GLU B 1 145 ? 39.460 17.683 2.294 1.00 17.97 145 GLU B N 1
ATOM 2970 C CA . GLU B 1 145 ? 38.182 17.432 2.948 1.00 17.31 145 GLU B CA 1
ATOM 2971 C C . GLU B 1 145 ? 38.279 17.545 4.480 1.00 21.51 145 GLU B C 1
ATOM 2972 O O . GLU B 1 145 ? 37.243 17.793 5.127 1.00 22.38 145 GLU B O 1
ATOM 2978 N N . ASN B 1 146 ? 39.484 17.349 5.059 1.00 17.71 146 ASN B N 1
ATOM 2979 C CA . ASN B 1 146 ? 39.625 17.438 6.528 1.00 17.53 146 ASN B CA 1
ATOM 2980 C C . ASN B 1 146 ? 39.811 18.926 6.850 1.00 19.26 146 ASN B C 1
ATOM 2981 O O . ASN B 1 146 ? 40.922 19.429 6.956 1.00 18.61 146 ASN B O 1
ATOM 2986 N N . VAL B 1 147 ? 38.676 19.638 6.967 1.00 20.57 147 VAL B N 1
ATOM 2987 C CA . VAL B 1 147 ? 38.695 21.094 7.092 1.00 21.55 147 VAL B CA 1
ATOM 2988 C C . VAL B 1 147 ? 39.530 21.562 8.305 1.00 22.53 147 VAL B C 1
ATOM 2989 O O . VAL B 1 147 ? 40.227 22.577 8.209 1.00 21.85 147 VAL B O 1
ATOM 2993 N N . HIS B 1 148 ? 39.506 20.780 9.398 1.00 21.86 148 HIS B N 1
ATOM 2994 C CA A HIS B 1 148 ? 40.240 21.044 10.632 0.50 23.16 148 HIS B CA 1
ATOM 2995 C CA B HIS B 1 148 ? 40.233 21.129 10.605 0.50 22.13 148 HIS B CA 1
ATOM 2996 C C . HIS B 1 148 ? 41.764 21.034 10.436 1.00 25.80 148 HIS B C 1
ATOM 2997 O O . HIS B 1 148 ? 42.509 21.566 11.265 1.00 27.91 148 HIS B O 1
ATOM 3010 N N . SER B 1 149 ? 42.250 20.401 9.338 1.00 20.52 149 SER B N 1
ATOM 3011 C CA . SER B 1 149 ? 43.691 20.323 9.103 1.00 18.74 149 SER B CA 1
ATOM 3012 C C . SER B 1 149 ? 44.222 21.509 8.363 1.00 21.44 149 SER B C 1
ATOM 3013 O O . SER B 1 149 ? 45.434 21.663 8.283 1.00 22.04 149 SER B O 1
ATOM 3016 N N . HIS B 1 150 ? 43.339 22.305 7.747 1.00 20.66 150 HIS B N 1
ATOM 3017 C CA . HIS B 1 150 ? 43.808 23.407 6.896 1.00 21.09 150 HIS B CA 1
ATOM 3018 C C . HIS B 1 150 ? 44.749 24.360 7.655 1.00 26.90 150 HIS B C 1
ATOM 3019 O O . HIS B 1 150 ? 45.823 24.720 7.149 1.00 26.58 150 HIS B O 1
ATOM 3026 N N . GLU B 1 151 ? 44.396 24.673 8.915 1.00 23.74 151 GLU B N 1
ATOM 3027 C CA . GLU B 1 151 ? 45.195 25.575 9.748 1.00 24.84 151 GLU B CA 1
ATOM 3028 C C . GLU B 1 151 ? 46.575 25.032 10.109 1.00 27.33 151 GLU B C 1
ATOM 3029 O O . GLU B 1 151 ? 47.387 25.792 10.616 1.00 25.72 151 GLU B O 1
ATOM 3035 N N . TRP B 1 152 ? 46.869 23.734 9.846 1.00 23.70 152 TRP B N 1
ATOM 3036 C CA . TRP B 1 152 ? 48.173 23.187 10.211 1.00 23.23 152 TRP B CA 1
ATOM 3037 C C . TRP B 1 152 ? 49.329 23.885 9.522 1.00 23.06 152 TRP B C 1
ATOM 3038 O O . TRP B 1 152 ? 50.409 23.960 10.095 1.00 24.22 152 TRP B O 1
ATOM 3049 N N . GLN B 1 153 ? 49.100 24.427 8.316 1.00 21.05 153 GLN B N 1
ATOM 3050 C CA . GLN B 1 153 ? 50.142 25.121 7.577 1.00 20.99 153 GLN B CA 1
ATOM 3051 C C . GLN B 1 153 ? 50.668 26.361 8.352 1.00 25.50 153 GLN B C 1
ATOM 3052 O O . GLN B 1 153 ? 51.853 26.694 8.225 1.00 26.23 153 GLN B O 1
ATOM 3058 N N . GLU B 1 154 ? 49.826 26.945 9.224 1.00 24.88 154 GLU B N 1
ATOM 3059 C CA . GLU B 1 154 ? 50.180 28.136 10.047 1.00 27.03 154 GLU B CA 1
ATOM 3060 C C . GLU B 1 154 ? 51.281 27.898 11.075 1.00 35.10 154 GLU B C 1
ATOM 3061 O O . GLU B 1 154 ? 51.929 28.857 11.519 1.00 35.88 154 GLU B O 1
ATOM 3067 N N . HIS B 1 155 ? 51.486 26.646 11.493 1.00 30.02 155 HIS B N 1
ATOM 3068 C CA . HIS B 1 155 ? 52.548 26.391 12.461 1.00 29.84 155 HIS B CA 1
ATOM 3069 C C . HIS B 1 155 ? 53.671 25.536 11.894 1.00 31.30 155 HIS B C 1
ATOM 3070 O O . HIS B 1 155 ? 54.528 25.066 12.640 1.00 30.93 155 HIS B O 1
ATOM 3077 N N . ILE B 1 156 ? 53.696 25.376 10.562 1.00 25.41 156 ILE B N 1
ATOM 3078 C CA . ILE B 1 156 ? 54.704 24.573 9.881 1.00 25.20 156 ILE B CA 1
ATOM 3079 C C . ILE B 1 156 ? 55.432 25.435 8.861 1.00 28.33 156 ILE B C 1
ATOM 3080 O O . ILE B 1 156 ? 54.784 26.070 8.029 1.00 28.28 156 ILE B O 1
ATOM 3085 N N . SER B 1 157 ? 56.780 25.466 8.938 1.00 28.33 157 SER B N 1
ATOM 3086 C CA . SER B 1 157 ? 57.620 26.301 8.053 1.00 29.06 157 SER B CA 1
ATOM 3087 C C . SER B 1 157 ? 57.841 25.716 6.662 1.00 33.68 157 SER B C 1
ATOM 3088 O O . SER B 1 157 ? 58.267 26.442 5.764 1.00 36.46 157 SER B O 1
ATOM 3091 N N . ILE B 1 158 ? 57.550 24.419 6.474 1.00 27.35 158 ILE B N 1
ATOM 3092 C CA . ILE B 1 158 ? 57.666 23.740 5.167 1.00 26.46 158 ILE B CA 1
ATOM 3093 C C . ILE B 1 158 ? 56.347 23.971 4.405 1.00 27.10 158 ILE B C 1
ATOM 3094 O O . ILE B 1 158 ? 55.266 23.899 5.002 1.00 25.43 158 ILE B O 1
ATOM 3099 N N . ASP B 1 159 ? 56.435 24.199 3.098 1.00 24.04 159 ASP B N 1
ATOM 3100 C CA . ASP B 1 159 ? 55.272 24.360 2.232 1.00 24.32 159 ASP B CA 1
ATOM 3101 C C . ASP B 1 159 ? 54.675 22.966 2.026 1.00 27.20 159 ASP B C 1
ATOM 3102 O O . ASP B 1 159 ? 55.308 22.085 1.421 1.00 30.18 159 ASP B O 1
ATOM 3107 N N . MET B 1 160 ? 53.472 22.781 2.550 1.00 19.14 160 MET B N 1
ATOM 3108 C CA A MET B 1 160 ? 52.723 21.523 2.510 0.50 16.91 160 MET B CA 1
ATOM 3109 C CA B MET B 1 160 ? 52.782 21.496 2.441 0.50 19.18 160 MET B CA 1
ATOM 3110 C C . MET B 1 160 ? 51.810 21.438 1.264 1.00 21.96 160 MET B C 1
ATOM 3111 O O . MET B 1 160 ? 51.289 22.470 0.809 1.00 21.93 160 MET B O 1
ATOM 3120 N N . THR B 1 161 ? 51.554 20.217 0.763 1.00 17.74 161 THR B N 1
ATOM 3121 C CA . THR B 1 161 ? 50.662 20.010 -0.361 1.00 16.73 161 THR B CA 1
ATOM 3122 C C . THR B 1 161 ? 49.319 19.553 0.201 1.00 18.83 161 THR B C 1
ATOM 3123 O O . THR B 1 161 ? 49.242 18.544 0.910 1.00 17.03 161 THR B O 1
ATOM 3127 N N . ARG B 1 162 ? 48.262 20.291 -0.127 1.00 16.30 162 ARG B N 1
ATOM 3128 C CA . ARG B 1 162 ? 46.928 20.005 0.385 1.00 15.57 162 ARG B CA 1
ATOM 3129 C C . ARG B 1 162 ? 46.086 19.535 -0.778 1.00 17.52 162 ARG B C 1
ATOM 3130 O O . ARG B 1 162 ? 45.671 20.332 -1.613 1.00 18.66 162 ARG B O 1
ATOM 3138 N N . TRP B 1 163 ? 45.899 18.220 -0.894 1.00 14.98 163 TRP B N 1
ATOM 3139 C CA . TRP B 1 163 ? 45.124 17.678 -1.992 1.00 15.32 163 TRP B CA 1
ATOM 3140 C C . TRP B 1 163 ? 43.829 17.099 -1.497 1.00 16.69 163 TRP B C 1
ATOM 3141 O O . TRP B 1 163 ? 43.769 16.593 -0.369 1.00 16.39 163 TRP B O 1
ATOM 3152 N N . SER B 1 164 ? 42.807 17.106 -2.370 1.00 14.02 164 SER B N 1
ATOM 3153 C CA . SER B 1 164 ? 41.552 16.407 -2.047 1.00 13.73 164 SER B CA 1
ATOM 3154 C C . SER B 1 164 ? 41.695 14.883 -2.303 1.00 16.20 164 SER B C 1
ATOM 3155 O O . SER B 1 164 ? 42.663 14.443 -2.915 1.00 15.74 164 SER B O 1
ATOM 3158 N N . HIS B 1 165 ? 40.683 14.099 -1.924 1.00 15.05 165 HIS B N 1
ATOM 3159 C CA . HIS B 1 165 ? 40.695 12.662 -2.238 1.00 14.78 165 HIS B CA 1
ATOM 3160 C C . HIS B 1 165 ? 40.888 12.508 -3.772 1.00 16.24 165 HIS B C 1
ATOM 3161 O O . HIS B 1 165 ? 41.715 11.708 -4.232 1.00 15.24 165 HIS B O 1
ATOM 3168 N N . ALA B 1 166 ? 40.113 13.285 -4.568 1.00 16.21 166 ALA B N 1
ATOM 3169 C CA . ALA B 1 166 ? 40.216 13.182 -6.040 1.00 16.37 166 ALA B CA 1
ATOM 3170 C C . ALA B 1 166 ? 41.595 13.556 -6.555 1.00 17.24 166 ALA B C 1
ATOM 3171 O O . ALA B 1 166 ? 42.135 12.905 -7.462 1.00 17.33 166 ALA B O 1
ATOM 3173 N N . GLU B 1 167 ? 42.192 14.595 -5.980 1.00 14.59 167 GLU B N 1
ATOM 3174 C CA . GLU B 1 167 ? 43.536 14.988 -6.414 1.00 14.93 167 GLU B CA 1
ATOM 3175 C C . GLU B 1 167 ? 44.587 13.920 -6.136 1.00 15.45 167 GLU B C 1
ATOM 3176 O O . GLU B 1 167 ? 45.529 13.751 -6.924 1.00 16.07 167 GLU B O 1
ATOM 3182 N N . TYR B 1 168 ? 44.451 13.178 -5.006 1.00 14.45 168 TYR B N 1
ATOM 3183 C CA . TYR B 1 168 ? 45.389 12.082 -4.732 1.00 14.24 168 TYR B CA 1
ATOM 3184 C C . TYR B 1 168 ? 45.190 10.988 -5.794 1.00 16.28 168 TYR B C 1
ATOM 3185 O O . TYR B 1 168 ? 46.172 10.486 -6.319 1.00 14.87 168 TYR B O 1
ATOM 3194 N N . ARG B 1 169 ? 43.940 10.675 -6.178 1.00 14.20 169 ARG B N 1
ATOM 3195 C CA . ARG B 1 169 ? 43.744 9.622 -7.192 1.00 13.43 169 ARG B CA 1
ATOM 3196 C C . ARG B 1 169 ? 44.326 10.068 -8.539 1.00 16.20 169 ARG B C 1
ATOM 3197 O O . ARG B 1 169 ? 45.005 9.281 -9.213 1.00 17.60 169 ARG B O 1
ATOM 3205 N N . GLU B 1 170 ? 44.057 11.335 -8.914 1.00 15.16 170 GLU B N 1
ATOM 3206 C CA . GLU B 1 170 ? 44.555 11.854 -10.177 1.00 16.06 170 GLU B CA 1
ATOM 3207 C C . GLU B 1 170 ? 46.076 11.874 -10.195 1.00 16.97 170 GLU B C 1
ATOM 3208 O O . GLU B 1 170 ? 46.681 11.496 -11.196 1.00 18.24 170 GLU B O 1
ATOM 3214 N N . ALA B 1 171 ? 46.716 12.301 -9.079 1.00 14.63 171 ALA B N 1
ATOM 3215 C CA . ALA B 1 171 ? 48.184 12.375 -9.049 1.00 15.07 171 ALA B CA 1
ATOM 3216 C C . ALA B 1 171 ? 48.776 10.966 -9.142 1.00 14.76 171 ALA B C 1
ATOM 3217 O O . ALA B 1 171 ? 49.818 10.783 -9.773 1.00 15.39 171 ALA B O 1
ATOM 3219 N N . PHE B 1 172 ? 48.161 9.969 -8.472 1.00 14.03 172 PHE B N 1
ATOM 3220 C CA . PHE B 1 172 ? 48.693 8.611 -8.557 1.00 13.93 172 PHE B CA 1
ATOM 3221 C C . PHE B 1 172 ? 48.651 8.139 -10.009 1.00 16.29 172 PHE B C 1
ATOM 3222 O O . PHE B 1 172 ? 49.655 7.652 -10.508 1.00 17.20 172 PHE B O 1
ATOM 3230 N N . ARG B 1 173 ? 47.526 8.375 -10.685 1.00 15.75 173 ARG B N 1
ATOM 3231 C CA . ARG B 1 173 ? 47.421 7.928 -12.088 1.00 16.51 173 ARG B CA 1
ATOM 3232 C C . ARG B 1 173 ? 48.419 8.693 -12.955 1.00 19.33 173 ARG B C 1
ATOM 3233 O O . ARG B 1 173 ? 49.020 8.088 -13.843 1.00 18.91 173 ARG B O 1
ATOM 3241 N N . ASP B 1 174 ? 48.595 10.025 -12.704 1.00 16.74 174 ASP B N 1
ATOM 3242 C CA . ASP B 1 174 ? 49.552 10.794 -13.514 1.00 17.68 174 ASP B CA 1
ATOM 3243 C C . ASP B 1 174 ? 50.988 10.279 -13.350 1.00 21.19 174 ASP B C 1
ATOM 3244 O O . ASP B 1 174 ? 51.807 10.419 -14.275 1.00 23.12 174 ASP B O 1
ATOM 3249 N N . ALA B 1 175 ? 51.305 9.636 -12.193 1.00 17.74 175 ALA B N 1
ATOM 3250 C CA . ALA B 1 175 ? 52.637 9.087 -11.942 1.00 18.51 175 ALA B CA 1
ATOM 3251 C C . ALA B 1 175 ? 52.781 7.660 -12.439 1.00 22.32 175 ALA B C 1
ATOM 3252 O O . ALA B 1 175 ? 53.868 7.081 -12.309 1.00 22.95 175 ALA B O 1
ATOM 3254 N N . GLY B 1 176 ? 51.694 7.099 -12.978 1.00 18.28 176 GLY B N 1
ATOM 3255 C CA . GLY B 1 176 ? 51.706 5.752 -13.536 1.00 18.72 176 GLY B CA 1
ATOM 3256 C C . GLY B 1 176 ? 51.222 4.700 -12.567 1.00 23.34 176 GLY B C 1
ATOM 3257 O O . GLY B 1 176 ? 51.225 3.519 -12.909 1.00 25.29 176 GLY B O 1
ATOM 3258 N N . LEU B 1 177 ? 50.748 5.095 -11.383 1.00 18.04 177 LEU B N 1
ATOM 3259 C CA . LEU B 1 177 ? 50.239 4.090 -10.449 1.00 17.25 177 LEU B CA 1
ATOM 3260 C C . LEU B 1 177 ? 48.753 3.851 -10.704 1.00 20.70 177 LEU B C 1
ATOM 3261 O O . LEU B 1 177 ? 47.994 4.809 -10.896 1.00 24.01 177 LEU B O 1
ATOM 3266 N N . HIS B 1 178 ? 48.315 2.599 -10.618 1.00 18.20 178 HIS B N 1
ATOM 3267 C CA . HIS B 1 178 ? 46.873 2.328 -10.707 1.00 19.10 178 HIS B CA 1
ATOM 3268 C C . HIS B 1 178 ? 46.295 2.513 -9.312 1.00 19.12 178 HIS B C 1
ATOM 3269 O O . HIS B 1 178 ? 46.881 2.026 -8.355 1.00 19.84 178 HIS B O 1
ATOM 3276 N N . VAL B 1 179 ? 45.145 3.177 -9.190 1.00 15.31 179 VAL B N 1
ATOM 3277 C CA . VAL B 1 179 ? 44.540 3.356 -7.852 1.00 15.04 179 VAL B CA 1
ATOM 3278 C C . VAL B 1 179 ? 43.694 2.124 -7.554 1.00 15.95 179 VAL B C 1
ATOM 3279 O O . VAL B 1 179 ? 42.731 1.835 -8.284 1.00 16.13 179 VAL B O 1
ATOM 3283 N N . ALA B 1 180 ? 44.035 1.432 -6.460 1.00 14.03 180 ALA B N 1
ATOM 3284 C CA . ALA B 1 180 ? 43.311 0.202 -6.101 1.00 13.54 180 ALA B CA 1
ATOM 3285 C C . ALA B 1 180 ? 42.252 0.382 -5.039 1.00 15.02 180 ALA B C 1
ATOM 3286 O O . ALA B 1 180 ? 41.335 -0.442 -4.947 1.00 14.85 180 ALA B O 1
ATOM 3288 N N . GLU B 1 181 ? 42.410 1.421 -4.207 1.00 13.25 181 GLU B N 1
ATOM 3289 C CA . GLU B 1 181 ? 41.535 1.620 -3.083 1.00 14.25 181 GLU B CA 1
ATOM 3290 C C . GLU B 1 181 ? 41.736 3.026 -2.591 1.00 14.48 181 GLU B C 1
ATOM 3291 O O . GLU B 1 181 ? 42.853 3.560 -2.676 1.00 14.73 181 GLU B O 1
ATOM 3297 N N . GLN B 1 182 ? 40.679 3.616 -2.066 1.00 13.60 182 GLN B N 1
ATOM 3298 C CA . GLN B 1 182 ? 40.839 4.902 -1.390 1.00 12.86 182 GLN B CA 1
ATOM 3299 C C . GLN B 1 182 ? 39.783 4.962 -0.297 1.00 14.65 182 GLN B C 1
ATOM 3300 O O . GLN B 1 182 ? 38.622 4.649 -0.569 1.00 14.68 182 GLN B O 1
ATOM 3306 N N . ASP B 1 183 ? 40.197 5.298 0.921 1.00 14.27 183 ASP B N 1
ATOM 3307 C CA . ASP B 1 183 ? 39.241 5.234 2.020 1.00 14.85 183 ASP B CA 1
ATOM 3308 C C . ASP B 1 183 ? 39.568 6.218 3.122 1.00 16.94 183 ASP B C 1
ATOM 3309 O O . ASP B 1 183 ? 40.651 6.792 3.174 1.00 16.89 183 ASP B O 1
ATOM 3314 N N . SER B 1 184 ? 38.594 6.395 4.028 1.00 15.67 184 SER B N 1
ATOM 3315 C CA . SER B 1 184 ? 38.760 7.149 5.267 1.00 15.90 184 SER B CA 1
ATOM 3316 C C . SER B 1 184 ? 38.828 6.112 6.405 1.00 17.08 184 SER B C 1
ATOM 3317 O O . SER B 1 184 ? 37.991 5.207 6.454 1.00 20.32 184 SER B O 1
ATOM 3320 N N . ILE B 1 185 ? 39.821 6.225 7.272 1.00 13.23 185 ILE B N 1
ATOM 3321 C CA . ILE B 1 185 ? 39.972 5.332 8.417 1.00 14.21 185 ILE B CA 1
ATOM 3322 C C . ILE B 1 185 ? 39.743 6.172 9.669 1.00 16.37 185 ILE B C 1
ATOM 3323 O O . ILE B 1 185 ? 40.517 7.102 9.955 1.00 15.53 185 ILE B O 1
ATOM 3328 N N . ALA B 1 186 ? 38.652 5.854 10.387 1.00 16.84 186 ALA B N 1
ATOM 3329 C CA . ALA B 1 186 ? 38.320 6.631 11.570 1.00 15.75 186 ALA B CA 1
ATOM 3330 C C . ALA B 1 186 ? 39.302 6.371 12.703 1.00 16.34 186 ALA B C 1
ATOM 3331 O O . ALA B 1 186 ? 39.834 5.241 12.845 1.00 17.42 186 ALA B O 1
ATOM 3333 N N . ASP B 1 187 ? 39.504 7.412 13.559 1.00 15.14 187 ASP B N 1
ATOM 3334 C CA . ASP B 1 187 ? 40.281 7.273 14.782 1.00 15.97 187 ASP B CA 1
ATOM 3335 C C . ASP B 1 187 ? 39.211 7.116 15.857 1.00 19.00 187 ASP B C 1
ATOM 3336 O O . ASP B 1 187 ? 38.534 8.088 16.231 1.00 18.34 187 ASP B O 1
ATOM 3341 N N . LEU B 1 188 ? 39.066 5.884 16.346 1.00 17.41 188 LEU B N 1
ATOM 3342 C CA . LEU B 1 188 ? 38.048 5.563 17.368 1.00 18.56 188 LEU B CA 1
ATOM 3343 C C . LEU B 1 188 ? 38.651 5.575 18.759 1.00 23.43 188 LEU B C 1
ATOM 3344 O O . LEU B 1 188 ? 37.912 5.436 19.741 1.00 25.81 188 LEU B O 1
ATOM 3349 N N . ASP B 1 189 ? 39.972 5.678 18.863 1.00 20.46 189 ASP B N 1
ATOM 3350 C CA . ASP B 1 189 ? 40.660 5.591 20.145 1.00 19.67 189 ASP B CA 1
ATOM 3351 C C . ASP B 1 189 ? 40.768 6.893 20.866 1.00 23.31 189 ASP B C 1
ATOM 3352 O O . ASP B 1 189 ? 40.794 6.907 22.098 1.00 24.32 189 ASP B O 1
ATOM 3357 N N . ILE B 1 190 ? 40.918 7.993 20.138 1.00 19.01 190 ILE B N 1
ATOM 3358 C CA . ILE B 1 190 ? 41.069 9.277 20.821 1.00 18.09 190 ILE B CA 1
ATOM 3359 C C . ILE B 1 190 ? 39.806 9.603 21.618 1.00 20.47 190 ILE B C 1
ATOM 3360 O O . ILE B 1 190 ? 38.685 9.458 21.117 1.00 19.58 190 ILE B O 1
ATOM 3365 N N . ASP B 1 191 ? 40.007 10.009 22.885 1.00 21.23 191 ASP B N 1
ATOM 3366 C CA . ASP B 1 191 ? 38.883 10.325 23.768 1.00 21.82 191 ASP B CA 1
ATOM 3367 C C . ASP B 1 191 ? 38.255 11.657 23.354 1.00 23.27 191 ASP B C 1
ATOM 3368 O O . ASP B 1 191 ? 38.962 12.619 23.051 1.00 24.17 191 ASP B O 1
ATOM 3373 N N . ILE B 1 192 ? 36.938 11.680 23.293 1.00 20.61 192 ILE B N 1
ATOM 3374 C CA . ILE B 1 192 ? 36.205 12.901 22.968 1.00 19.05 192 ILE B CA 1
ATOM 3375 C C . ILE B 1 192 ? 35.407 13.263 24.230 1.00 23.87 192 ILE B C 1
ATOM 3376 O O . ILE B 1 192 ? 34.488 12.527 24.592 1.00 24.07 192 ILE B O 1
ATOM 3381 N N . PRO B 1 193 ? 35.803 14.346 24.936 1.00 22.99 193 PRO B N 1
ATOM 3382 C CA . PRO B 1 193 ? 35.081 14.709 26.178 1.00 23.68 193 PRO B CA 1
ATOM 3383 C C . PRO B 1 193 ? 33.612 15.057 25.939 1.00 24.92 193 PRO B C 1
ATOM 3384 O O . PRO B 1 193 ? 33.164 15.320 24.821 1.00 21.66 193 PRO B O 1
ATOM 3388 N N . ALA B 1 194 ? 32.871 15.183 27.056 1.00 23.19 194 ALA B N 1
ATOM 3389 C CA . ALA B 1 194 ? 31.487 15.613 27.016 1.00 22.61 194 ALA B CA 1
ATOM 3390 C C . ALA B 1 194 ? 31.420 17.040 26.469 1.00 24.36 194 ALA B C 1
ATOM 3391 O O . ALA B 1 194 ? 32.394 17.792 26.619 1.00 25.67 194 ALA B O 1
ATOM 3393 N N . ALA B 1 195 ? 30.293 17.427 25.856 1.00 22.78 195 ALA B N 1
ATOM 3394 C CA . ALA B 1 195 ? 30.084 18.754 25.261 1.00 23.44 195 ALA B CA 1
ATOM 3395 C C . ALA B 1 195 ? 30.367 19.898 26.256 1.00 29.59 195 ALA B C 1
ATOM 3396 O O . ALA B 1 195 ? 30.808 20.963 25.822 1.00 31.31 195 ALA B O 1
ATOM 3398 N N . THR B 1 196 ? 30.217 19.641 27.577 1.00 28.01 196 THR B N 1
ATOM 3399 C CA . THR B 1 196 ? 30.485 20.625 28.660 1.00 28.85 196 THR B CA 1
ATOM 3400 C C . THR B 1 196 ? 31.967 21.065 28.750 1.00 34.46 196 THR B C 1
ATOM 3401 O O . THR B 1 196 ? 32.259 22.162 29.265 1.00 34.24 196 THR B O 1
ATOM 3405 N N . GLU B 1 197 ? 32.897 20.180 28.317 1.00 30.23 197 GLU B N 1
ATOM 3406 C CA . GLU B 1 197 ? 34.345 20.374 28.407 1.00 29.96 197 GLU B CA 1
ATOM 3407 C C . GLU B 1 197 ? 34.956 21.251 27.324 1.00 32.76 197 GLU B C 1
ATOM 3408 O O . GLU B 1 197 ? 36.163 21.528 27.381 1.00 34.06 197 GLU B O 1
ATOM 3414 N N . PHE B 1 198 ? 34.138 21.682 26.356 1.00 26.70 198 PHE B N 1
ATOM 3415 C CA . PHE B 1 198 ? 34.537 22.482 25.218 1.00 26.46 198 PHE B CA 1
ATOM 3416 C C . PHE B 1 198 ? 34.324 23.959 25.496 1.00 34.49 198 PHE B C 1
ATOM 3417 O O . PHE B 1 198 ? 33.402 24.302 26.240 1.00 36.29 198 PHE B O 1
ATOM 3425 N N . PRO B 1 199 ? 35.188 24.844 24.967 1.00 29.89 199 PRO B N 1
ATOM 3426 C CA . PRO B 1 199 ? 36.306 24.558 24.047 1.00 28.12 199 PRO B CA 1
ATOM 3427 C C . PRO B 1 199 ? 37.528 23.998 24.736 1.00 29.76 199 PRO B C 1
ATOM 3428 O O . PRO B 1 199 ? 37.738 24.242 25.925 1.00 28.12 199 PRO B O 1
ATOM 3432 N N . THR B 1 200 ? 38.306 23.190 24.005 1.00 25.02 200 THR B N 1
ATOM 3433 C CA . THR B 1 200 ? 39.572 22.671 24.492 1.00 25.17 200 THR B CA 1
ATOM 3434 C C . THR B 1 200 ? 40.606 23.515 23.740 1.00 30.12 200 THR B C 1
ATOM 3435 O O . THR B 1 200 ? 40.223 24.443 23.014 1.00 31.58 200 THR B O 1
ATOM 3439 N N . ASP B 1 201 ? 41.889 23.205 23.903 1.00 26.42 201 ASP B N 1
ATOM 3440 C CA . ASP B 1 201 ? 42.941 23.916 23.184 1.00 27.32 201 ASP B CA 1
ATOM 3441 C C . ASP B 1 201 ? 42.786 23.766 21.653 1.00 31.62 201 ASP B C 1
ATOM 3442 O O . ASP B 1 201 ? 42.989 24.723 20.923 1.00 31.99 201 ASP B O 1
ATOM 3447 N N . ASP B 1 202 ? 42.380 22.583 21.182 1.00 28.90 202 ASP B N 1
ATOM 3448 C CA . ASP B 1 202 ? 42.256 22.347 19.749 1.00 28.77 202 ASP B CA 1
ATOM 3449 C C . ASP B 1 202 ? 40.841 22.543 19.154 1.00 30.13 202 ASP B C 1
ATOM 3450 O O . ASP B 1 202 ? 40.715 22.837 17.955 1.00 31.13 202 ASP B O 1
ATOM 3455 N N . TRP B 1 203 ? 39.784 22.351 19.963 1.00 22.82 203 TRP B N 1
ATOM 3456 C CA . TRP B 1 203 ? 38.431 22.290 19.420 1.00 21.42 203 TRP B CA 1
ATOM 3457 C C . TRP B 1 203 ? 37.480 23.237 20.032 1.00 25.13 203 TRP B C 1
ATOM 3458 O O . TRP B 1 203 ? 37.357 23.243 21.258 1.00 24.87 203 TRP B O 1
ATOM 3469 N N . GLU B 1 204 ? 36.717 23.948 19.198 1.00 22.52 204 GLU B N 1
ATOM 3470 C CA . GLU B 1 204 ? 35.725 24.889 19.696 1.00 24.64 204 GLU B CA 1
ATOM 3471 C C . GLU B 1 204 ? 34.435 24.189 20.103 1.00 28.32 204 GLU B C 1
ATOM 3472 O O . GLU B 1 204 ? 33.732 24.670 20.984 1.00 27.36 204 GLU B O 1
ATOM 3478 N N . THR B 1 205 ? 34.093 23.072 19.415 1.00 23.18 205 THR B N 1
ATOM 3479 C CA . THR B 1 205 ? 32.861 22.332 19.692 1.00 22.07 205 THR B CA 1
ATOM 3480 C C . THR B 1 205 ? 33.172 20.845 19.624 1.00 22.44 205 THR B C 1
ATOM 3481 O O . THR B 1 205 ? 34.123 20.425 18.932 1.00 19.90 205 THR B O 1
ATOM 3485 N N . ARG B 1 206 ? 32.383 20.069 20.358 1.00 19.48 206 ARG B N 1
ATOM 3486 C CA . ARG B 1 206 ? 32.497 18.613 20.321 1.00 18.54 206 ARG B CA 1
ATOM 3487 C C . ARG B 1 206 ? 32.202 18.116 18.898 1.00 21.04 206 ARG B C 1
ATOM 3488 O O . ARG B 1 206 ? 32.854 17.162 18.439 1.00 19.58 206 ARG B O 1
ATOM 3496 N N . GLU B 1 207 ? 31.203 18.710 18.213 1.00 19.01 207 GLU B N 1
ATOM 3497 C CA . GLU B 1 207 ? 30.815 18.295 16.857 1.00 19.32 207 GLU B CA 1
ATOM 3498 C C . GLU B 1 207 ? 32.023 18.311 15.921 1.00 20.50 207 GLU B C 1
ATOM 3499 O O . GLU B 1 207 ? 32.161 17.430 15.067 1.00 19.10 207 GLU B O 1
ATOM 3505 N N . ALA B 1 208 ? 32.880 19.342 16.063 1.00 17.91 208 ALA B N 1
ATOM 3506 C CA . ALA B 1 208 ? 34.049 19.447 15.179 1.00 17.05 208 ALA B CA 1
ATOM 3507 C C . ALA B 1 208 ? 35.058 18.345 15.473 1.00 19.01 208 ALA B C 1
ATOM 3508 O O . ALA B 1 208 ? 35.632 17.765 14.541 1.00 18.84 208 ALA B O 1
ATOM 3510 N N . MET B 1 209 ? 35.249 18.020 16.746 1.00 16.37 209 MET B N 1
ATOM 3511 C CA . MET B 1 209 ? 36.190 16.963 17.122 1.00 15.21 209 MET B CA 1
ATOM 3512 C C . MET B 1 209 ? 35.675 15.615 16.611 1.00 17.57 209 MET B C 1
ATOM 3513 O O . MET B 1 209 ? 36.452 14.810 16.077 1.00 16.60 209 MET B O 1
ATOM 3518 N N . VAL B 1 210 ? 34.364 15.356 16.767 1.00 15.27 210 VAL B N 1
ATOM 3519 C CA . VAL B 1 210 ? 33.791 14.085 16.306 1.00 15.19 210 VAL B CA 1
ATOM 3520 C C . VAL B 1 210 ? 33.981 14.010 14.791 1.00 17.32 210 VAL B C 1
ATOM 3521 O O . VAL B 1 210 ? 34.394 12.966 14.294 1.00 16.97 210 VAL B O 1
ATOM 3525 N N . GLU B 1 211 ? 33.688 15.094 14.061 1.00 16.64 211 GLU B N 1
ATOM 3526 C CA . GLU B 1 211 ? 33.823 15.107 12.603 1.00 16.33 211 GLU B CA 1
ATOM 3527 C C . GLU B 1 211 ? 35.277 14.817 12.207 1.00 17.08 211 GLU B C 1
ATOM 3528 O O . GLU B 1 211 ? 35.525 13.962 11.353 1.00 17.23 211 GLU B O 1
ATOM 3534 N N . ARG B 1 212 ? 36.238 15.452 12.877 1.00 15.48 212 ARG B N 1
ATOM 3535 C CA . ARG B 1 212 ? 37.659 15.257 12.575 1.00 15.01 212 ARG B CA 1
ATOM 3536 C C . ARG B 1 212 ? 38.054 13.779 12.685 1.00 16.83 212 ARG B C 1
ATOM 3537 O O . ARG B 1 212 ? 38.701 13.228 11.784 1.00 16.03 212 ARG B O 1
ATOM 3545 N N . TYR B 1 213 ? 37.712 13.162 13.820 1.00 15.34 213 TYR B N 1
ATOM 3546 C CA . TYR B 1 213 ? 38.232 11.830 14.105 1.00 14.90 213 TYR B CA 1
ATOM 3547 C C . TYR B 1 213 ? 37.334 10.681 13.721 1.00 16.91 213 TYR B C 1
ATOM 3548 O O . TYR B 1 213 ? 37.858 9.660 13.264 1.00 17.14 213 TYR B O 1
ATOM 3557 N N . ARG B 1 214 ? 36.021 10.777 14.005 1.00 16.06 214 ARG B N 1
ATOM 3558 C CA . ARG B 1 214 ? 35.124 9.646 13.743 1.00 16.78 214 ARG B CA 1
ATOM 3559 C C . ARG B 1 214 ? 34.625 9.668 12.314 1.00 19.16 214 ARG B C 1
ATOM 3560 O O . ARG B 1 214 ? 34.334 8.584 11.794 1.00 19.18 214 ARG B O 1
ATOM 3568 N N . THR B 1 215 ? 34.537 10.852 11.663 1.00 16.95 215 THR B N 1
ATOM 3569 C CA . THR B 1 215 ? 33.976 10.952 10.315 1.00 17.64 215 THR B CA 1
ATOM 3570 C C . THR B 1 215 ? 35.057 11.021 9.254 1.00 20.61 215 THR B C 1
ATOM 3571 O O . THR B 1 215 ? 35.052 10.190 8.347 1.00 21.10 215 THR B O 1
ATOM 3575 N N . PHE B 1 216 ? 35.925 12.036 9.305 1.00 17.79 216 PHE B N 1
ATOM 3576 C CA . PHE B 1 216 ? 36.974 12.212 8.282 1.00 16.99 216 PHE B CA 1
ATOM 3577 C C . PHE B 1 216 ? 38.122 11.225 8.509 1.00 20.44 216 PHE B C 1
ATOM 3578 O O . PHE B 1 216 ? 38.503 10.472 7.615 1.00 19.61 216 PHE B O 1
ATOM 3586 N N . GLY B 1 217 ? 38.691 11.240 9.701 1.00 15.30 217 GLY B N 1
ATOM 3587 C CA . GLY B 1 217 ? 39.815 10.350 9.998 1.00 14.44 217 GLY B CA 1
ATOM 3588 C C . GLY B 1 217 ? 41.004 10.543 9.057 1.00 17.57 217 GLY B C 1
ATOM 3589 O O . GLY B 1 217 ? 41.263 11.649 8.557 1.00 16.49 217 GLY B O 1
ATOM 3590 N N . THR B 1 218 ? 41.743 9.456 8.840 1.00 14.15 218 THR B N 1
ATOM 3591 C CA . THR B 1 218 ? 42.935 9.433 7.999 1.00 13.27 218 THR B CA 1
ATOM 3592 C C . THR B 1 218 ? 42.552 9.021 6.587 1.00 14.27 218 THR B C 1
ATOM 3593 O O . THR B 1 218 ? 41.848 8.030 6.401 1.00 15.91 218 THR B O 1
ATOM 3597 N N . LEU B 1 219 ? 43.053 9.767 5.589 1.00 12.77 219 LEU B N 1
ATOM 3598 C CA . LEU B 1 219 ? 42.805 9.365 4.206 1.00 13.87 219 LEU B CA 1
ATOM 3599 C C . LEU B 1 219 ? 43.873 8.338 3.807 1.00 14.19 219 LEU B C 1
ATOM 3600 O O . LEU B 1 219 ? 45.068 8.565 4.011 1.00 13.69 219 LEU B O 1
ATOM 3605 N N . LEU B 1 220 ? 43.449 7.212 3.207 1.00 12.85 220 LEU B N 1
ATOM 3606 C CA . LEU B 1 220 ? 44.383 6.239 2.692 1.00 14.74 220 LEU B CA 1
ATOM 3607 C C . LEU B 1 220 ? 44.142 6.094 1.211 1.00 14.24 220 LEU B C 1
ATOM 3608 O O . LEU B 1 220 ? 43.000 5.844 0.810 1.00 14.24 220 LEU B O 1
ATOM 3613 N N . THR B 1 221 ? 45.238 6.211 0.398 1.00 12.55 221 THR B N 1
ATOM 3614 C CA . THR B 1 221 ? 45.107 5.932 -1.042 1.00 12.78 221 THR B CA 1
ATOM 3615 C C . THR B 1 221 ? 46.133 4.853 -1.348 1.00 12.93 221 THR B C 1
ATOM 3616 O O . THR B 1 221 ? 47.277 4.944 -0.906 1.00 13.56 221 THR B O 1
ATOM 3620 N N . VAL B 1 222 ? 45.717 3.814 -2.090 1.00 12.81 222 VAL B N 1
ATOM 3621 C CA . VAL B 1 222 ? 46.592 2.676 -2.424 1.00 13.37 222 VAL B CA 1
ATOM 3622 C C . VAL B 1 222 ? 46.836 2.655 -3.927 1.00 13.73 222 VAL B C 1
ATOM 3623 O O . VAL B 1 222 ? 45.857 2.676 -4.688 1.00 14.89 222 VAL B O 1
ATOM 3627 N N . GLY B 1 223 ? 48.105 2.676 -4.320 1.00 14.35 223 GLY B N 1
ATOM 3628 C CA . GLY B 1 223 ? 48.496 2.620 -5.726 1.00 15.54 223 GLY B CA 1
ATOM 3629 C C . GLY B 1 223 ? 49.287 1.357 -6.030 1.00 18.84 223 GLY B C 1
ATOM 3630 O O . GLY B 1 223 ? 49.913 0.779 -5.147 1.00 16.24 223 GLY B O 1
ATOM 3631 N N . VAL B 1 224 ? 49.163 0.859 -7.271 1.00 14.64 224 VAL B N 1
ATOM 3632 C CA . VAL B 1 224 ? 49.870 -0.339 -7.692 1.00 15.26 224 VAL B CA 1
ATOM 3633 C C . VAL B 1 224 ? 50.768 0.044 -8.871 1.00 17.79 224 VAL B C 1
ATOM 3634 O O . VAL B 1 224 ? 50.314 0.735 -9.798 1.00 17.38 224 VAL B O 1
ATOM 3638 N N . ALA B 1 225 ? 52.048 -0.350 -8.776 1.00 16.14 225 ALA B N 1
ATOM 3639 C CA . ALA B 1 225 ? 53.028 -0.013 -9.834 1.00 16.57 225 ALA B CA 1
ATOM 3640 C C . ALA B 1 225 ? 52.785 -0.944 -11.012 1.00 21.15 225 ALA B C 1
ATOM 3641 O O . ALA B 1 225 ? 52.662 -2.139 -10.847 1.00 19.86 225 ALA B O 1
ATOM 3643 N N . PRO B 1 226 ? 52.717 -0.410 -12.225 1.00 26.74 226 PRO B N 1
ATOM 3644 C CA . PRO B 1 226 ? 52.431 -1.271 -13.372 1.00 26.72 226 PRO B CA 1
ATOM 3645 C C . PRO B 1 226 ? 53.698 -1.820 -14.013 1.00 28.63 226 PRO B C 1
ATOM 3646 O O . PRO B 1 226 ? 54.808 -1.374 -13.720 1.00 27.38 226 PRO B O 1
ATOM 3650 N N . HIS B 1 227 ? 53.501 -2.804 -14.901 1.00 27.11 227 HIS B N 1
ATOM 3651 C CA . HIS B 1 227 ? 54.564 -3.288 -15.783 1.00 27.26 227 HIS B CA 1
ATOM 3652 C C . HIS B 1 227 ? 54.579 -2.249 -16.888 1.00 34.16 227 HIS B C 1
ATOM 3653 O O . HIS B 1 227 ? 53.568 -1.559 -17.089 1.00 32.41 227 HIS B O 1
ATOM 3660 N N . HIS B 1 228 ? 55.674 -2.203 -17.662 1.00 33.56 228 HIS B N 1
ATOM 3661 C CA . HIS B 1 228 ? 55.810 -1.411 -18.888 1.00 35.11 228 HIS B CA 1
ATOM 3662 C C . HIS B 1 228 ? 54.568 -1.640 -19.782 1.00 35.31 228 HIS B C 1
ATOM 3663 O O . HIS B 1 228 ? 54.140 -2.779 -19.952 1.00 33.55 228 HIS B O 1
ATOM 3670 N N . HIS B 1 229 ? 53.961 -0.570 -20.290 1.00 31.84 229 HIS B N 1
ATOM 3671 C CA . HIS B 1 229 ? 52.815 -0.683 -21.195 1.00 31.56 229 HIS B CA 1
ATOM 3672 C C . HIS B 1 229 ? 52.784 0.448 -22.225 1.00 35.42 229 HIS B C 1
ATOM 3673 O O . HIS B 1 229 ? 53.406 1.503 -22.022 1.00 35.43 229 HIS B O 1
ATOM 3680 N N . HIS B 1 230 ? 52.078 0.207 -23.341 1.00 30.35 230 HIS B N 1
ATOM 3681 C CA . HIS B 1 230 ? 51.976 1.131 -24.464 1.00 30.29 230 HIS B CA 1
ATOM 3682 C C . HIS B 1 230 ? 51.431 2.500 -24.071 1.00 34.34 230 HIS B C 1
ATOM 3683 O O . HIS B 1 230 ? 50.409 2.582 -23.384 1.00 34.81 230 HIS B O 1
ATOM 3690 N N . HIS B 1 231 ? 52.094 3.573 -24.541 1.00 31.62 231 HIS B N 1
ATOM 3691 C CA . HIS B 1 231 ? 51.673 4.960 -24.313 1.00 44.93 231 HIS B CA 1
ATOM 3692 C C . HIS B 1 231 ? 51.523 5.701 -25.643 1.00 86.98 231 HIS B C 1
ATOM 3693 O O . HIS B 1 231 ? 52.128 5.314 -26.645 1.00 49.21 231 HIS B O 1
ATOM 3700 N N . MET C 2 1 ? 17.167 -4.806 -21.322 1.00 16.23 1 MET C N 1
ATOM 3701 C CA . MET C 2 1 ? 18.528 -4.258 -21.213 1.00 15.90 1 MET C CA 1
ATOM 3702 C C . MET C 2 1 ? 18.704 -3.218 -22.313 1.00 17.95 1 MET C C 1
ATOM 3703 O O . MET C 2 1 ? 18.293 -3.450 -23.446 1.00 16.20 1 MET C O 1
ATOM 3708 N N . LYS C 2 2 ? 19.400 -2.113 -22.005 1.00 17.13 2 LYS C N 1
ATOM 3709 C CA . LYS C 2 2 ? 19.668 -1.091 -23.017 1.00 16.52 2 LYS C CA 1
ATOM 3710 C C . LYS C 2 2 ? 20.527 -1.643 -24.134 1.00 17.57 2 LYS C C 1
ATOM 3711 O O . LYS C 2 2 ? 21.553 -2.267 -23.869 1.00 18.23 2 LYS C O 1
ATOM 3717 N N . GLU C 2 3 ? 20.170 -1.362 -25.391 1.00 16.19 3 GLU C N 1
ATOM 3718 C CA . GLU C 2 3 ? 20.978 -1.801 -26.528 1.00 16.29 3 GLU C CA 1
ATOM 3719 C C . GLU C 2 3 ? 22.395 -1.203 -26.457 1.00 21.04 3 GLU C C 1
ATOM 3720 O O . GLU C 2 3 ? 23.371 -1.869 -26.816 1.00 20.98 3 GLU C O 1
ATOM 3726 N N . SER C 2 4 ? 22.512 0.036 -25.952 1.00 19.36 4 SER C N 1
ATOM 3727 C CA . SER C 2 4 ? 23.826 0.677 -25.762 1.00 20.76 4 SER C CA 1
ATOM 3728 C C . SER C 2 4 ? 24.746 -0.079 -24.770 1.00 26.21 4 SER C C 1
ATOM 3729 O O . SER C 2 4 ? 25.959 0.120 -24.817 1.00 30.55 4 SER C O 1
ATOM 3732 N N . LEU C 2 5 ? 24.196 -0.905 -23.857 1.00 21.35 5 LEU C N 1
ATOM 3733 C CA . LEU C 2 5 ? 25.009 -1.685 -22.911 1.00 20.24 5 LEU C CA 1
ATOM 3734 C C . LEU C 2 5 ? 25.467 -2.991 -23.534 1.00 22.48 5 LEU C C 1
ATOM 3735 O O . LEU C 2 5 ? 26.363 -3.645 -23.011 1.00 22.17 5 LEU C O 1
ATOM 3740 N N . MET C 2 6 ? 24.872 -3.391 -24.671 1.00 18.89 6 MET C N 1
ATOM 3741 C CA . MET C 2 6 ? 25.218 -4.676 -25.285 1.00 16.88 6 MET C CA 1
ATOM 3742 C C . MET C 2 6 ? 26.488 -4.677 -26.085 1.00 20.01 6 MET C C 1
ATOM 3743 O O . MET C 2 6 ? 26.932 -5.742 -26.506 1.00 20.57 6 MET C O 1
ATOM 3748 N N . ASP C 2 7 ? 27.110 -3.493 -26.259 1.00 19.08 7 ASP C N 1
ATOM 3749 C CA . ASP C 2 7 ? 28.325 -3.360 -27.042 1.00 20.92 7 ASP C CA 1
ATOM 3750 C C . ASP C 2 7 ? 29.467 -4.190 -26.498 1.00 23.64 7 ASP C C 1
ATOM 3751 O O . ASP C 2 7 ? 30.338 -4.572 -27.289 1.00 25.97 7 ASP C O 1
ATOM 3756 N N . ILE C 2 8 ? 29.458 -4.505 -25.183 1.00 18.25 8 ILE C N 1
ATOM 3757 C CA . ILE C 2 8 ? 30.553 -5.282 -24.605 1.00 18.08 8 ILE C CA 1
ATOM 3758 C C . ILE C 2 8 ? 30.185 -6.723 -24.333 1.00 20.52 8 ILE C C 1
ATOM 3759 O O . ILE C 2 8 ? 30.982 -7.450 -23.735 1.00 19.08 8 ILE C O 1
ATOM 3764 N N . LEU C 2 9 ? 28.976 -7.147 -24.721 1.00 17.06 9 LEU C N 1
ATOM 3765 C CA . LEU C 2 9 ? 28.604 -8.534 -24.527 1.00 15.90 9 LEU C CA 1
ATOM 3766 C C . LEU C 2 9 ? 29.180 -9.405 -25.632 1.00 17.77 9 LEU C C 1
ATOM 3767 O O . LEU C 2 9 ? 29.356 -8.941 -26.759 1.00 19.50 9 LEU C O 1
ATOM 3772 N N . CYS C 2 10 ? 29.446 -10.658 -25.309 1.00 15.83 10 CYS C N 1
ATOM 3773 C CA . CYS C 2 10 ? 29.933 -11.604 -26.288 1.00 17.19 10 CYS C CA 1
ATOM 3774 C C . CYS C 2 10 ? 29.420 -12.975 -25.971 1.00 17.72 10 CYS C C 1
ATOM 3775 O O . CYS C 2 10 ? 28.861 -13.224 -24.900 1.00 16.90 10 CYS C O 1
ATOM 3778 N N . ASP C 2 11 ? 29.541 -13.901 -26.947 1.00 15.73 11 ASP C N 1
ATOM 3779 C CA . ASP C 2 11 ? 29.103 -15.249 -26.718 1.00 15.41 11 ASP C CA 1
ATOM 3780 C C . ASP C 2 11 ? 29.929 -15.859 -25.576 1.00 16.35 11 ASP C C 1
ATOM 3781 O O . ASP C 2 11 ? 31.137 -15.838 -25.644 1.00 17.86 11 ASP C O 1
ATOM 3786 N N . PRO C 2 12 ? 29.313 -16.347 -24.498 1.00 16.71 12 PRO C N 1
ATOM 3787 C CA . PRO C 2 12 ? 30.120 -16.912 -23.392 1.00 17.15 12 PRO C CA 1
ATOM 3788 C C . PRO C 2 12 ? 30.935 -18.121 -23.793 1.00 22.24 12 PRO C C 1
ATOM 3789 O O . PRO C 2 12 ? 31.956 -18.376 -23.159 1.00 22.24 12 PRO C O 1
ATOM 3793 N N . LEU C 2 13 ? 30.535 -18.834 -24.879 1.00 18.11 13 LEU C N 1
ATOM 3794 C CA . LEU C 2 13 ? 31.277 -20.056 -25.226 1.00 18.79 13 LEU C CA 1
ATOM 3795 C C . LEU C 2 13 ? 32.652 -19.786 -25.780 1.00 22.04 13 LEU C C 1
ATOM 3796 O O . LEU C 2 13 ? 33.597 -20.457 -25.390 1.00 23.52 13 LEU C O 1
ATOM 3801 N N . ASP C 2 14 ? 32.771 -18.831 -26.703 1.00 18.71 14 ASP C N 1
ATOM 3802 C CA . ASP C 2 14 ? 34.042 -18.578 -27.386 1.00 17.72 14 ASP C CA 1
ATOM 3803 C C . ASP C 2 14 ? 34.412 -17.097 -27.504 1.00 21.99 14 ASP C C 1
ATOM 3804 O O . ASP C 2 14 ? 35.418 -16.731 -28.151 1.00 22.19 14 ASP C O 1
ATOM 3809 N N . LYS C 2 15 ? 33.623 -16.238 -26.848 1.00 18.58 15 LYS C N 1
ATOM 3810 C CA . LYS C 2 15 ? 33.882 -14.798 -26.797 1.00 18.38 15 LYS C CA 1
ATOM 3811 C C . LYS C 2 15 ? 33.748 -14.096 -28.134 1.00 22.81 15 LYS C C 1
ATOM 3812 O O . LYS C 2 15 ? 34.235 -12.978 -28.302 1.00 23.62 15 LYS 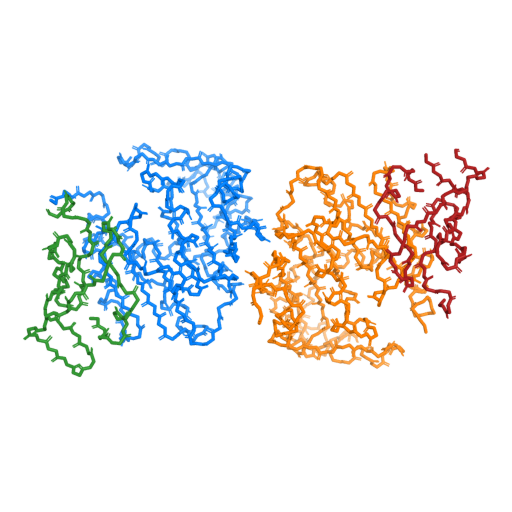C O 1
ATOM 3818 N N . SER C 2 16 ? 33.000 -14.710 -29.058 1.00 19.01 16 SER C N 1
ATOM 3819 C CA . SER C 2 16 ? 32.768 -14.115 -30.357 1.00 18.37 16 SER C CA 1
ATOM 3820 C C . SER C 2 16 ? 31.592 -13.137 -30.311 1.00 19.30 16 SER C C 1
ATOM 3821 O O . SER C 2 16 ? 30.838 -13.061 -29.334 1.00 19.47 16 SER C O 1
ATOM 3824 N N . GLU C 2 17 ? 31.432 -12.389 -31.393 1.00 19.60 17 GLU C N 1
ATOM 3825 C CA . GLU C 2 17 ? 30.390 -11.390 -31.516 1.00 19.00 17 GLU C CA 1
ATOM 3826 C C . GLU C 2 17 ? 28.999 -12.021 -31.519 1.00 20.62 17 GLU C C 1
ATOM 3827 O O . GLU C 2 17 ? 28.818 -13.122 -32.052 1.00 19.68 17 GLU C O 1
ATOM 3833 N N . LEU C 2 18 ? 28.016 -11.293 -30.937 1.00 17.26 18 LEU C N 1
ATOM 3834 C CA . LEU C 2 18 ? 26.610 -11.678 -30.960 1.00 17.24 18 LEU C CA 1
ATOM 3835 C C . LEU C 2 18 ? 25.876 -10.749 -31.911 1.00 18.88 18 LEU C C 1
ATOM 3836 O O . LEU C 2 18 ? 26.146 -9.542 -31.967 1.00 19.72 18 LEU C O 1
ATOM 3841 N N . GLU C 2 19 ? 24.886 -11.292 -32.594 1.00 16.51 19 GLU C N 1
ATOM 3842 C CA . GLU C 2 19 ? 23.984 -10.534 -33.447 1.00 17.89 19 GLU C CA 1
ATOM 3843 C C . GLU C 2 19 ? 22.723 -10.316 -32.606 1.00 18.97 19 GLU C C 1
ATOM 3844 O O . GLU C 2 19 ? 22.180 -11.266 -32.067 1.00 19.00 19 GLU C O 1
ATOM 3850 N N . LEU C 2 20 ? 22.227 -9.084 -32.572 1.00 16.42 20 LEU C N 1
ATOM 3851 C CA . LEU C 2 20 ? 20.986 -8.775 -31.873 1.00 16.60 20 LEU C CA 1
ATOM 3852 C C . LEU C 2 20 ? 19.808 -8.805 -32.834 1.00 18.36 20 LEU C C 1
ATOM 3853 O O . LEU C 2 20 ? 19.850 -8.140 -33.892 1.00 19.44 20 LEU C O 1
ATOM 3858 N N . GLU C 2 21 ? 18.745 -9.517 -32.434 1.00 16.18 21 GLU C N 1
ATOM 3859 C CA . GLU C 2 21 ? 17.442 -9.516 -33.089 1.00 16.22 21 GLU C CA 1
ATOM 3860 C C . GLU C 2 21 ? 16.463 -8.928 -32.062 1.00 19.07 21 GLU C C 1
ATOM 3861 O O . GLU C 2 21 ? 16.425 -9.376 -30.900 1.00 18.44 21 GLU C O 1
ATOM 3867 N N . VAL C 2 22 ? 15.661 -7.930 -32.473 1.00 17.33 22 VAL C N 1
ATOM 3868 C CA . VAL C 2 22 ? 14.721 -7.276 -31.564 1.00 17.04 22 VAL C CA 1
ATOM 3869 C C . VAL C 2 22 ? 13.283 -7.600 -31.934 1.00 19.52 22 VAL C C 1
ATOM 3870 O O . VAL C 2 22 ? 12.884 -7.412 -33.091 1.00 21.63 22 VAL C O 1
ATOM 3874 N N . ASP C 2 23 ? 12.499 -8.044 -30.950 1.00 16.25 23 ASP C N 1
ATOM 3875 C CA . ASP C 2 23 ? 11.083 -8.256 -31.154 1.00 18.34 23 ASP C CA 1
ATOM 3876 C C . ASP C 2 23 ? 10.258 -7.197 -30.485 1.00 22.38 23 ASP C C 1
ATOM 3877 O O . ASP C 2 23 ? 9.172 -6.910 -30.959 1.00 23.51 23 ASP C O 1
ATOM 3882 N N . GLU C 2 24 ? 10.749 -6.603 -29.391 1.00 16.75 24 GLU C N 1
ATOM 3883 C CA . GLU C 2 24 ? 10.026 -5.547 -28.679 1.00 16.10 24 GLU C CA 1
ATOM 3884 C C . GLU C 2 24 ? 11.026 -4.633 -28.010 1.00 16.71 24 GLU C C 1
ATOM 3885 O O . GLU C 2 24 ? 11.968 -5.131 -27.367 1.00 16.46 24 GLU C O 1
ATOM 3891 N N . ARG C 2 25 ? 10.832 -3.320 -28.145 1.00 16.74 25 ARG C N 1
ATOM 3892 C CA . ARG C 2 25 ? 11.744 -2.357 -27.543 1.00 16.19 25 ARG C CA 1
ATOM 3893 C C . ARG C 2 25 ? 11.002 -1.131 -27.061 1.00 19.07 25 ARG C C 1
ATOM 3894 O O . ARG C 2 25 ? 9.868 -0.880 -27.495 1.00 20.08 25 ARG C O 1
ATOM 3902 N N . ASP C 2 26 ? 11.667 -0.361 -26.211 1.00 17.01 26 ASP C N 1
ATOM 3903 C CA . ASP C 2 26 ? 11.134 0.920 -25.734 1.00 17.56 26 ASP C CA 1
ATOM 3904 C C . ASP C 2 26 ? 12.308 1.865 -25.733 1.00 20.45 26 ASP C C 1
ATOM 3905 O O . ASP C 2 26 ? 13.048 1.949 -24.740 1.00 19.53 26 ASP C O 1
ATOM 3910 N N . GLY C 2 27 ? 12.547 2.520 -26.882 1.00 16.62 27 GLY C N 1
ATOM 3911 C CA . GLY C 2 27 ? 13.714 3.365 -27.020 1.00 17.42 27 GLY C CA 1
ATOM 3912 C C . GLY C 2 27 ? 14.953 2.498 -26.993 1.00 18.01 27 GLY C C 1
ATOM 3913 O O . GLY C 2 27 ? 15.010 1.504 -27.712 1.00 17.31 27 GLY C O 1
ATOM 3914 N N . ASP C 2 28 ? 15.912 2.831 -26.126 1.00 17.05 28 ASP C N 1
ATOM 3915 C CA . ASP C 2 28 ? 17.141 2.043 -26.018 1.00 16.31 28 ASP C CA 1
ATOM 3916 C C . ASP C 2 28 ? 16.886 0.701 -25.362 1.00 18.20 28 ASP C C 1
ATOM 3917 O O . ASP C 2 28 ? 17.668 -0.226 -25.543 1.00 19.24 28 ASP C O 1
ATOM 3922 N N . GLU C 2 29 ? 15.805 0.595 -24.590 1.00 16.30 29 GLU C N 1
ATOM 3923 C CA . GLU C 2 29 ? 15.508 -0.639 -23.865 1.00 16.72 29 GLU C CA 1
ATOM 3924 C C . GLU C 2 29 ? 15.051 -1.790 -24.775 1.00 17.75 29 GLU C C 1
ATOM 3925 O O . GLU C 2 29 ? 14.017 -1.680 -25.411 1.00 17.75 29 GLU C O 1
ATOM 3931 N N . ILE C 2 30 ? 15.804 -2.898 -24.825 1.00 14.49 30 ILE C N 1
ATOM 3932 C CA . ILE C 2 30 ? 15.386 -4.097 -25.543 1.00 13.77 30 ILE C CA 1
ATOM 3933 C C . ILE C 2 30 ? 14.631 -4.974 -24.551 1.00 15.90 30 ILE C C 1
ATOM 3934 O O . ILE C 2 30 ? 15.211 -5.401 -23.542 1.00 15.76 30 ILE C O 1
ATOM 3939 N N . ILE C 2 31 ? 13.355 -5.277 -24.850 1.00 15.23 31 ILE C N 1
ATOM 3940 C CA . ILE C 2 31 ? 12.487 -6.022 -23.930 1.00 15.86 31 ILE C CA 1
ATOM 3941 C C . ILE C 2 31 ? 12.387 -7.471 -24.362 1.00 17.07 31 ILE C C 1
ATOM 3942 O O . ILE C 2 31 ? 12.503 -8.358 -23.509 1.00 17.76 31 ILE C O 1
ATOM 3947 N N . GLU C 2 32 ? 12.185 -7.728 -25.676 1.00 14.77 32 GLU C N 1
ATOM 3948 C CA . GLU C 2 32 ? 12.108 -9.086 -26.180 1.00 14.03 32 GLU C CA 1
ATOM 3949 C C . GLU C 2 32 ? 13.007 -9.191 -27.392 1.00 16.48 32 GLU C C 1
ATOM 3950 O O . GLU C 2 32 ? 13.054 -8.258 -28.183 1.00 15.95 32 GLU C O 1
ATOM 3956 N N . GLY C 2 33 ? 13.695 -10.318 -27.526 1.00 15.90 33 GLY C N 1
ATOM 3957 C CA . GLY C 2 33 ? 14.604 -10.498 -28.637 1.00 15.74 33 GLY C CA 1
ATOM 3958 C C . GLY C 2 33 ? 15.575 -11.608 -28.325 1.00 16.78 33 GLY C C 1
ATOM 3959 O O . GLY C 2 33 ? 15.288 -12.465 -27.485 1.00 16.92 33 GLY C O 1
ATOM 3960 N N . ARG C 2 34 ? 16.692 -11.602 -29.031 1.00 15.00 34 ARG C N 1
ATOM 3961 C CA . ARG C 2 34 ? 17.686 -12.623 -28.783 1.00 15.30 34 ARG C CA 1
ATOM 3962 C C . ARG C 2 34 ? 19.040 -12.142 -29.264 1.00 15.62 34 ARG C C 1
ATOM 3963 O O . ARG C 2 34 ? 19.131 -11.277 -30.133 1.00 16.15 34 ARG C O 1
ATOM 3971 N N . LEU C 2 35 ? 20.089 -12.733 -28.697 1.00 15.08 35 LEU C N 1
ATOM 3972 C CA . LEU C 2 35 ? 21.468 -12.493 -29.062 1.00 15.71 35 LEU C CA 1
ATOM 3973 C C . LEU C 2 35 ? 21.959 -13.803 -29.661 1.00 16.21 35 LEU C C 1
ATOM 3974 O O . LEU C 2 35 ? 21.829 -14.846 -29.017 1.00 17.87 35 LEU C O 1
ATOM 3979 N N . ILE C 2 36 ? 22.432 -13.770 -30.900 1.00 15.76 36 ILE C N 1
ATOM 3980 C CA . ILE C 2 36 ? 22.817 -14.994 -31.595 1.00 16.38 36 ILE C CA 1
ATOM 3981 C C . ILE C 2 36 ? 24.298 -15.042 -31.847 1.00 18.02 36 ILE C C 1
ATOM 3982 O O . ILE C 2 36 ? 24.856 -14.100 -32.393 1.00 18.04 36 ILE C O 1
ATOM 3987 N N . GLY C 2 37 ? 24.931 -16.139 -31.423 1.00 17.07 37 GLY C N 1
ATOM 3988 C CA . GLY C 2 37 ? 26.353 -16.322 -31.644 1.00 17.43 37 GLY C CA 1
ATOM 3989 C C . GLY C 2 37 ? 26.676 -16.366 -33.132 1.00 19.89 37 GLY C C 1
ATOM 3990 O O . GLY C 2 37 ? 26.166 -17.240 -33.833 1.00 20.55 37 GLY C O 1
ATOM 3991 N N . THR C 2 38 ? 27.501 -15.429 -33.612 1.00 18.71 38 THR C N 1
ATOM 3992 C CA . THR C 2 38 ? 27.891 -15.347 -35.040 1.00 17.97 38 THR C CA 1
ATOM 3993 C C . THR C 2 38 ? 28.769 -16.529 -35.475 1.00 22.25 38 THR C C 1
ATOM 3994 O O . THR C 2 38 ? 28.951 -16.727 -36.692 1.00 22.58 38 THR C O 1
ATOM 3998 N N . VAL C 2 39 ? 29.364 -17.260 -34.513 1.00 17.14 39 VAL C N 1
ATOM 3999 C CA . VAL C 2 39 ? 30.224 -18.410 -34.811 1.00 15.82 39 VAL C CA 1
ATOM 4000 C C . VAL C 2 39 ? 29.572 -19.689 -34.353 1.00 18.67 39 VAL C C 1
ATOM 4001 O O . VAL C 2 39 ? 29.538 -20.678 -35.105 1.00 18.58 39 VAL C O 1
ATOM 4005 N N . THR C 2 40 ? 29.054 -19.711 -33.117 1.00 17.15 40 THR C N 1
ATOM 4006 C CA . THR C 2 40 ? 28.474 -20.945 -32.577 1.00 17.22 40 THR C CA 1
ATOM 4007 C C . THR C 2 40 ? 27.038 -21.214 -33.032 1.00 18.49 40 THR C C 1
ATOM 4008 O O . THR C 2 40 ? 26.560 -22.341 -32.879 1.00 19.06 40 THR C O 1
ATOM 4012 N N . GLY C 2 41 ? 26.332 -20.155 -33.418 1.00 17.82 41 GLY C N 1
ATOM 4013 C CA . GLY C 2 41 ? 24.916 -20.167 -33.786 1.00 17.67 41 GLY C CA 1
ATOM 4014 C C . GLY C 2 41 ? 24.013 -20.300 -32.565 1.00 19.09 41 GLY C C 1
ATOM 4015 O O . GLY C 2 41 ? 22.791 -20.433 -32.706 1.00 19.63 41 GLY C O 1
ATOM 4016 N N . GLU C 2 42 ? 24.595 -20.251 -31.337 1.00 16.52 42 GLU C N 1
ATOM 4017 C CA . GLU C 2 42 ? 23.771 -20.402 -30.128 1.00 16.47 42 GLU C CA 1
ATOM 4018 C C . GLU C 2 42 ? 22.861 -19.165 -29.954 1.00 18.60 42 GLU C C 1
ATOM 4019 O O . GLU C 2 42 ? 23.242 -18.043 -30.278 1.00 19.77 42 GLU C O 1
ATOM 4025 N N . VAL C 2 43 ? 21.628 -19.405 -29.512 1.00 17.82 43 VAL C N 1
ATOM 4026 C CA . VAL C 2 43 ? 20.617 -18.368 -29.340 1.00 17.84 43 VAL C CA 1
ATOM 4027 C C . VAL C 2 43 ? 20.456 -18.096 -27.848 1.00 18.21 43 VAL C C 1
ATOM 4028 O O . VAL C 2 43 ? 20.079 -19.001 -27.108 1.00 19.87 43 VAL C O 1
ATOM 4032 N N . TYR C 2 44 ? 20.715 -16.854 -27.431 1.00 16.19 44 TYR C N 1
ATOM 4033 C CA . TYR C 2 44 ? 20.617 -16.400 -26.033 1.00 16.18 44 TYR C CA 1
ATOM 4034 C C . TYR C 2 44 ? 19.404 -15.478 -25.968 1.00 16.65 44 TYR C C 1
ATOM 4035 O O . TYR C 2 44 ? 19.444 -14.362 -26.510 1.00 17.98 44 TYR C O 1
ATOM 4044 N N . PRO C 2 45 ? 18.292 -15.925 -25.361 1.00 15.34 45 PRO C N 1
ATOM 4045 C CA . PRO C 2 45 ? 17.076 -15.096 -25.405 1.00 15.29 45 PRO C CA 1
ATOM 4046 C C . PRO C 2 45 ? 17.133 -13.899 -24.493 1.00 18.01 45 PRO C C 1
ATOM 4047 O O . PRO C 2 45 ? 17.744 -13.967 -23.430 1.00 16.92 45 PRO C O 1
ATOM 4051 N N . ILE C 2 46 ? 16.433 -12.827 -24.871 1.00 15.23 46 ILE C N 1
ATOM 4052 C CA . ILE C 2 46 ? 16.257 -11.647 -24.016 1.00 13.95 46 ILE C CA 1
ATOM 4053 C C . ILE C 2 46 ? 14.790 -11.695 -23.660 1.00 17.33 46 ILE C C 1
ATOM 4054 O O . ILE C 2 46 ? 13.936 -11.655 -24.563 1.00 16.75 46 ILE C O 1
ATOM 4059 N N . GLU C 2 47 ? 14.502 -11.872 -22.363 1.00 15.77 47 GLU C N 1
ATOM 4060 C CA . GLU C 2 47 ? 13.164 -12.125 -21.881 1.00 15.30 47 GLU C CA 1
ATOM 4061 C C . GLU C 2 47 ? 12.816 -11.079 -20.889 1.00 18.45 47 GLU C C 1
ATOM 4062 O O . GLU C 2 47 ? 13.479 -10.978 -19.857 1.00 17.57 47 GLU C O 1
ATOM 4068 N N . ASP C 2 48 ? 11.812 -10.256 -21.218 1.00 18.66 48 ASP C N 1
ATOM 4069 C CA . ASP C 2 48 ? 11.412 -9.132 -20.363 1.00 17.52 48 ASP C CA 1
ATOM 4070 C C . ASP C 2 48 ? 12.648 -8.295 -19.952 1.00 18.73 48 ASP C C 1
ATOM 4071 O O . ASP C 2 48 ? 12.853 -7.951 -18.758 1.00 18.55 48 ASP C O 1
ATOM 4076 N N . GLY C 2 49 ? 13.515 -8.053 -20.933 1.00 15.85 49 GLY C N 1
ATOM 4077 C CA . GLY C 2 49 ? 14.694 -7.212 -20.755 1.00 16.32 49 GLY C CA 1
ATOM 4078 C C . GLY C 2 49 ? 15.929 -7.886 -20.181 1.00 16.05 49 GLY C C 1
ATOM 4079 O O . GLY C 2 49 ? 16.992 -7.250 -20.070 1.00 16.74 49 GLY C O 1
ATOM 4080 N N . ILE C 2 50 ? 15.811 -9.176 -19.813 1.00 14.40 50 ILE C N 1
ATOM 4081 C CA . ILE C 2 50 ? 16.937 -9.877 -19.221 1.00 14.57 50 ILE C CA 1
ATOM 4082 C C . ILE C 2 50 ? 17.496 -10.913 -20.197 1.00 15.48 50 ILE C C 1
ATOM 4083 O O . ILE C 2 50 ? 16.832 -11.932 -20.484 1.00 15.32 50 ILE C O 1
ATOM 4088 N N . PRO C 2 51 ? 18.747 -10.713 -20.671 1.00 14.52 51 PRO C N 1
ATOM 4089 C CA . PRO C 2 51 ? 19.373 -11.723 -21.510 1.00 13.51 51 PRO C CA 1
ATOM 4090 C C . PRO C 2 51 ? 19.740 -12.944 -20.671 1.00 16.98 51 PRO C C 1
ATOM 4091 O O . PRO C 2 51 ? 20.268 -12.790 -19.546 1.00 16.55 51 PRO C O 1
ATOM 4095 N N . ASN C 2 52 ? 19.511 -14.143 -21.224 1.00 15.42 52 ASN C N 1
ATOM 4096 C CA . ASN C 2 52 ? 19.939 -15.360 -20.563 1.00 15.10 52 ASN C CA 1
ATOM 4097 C C . ASN C 2 52 ? 21.155 -15.827 -21.340 1.00 16.01 52 ASN C C 1
ATOM 4098 O O . ASN C 2 52 ? 21.032 -16.452 -22.405 1.00 16.36 52 ASN C O 1
ATOM 4103 N N . LEU C 2 53 ? 22.350 -15.487 -20.803 1.00 15.02 53 LEU C N 1
ATOM 4104 C CA . LEU C 2 53 ? 23.631 -15.765 -21.417 1.00 15.61 53 LEU C CA 1
ATOM 4105 C C . LEU C 2 53 ? 24.335 -16.947 -20.747 1.00 18.28 53 LEU C C 1
ATOM 4106 O O . LEU C 2 53 ? 25.574 -17.029 -20.794 1.00 17.55 53 LEU C O 1
ATOM 4111 N N . LEU C 2 54 ? 23.542 -17.866 -20.160 1.00 15.73 54 LEU C N 1
ATOM 4112 C CA . LEU C 2 54 ? 24.118 -19.108 -19.672 1.00 16.35 54 LEU C CA 1
ATOM 4113 C C . LEU C 2 54 ? 24.530 -19.916 -20.894 1.00 21.17 54 LEU C C 1
ATOM 4114 O O . LEU C 2 54 ? 23.799 -19.937 -21.898 1.00 21.02 54 LEU C O 1
ATOM 4119 N N . PRO C 2 55 ? 25.593 -20.730 -20.765 1.00 21.90 55 PRO C N 1
ATOM 4120 C CA . PRO C 2 55 ? 25.940 -21.667 -21.848 1.00 22.41 55 PRO C CA 1
ATOM 4121 C C . PRO C 2 55 ? 24.755 -22.578 -22.136 1.00 25.57 55 PRO C C 1
ATOM 4122 O O . PRO C 2 55 ? 23.961 -22.858 -21.231 1.00 24.98 55 PRO C O 1
ATOM 4126 N N . PRO C 2 56 ? 24.549 -22.978 -23.408 1.00 25.88 56 PRO C N 1
ATOM 4127 C CA . PRO C 2 56 ? 23.372 -23.808 -23.750 1.00 27.68 56 PRO C CA 1
ATOM 4128 C C . PRO C 2 56 ? 23.164 -25.071 -22.901 1.00 33.98 56 PRO C C 1
ATOM 4129 O O . PRO C 2 56 ? 22.009 -25.417 -22.620 1.00 34.67 56 PRO C O 1
ATOM 4133 N N . ASP C 2 57 ? 24.257 -25.727 -22.447 1.00 33.10 57 ASP C N 1
ATOM 4134 C CA . ASP C 2 57 ? 24.166 -26.937 -21.607 1.00 34.57 57 ASP C CA 1
ATOM 4135 C C . ASP C 2 57 ? 23.478 -26.704 -20.238 1.00 37.28 57 ASP C C 1
ATOM 4136 O O . ASP C 2 57 ? 22.995 -27.664 -19.631 1.00 36.56 57 ASP C O 1
ATOM 4141 N N . MET C 2 58 ? 23.405 -25.431 -19.782 1.00 31.50 58 MET C N 1
ATOM 4142 C CA . MET C 2 58 ? 22.779 -25.018 -18.516 1.00 29.65 58 MET C CA 1
ATOM 4143 C C . MET C 2 58 ? 21.352 -24.459 -18.658 1.00 34.85 58 MET C C 1
ATOM 4144 O O . MET C 2 58 ? 20.780 -23.966 -17.671 1.00 34.99 58 MET C O 1
ATOM 4149 N N . ARG C 2 59 ? 20.786 -24.513 -19.879 1.00 31.13 59 ARG C N 1
ATOM 4150 C CA . ARG C 2 59 ? 19.434 -24.027 -20.174 1.00 43.85 59 ARG C CA 1
ATOM 4151 C C . ARG C 2 59 ? 18.555 -25.152 -20.688 1.00 66.20 59 ARG C C 1
ATOM 4152 O O . ARG C 2 59 ? 19.046 -26.012 -21.411 1.00 36.75 59 ARG C O 1
ATOM 4160 N N . MET D 2 1 ? 73.735 -0.597 9.616 1.00 28.22 1 MET D N 1
ATOM 4161 C CA . MET D 2 1 ? 72.976 -1.246 8.562 1.00 26.42 1 MET D CA 1
ATOM 4162 C C . MET D 2 1 ? 73.673 -2.538 8.123 1.00 30.97 1 MET D C 1
ATOM 4163 O O . MET D 2 1 ? 74.889 -2.554 7.901 1.00 30.75 1 MET D O 1
ATOM 4168 N N . LYS D 2 2 ? 72.875 -3.604 7.962 1.00 29.00 2 LYS D N 1
ATOM 4169 C CA . LYS D 2 2 ? 73.310 -4.911 7.496 1.00 28.36 2 LYS D CA 1
ATOM 4170 C C . LYS D 2 2 ? 73.869 -4.713 6.084 1.00 28.12 2 LYS D C 1
ATOM 4171 O O . LYS D 2 2 ? 73.227 -4.077 5.221 1.00 26.08 2 LYS D O 1
ATOM 4177 N N . GLU D 2 3 ? 75.075 -5.242 5.841 1.00 25.08 3 GLU D N 1
ATOM 4178 C CA . GLU D 2 3 ? 75.721 -5.106 4.540 1.00 25.47 3 GLU D CA 1
ATOM 4179 C C . GLU D 2 3 ? 74.838 -5.631 3.411 1.00 27.88 3 GLU D C 1
ATOM 4180 O O . GLU D 2 3 ? 74.807 -5.024 2.344 1.00 29.16 3 GLU D O 1
ATOM 4186 N N . SER D 2 4 ? 74.122 -6.770 3.641 1.00 25.32 4 SER D N 1
ATOM 4187 C CA . SER D 2 4 ? 73.276 -7.375 2.621 1.00 25.52 4 SER D CA 1
ATOM 4188 C C . SER D 2 4 ? 72.114 -6.478 2.186 1.00 29.45 4 SER D C 1
ATOM 4189 O O . SER D 2 4 ? 71.647 -6.591 1.046 1.00 30.63 4 SER D O 1
ATOM 4192 N N . LEU D 2 5 ? 71.664 -5.575 3.078 1.00 24.66 5 LEU D N 1
ATOM 4193 C CA . LEU D 2 5 ? 70.571 -4.652 2.778 1.00 23.51 5 LEU D CA 1
ATOM 4194 C C . LEU D 2 5 ? 71.037 -3.587 1.823 1.00 24.76 5 LEU D C 1
ATOM 4195 O O . LEU D 2 5 ? 70.221 -2.950 1.180 1.00 24.28 5 LEU D O 1
ATOM 4200 N N . MET D 2 6 ? 72.363 -3.392 1.706 1.00 22.79 6 MET D N 1
ATOM 4201 C CA . MET D 2 6 ? 72.850 -2.335 0.829 1.00 19.94 6 MET D CA 1
ATOM 4202 C C . MET D 2 6 ? 72.807 -2.668 -0.663 1.00 23.37 6 MET D C 1
ATOM 4203 O O . MET D 2 6 ? 73.055 -1.799 -1.484 1.00 23.47 6 MET D O 1
ATOM 4208 N N . ASP D 2 7 ? 72.443 -3.908 -1.014 1.00 23.31 7 ASP D N 1
ATOM 4209 C CA . ASP D 2 7 ? 72.423 -4.380 -2.392 1.00 23.74 7 ASP D CA 1
ATOM 4210 C C . ASP D 2 7 ? 71.500 -3.566 -3.322 1.00 27.03 7 ASP D C 1
ATOM 4211 O O . ASP D 2 7 ? 71.814 -3.419 -4.500 1.00 28.31 7 ASP D O 1
ATOM 4216 N N . ILE D 2 8 ? 70.397 -3.010 -2.784 1.00 21.78 8 ILE D N 1
ATOM 4217 C CA . ILE D 2 8 ? 69.446 -2.231 -3.609 1.00 20.65 8 ILE D CA 1
ATOM 4218 C C . ILE D 2 8 ? 69.617 -0.715 -3.472 1.00 23.76 8 ILE D C 1
ATOM 4219 O O . ILE D 2 8 ? 68.827 0.031 -4.060 1.00 21.70 8 ILE D O 1
ATOM 4224 N N . LEU D 2 9 ? 70.616 -0.259 -2.694 1.00 21.22 9 LEU D N 1
ATOM 4225 C CA . LEU D 2 9 ? 70.862 1.185 -2.530 1.00 21.28 9 LEU D CA 1
ATOM 4226 C C . LEU D 2 9 ? 71.577 1.698 -3.752 1.00 24.72 9 LEU D C 1
ATOM 4227 O O . LEU D 2 9 ? 72.304 0.950 -4.400 1.00 25.82 9 LEU D O 1
ATOM 4232 N N . CYS D 2 10 ? 71.351 2.974 -4.084 1.00 22.30 10 CYS D N 1
ATOM 4233 C CA . CYS D 2 10 ? 72.038 3.611 -5.207 1.00 22.73 10 CYS D CA 1
ATOM 4234 C C . CYS D 2 10 ? 72.309 5.051 -4.891 1.00 25.18 10 CYS D C 1
ATOM 4235 O O . CYS D 2 10 ? 71.821 5.585 -3.886 1.00 23.34 10 CYS D O 1
ATOM 4238 N N . ASP D 2 11 ? 73.158 5.680 -5.720 1.00 22.67 11 ASP D N 1
ATOM 4239 C CA . ASP D 2 11 ? 73.479 7.078 -5.494 1.00 22.51 11 ASP D CA 1
ATOM 4240 C C . ASP D 2 11 ? 72.178 7.925 -5.634 1.00 25.86 11 ASP D C 1
ATOM 4241 O O . ASP D 2 11 ? 71.510 7.793 -6.650 1.00 25.89 11 ASP D O 1
ATOM 4246 N N . PRO D 2 12 ? 71.780 8.742 -4.635 1.00 24.86 12 PRO D N 1
ATOM 4247 C CA . PRO D 2 12 ? 70.536 9.536 -4.790 1.00 27.01 12 PRO D CA 1
ATOM 4248 C C . PRO D 2 12 ? 70.563 10.513 -5.976 1.00 33.30 12 PRO D C 1
ATOM 4249 O O . PRO D 2 12 ? 69.502 10.835 -6.521 1.00 33.01 12 PRO D O 1
ATOM 4253 N N . LEU D 2 13 ? 71.771 10.957 -6.397 1.00 32.72 13 LEU D N 1
ATOM 4254 C CA . LEU D 2 13 ? 71.912 11.908 -7.508 1.00 34.19 13 LEU D CA 1
ATOM 4255 C C . LEU D 2 13 ? 71.555 11.371 -8.886 1.00 36.98 13 LEU D C 1
ATOM 4256 O O . LEU D 2 13 ? 70.841 12.045 -9.621 1.00 38.44 13 LEU D O 1
ATOM 4261 N N . ASP D 2 14 ? 72.112 10.212 -9.275 1.00 31.44 14 ASP D N 1
ATOM 4262 C CA . ASP D 2 14 ? 71.936 9.675 -10.618 1.00 30.12 14 ASP D CA 1
ATOM 4263 C C . ASP D 2 14 ? 71.498 8.215 -10.658 1.00 31.51 14 ASP D C 1
ATOM 4264 O O . ASP D 2 14 ? 71.387 7.636 -11.735 1.00 31.85 14 ASP D O 1
ATOM 4269 N N . LYS D 2 15 ? 71.256 7.617 -9.484 1.00 28.28 15 LYS D N 1
ATOM 4270 C CA . LYS D 2 15 ? 70.770 6.229 -9.342 1.00 28.91 15 LYS D CA 1
ATOM 4271 C C . LYS D 2 15 ? 71.784 5.181 -9.829 1.00 32.87 15 LYS D C 1
ATOM 4272 O O . LYS D 2 15 ? 71.411 4.063 -10.191 1.00 31.79 15 LYS D O 1
ATOM 4278 N N . SER D 2 16 ? 73.078 5.531 -9.776 1.00 30.16 16 SER D N 1
ATOM 4279 C CA . SER D 2 16 ? 74.142 4.606 -10.139 1.00 29.13 16 SER D CA 1
ATOM 4280 C C . SER D 2 16 ? 74.600 3.803 -8.911 1.00 31.42 16 SER D C 1
ATOM 4281 O O . SER D 2 16 ? 74.276 4.146 -7.771 1.00 29.19 16 SER D O 1
ATOM 4284 N N . GLU D 2 17 ? 75.343 2.709 -9.156 1.00 29.97 17 GLU D N 1
ATOM 4285 C CA . GLU D 2 17 ? 75.887 1.827 -8.128 1.00 29.66 17 GLU D CA 1
ATOM 4286 C C . GLU D 2 17 ? 76.812 2.553 -7.135 1.00 32.66 17 GLU D C 1
ATOM 4287 O O . GLU D 2 17 ? 77.503 3.516 -7.508 1.00 34.15 17 GLU D O 1
ATOM 4293 N N . LEU D 2 18 ? 76.810 2.104 -5.866 1.00 26.55 18 LEU D N 1
ATOM 4294 C CA . LEU D 2 18 ? 77.663 2.593 -4.790 1.00 25.99 18 LEU D CA 1
ATOM 4295 C C . LEU D 2 18 ? 78.716 1.530 -4.434 1.00 31.66 18 LEU D C 1
ATOM 4296 O O . LEU D 2 18 ? 78.464 0.321 -4.582 1.00 28.37 18 LEU D O 1
ATOM 4301 N N . GLU D 2 19 ? 79.875 1.990 -3.943 1.00 31.51 19 GLU D N 1
ATOM 4302 C CA . GLU D 2 19 ? 80.980 1.161 -3.456 1.00 31.86 19 GLU D CA 1
ATOM 4303 C C . GLU D 2 19 ? 81.016 1.300 -1.925 1.00 34.33 19 GLU D C 1
ATOM 4304 O O . GLU D 2 19 ? 80.980 2.410 -1.414 1.00 34.46 19 GLU D O 1
ATOM 4310 N N . LEU D 2 20 ? 81.082 0.190 -1.198 1.00 29.31 20 LEU D N 1
ATOM 4311 C CA . LEU D 2 20 ? 81.128 0.219 0.259 1.00 29.03 20 LEU D CA 1
ATOM 4312 C C . LEU D 2 20 ? 82.558 0.162 0.806 1.00 35.09 20 LEU D C 1
ATOM 4313 O O . LEU D 2 20 ? 83.351 -0.690 0.371 1.00 31.63 20 LEU D O 1
ATOM 4318 N N . GLU D 2 21 ? 82.852 1.059 1.788 1.00 34.02 21 GLU D N 1
ATOM 4319 C CA . GLU D 2 21 ? 84.088 1.121 2.571 1.00 34.13 21 GLU D CA 1
ATOM 4320 C C . GLU D 2 21 ? 83.688 0.960 4.034 1.00 40.65 21 GLU D C 1
ATOM 4321 O O . GLU D 2 21 ? 82.780 1.657 4.504 1.00 39.09 21 GLU D O 1
ATOM 4327 N N . VAL D 2 22 ? 84.316 -0.006 4.739 1.00 37.89 22 VAL D N 1
ATOM 4328 C CA . VAL D 2 22 ? 83.985 -0.359 6.125 1.00 38.75 22 VAL D CA 1
ATOM 4329 C C . VAL D 2 22 ? 85.093 0.052 7.104 1.00 44.40 22 VAL D C 1
ATOM 4330 O O . VAL D 2 22 ? 86.260 -0.266 6.870 1.00 44.58 22 VAL D O 1
ATOM 4334 N N . ASP D 2 23 ? 84.705 0.708 8.219 1.00 40.41 23 ASP D N 1
ATOM 4335 C CA . ASP D 2 23 ? 85.598 1.151 9.295 1.00 40.01 23 ASP D CA 1
ATOM 4336 C C . ASP D 2 23 ? 85.321 0.402 10.603 1.00 44.36 23 ASP D C 1
ATOM 4337 O O . ASP D 2 23 ? 86.264 0.097 11.331 1.00 44.79 23 ASP D O 1
ATOM 4342 N N . GLU D 2 24 ? 84.038 0.113 10.904 1.00 40.05 24 GLU D N 1
ATOM 4343 C CA . GLU D 2 24 ? 83.607 -0.608 12.108 1.00 40.15 24 GLU D CA 1
ATOM 4344 C C . GLU D 2 24 ? 82.379 -1.474 11.760 1.00 43.08 24 GLU D C 1
ATOM 4345 O O . GLU D 2 24 ? 81.363 -0.951 11.282 1.00 41.90 24 GLU D O 1
ATOM 4351 N N . ARG D 2 25 ? 82.503 -2.798 11.977 1.00 38.33 25 ARG D N 1
ATOM 4352 C CA . ARG D 2 25 ? 81.495 -3.817 11.692 1.00 56.28 25 ARG D CA 1
ATOM 4353 C C . ARG D 2 25 ? 81.436 -4.843 12.836 1.00 96.34 25 ARG D C 1
ATOM 4354 O O . ARG D 2 25 ? 81.545 -4.486 14.008 1.00 64.30 25 ARG D O 1
ATOM 4362 N N . GLU D 2 29 ? 76.962 -6.387 10.028 1.00 49.06 29 GLU D N 1
ATOM 4363 C CA . GLU D 2 29 ? 76.290 -5.162 10.455 1.00 48.63 29 GLU D CA 1
ATOM 4364 C C . GLU D 2 29 ? 77.276 -4.001 10.461 1.00 47.21 29 GLU D C 1
ATOM 4365 O O . GLU D 2 29 ? 78.083 -3.885 11.384 1.00 46.26 29 GLU D O 1
ATOM 4371 N N . ILE D 2 30 ? 77.205 -3.138 9.430 1.00 39.89 30 ILE D N 1
ATOM 4372 C CA . ILE D 2 30 ? 78.104 -1.992 9.280 1.00 38.57 30 ILE D CA 1
ATOM 4373 C C . ILE D 2 30 ? 77.678 -0.871 10.240 1.00 42.62 30 ILE D C 1
ATOM 4374 O O . ILE D 2 30 ? 76.516 -0.448 10.223 1.00 41.53 30 ILE D O 1
ATOM 4379 N N . ILE D 2 31 ? 78.617 -0.427 11.099 1.00 38.60 31 ILE D N 1
ATOM 4380 C CA . ILE D 2 31 ? 78.385 0.625 12.095 1.00 37.95 31 ILE D CA 1
ATOM 4381 C C . ILE D 2 31 ? 78.975 1.960 11.599 1.00 39.50 31 ILE D C 1
ATOM 4382 O O . ILE D 2 31 ? 78.302 2.995 11.657 1.00 39.40 31 ILE D O 1
ATOM 4387 N N . GLU D 2 32 ? 80.224 1.927 11.107 1.00 33.56 32 GLU D N 1
ATOM 4388 C CA . GLU D 2 32 ? 80.926 3.104 10.605 1.00 33.07 32 GLU D CA 1
ATOM 4389 C C . GLU D 2 32 ? 81.550 2.788 9.267 1.00 36.22 32 GLU D C 1
ATOM 4390 O O . GLU D 2 32 ? 82.092 1.697 9.086 1.00 36.43 32 GLU D O 1
ATOM 4396 N N . GLY D 2 33 ? 81.513 3.757 8.360 1.00 32.67 33 GLY D N 1
ATOM 4397 C CA . GLY D 2 33 ? 82.100 3.628 7.029 1.00 32.47 33 GLY D CA 1
ATOM 4398 C C . GLY D 2 33 ? 81.517 4.616 6.049 1.00 36.68 33 GLY D C 1
ATOM 4399 O O . GLY D 2 33 ? 81.007 5.663 6.464 1.00 37.10 33 GLY D O 1
ATOM 4400 N N . ARG D 2 34 ? 81.591 4.298 4.739 1.00 32.78 34 ARG D N 1
ATOM 4401 C CA . ARG D 2 34 ? 81.036 5.140 3.689 1.00 33.34 34 ARG D CA 1
ATOM 4402 C C . ARG D 2 34 ? 80.588 4.361 2.459 1.00 35.12 34 ARG D C 1
ATOM 4403 O O . ARG D 2 34 ? 81.090 3.263 2.173 1.00 34.98 34 ARG D O 1
ATOM 4411 N N . LEU D 2 35 ? 79.623 4.941 1.734 1.00 29.10 35 LEU D N 1
ATOM 4412 C CA . LEU D 2 35 ? 79.128 4.447 0.458 1.00 27.15 35 LEU D CA 1
ATOM 4413 C C . LEU D 2 35 ? 79.527 5.506 -0.542 1.00 32.67 35 LEU D C 1
ATOM 4414 O O . LEU D 2 35 ? 79.146 6.670 -0.381 1.00 32.49 35 LEU D O 1
ATOM 4419 N N . ILE D 2 36 ? 80.338 5.137 -1.535 1.00 30.93 36 ILE D N 1
ATOM 4420 C CA . ILE D 2 36 ? 80.864 6.082 -2.526 1.00 31.20 36 ILE D CA 1
ATOM 4421 C C . ILE D 2 36 ? 80.235 5.866 -3.875 1.00 32.82 36 ILE D C 1
ATOM 4422 O O . ILE D 2 36 ? 80.188 4.733 -4.344 1.00 33.25 36 ILE D O 1
ATOM 4427 N N . GLY D 2 37 ? 79.792 6.959 -4.506 1.00 29.79 37 GLY D N 1
ATOM 4428 C CA . GLY D 2 37 ? 79.207 6.922 -5.839 1.00 29.38 37 GLY D CA 1
ATOM 4429 C C . GLY D 2 37 ? 80.230 6.514 -6.883 1.00 36.89 37 GLY D C 1
ATOM 4430 O O . GLY D 2 37 ? 81.302 7.131 -6.972 1.00 36.61 37 GLY D O 1
ATOM 4431 N N . THR D 2 38 ? 79.935 5.449 -7.661 1.00 34.45 38 THR D N 1
ATOM 4432 C CA . THR D 2 38 ? 80.871 4.942 -8.688 1.00 35.46 38 THR D CA 1
ATOM 4433 C C . THR D 2 38 ? 80.992 5.871 -9.907 1.00 42.86 38 THR D C 1
ATOM 4434 O O . THR D 2 38 ? 81.970 5.775 -10.648 1.00 41.81 38 THR D O 1
ATOM 4438 N N . VAL D 2 39 ? 80.004 6.746 -10.126 1.00 42.27 39 VAL D N 1
ATOM 4439 C CA . VAL 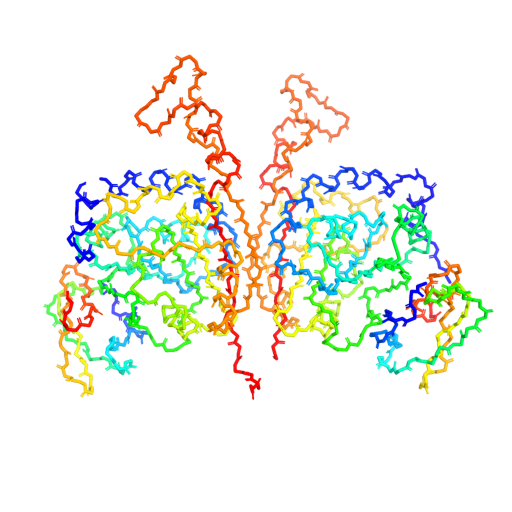D 2 39 ? 80.012 7.667 -11.272 1.00 43.16 39 VAL D CA 1
ATOM 4440 C C . VAL D 2 39 ? 80.311 9.110 -10.826 1.00 47.63 39 VAL D C 1
ATOM 4441 O O . VAL D 2 39 ? 81.163 9.770 -11.430 1.00 47.86 39 VAL D O 1
ATOM 4445 N N . THR D 2 40 ? 79.642 9.570 -9.748 1.00 43.24 40 THR D N 1
ATOM 4446 C CA . THR D 2 40 ? 79.740 10.930 -9.210 1.00 42.68 40 THR D CA 1
ATOM 4447 C C . THR D 2 40 ? 80.924 11.193 -8.282 1.00 44.75 40 THR D C 1
ATOM 4448 O O . THR D 2 40 ? 81.332 12.348 -8.141 1.00 43.89 40 THR D O 1
ATOM 4452 N N . GLY D 2 41 ? 81.390 10.155 -7.588 1.00 38.24 41 GLY D N 1
ATOM 4453 C CA . GLY D 2 41 ? 82.458 10.274 -6.602 1.00 36.92 41 GLY D CA 1
ATOM 4454 C C . GLY D 2 41 ? 81.971 10.761 -5.256 1.00 39.52 41 GLY D C 1
ATOM 4455 O O . GLY D 2 41 ? 82.769 10.904 -4.333 1.00 39.59 41 GLY D O 1
ATOM 4456 N N . GLU D 2 42 ? 80.643 11.016 -5.117 1.00 36.77 42 GLU D N 1
ATOM 4457 C CA . GLU D 2 42 ? 80.057 11.483 -3.860 1.00 35.77 42 GLU D CA 1
ATOM 4458 C C . GLU D 2 42 ? 80.240 10.480 -2.760 1.00 39.51 42 GLU D C 1
ATOM 4459 O O . GLU D 2 42 ? 80.142 9.281 -3.009 1.00 40.54 42 GLU D O 1
ATOM 4465 N N . VAL D 2 43 ? 80.504 10.966 -1.549 1.00 35.76 43 VAL D N 1
ATOM 4466 C CA . VAL D 2 43 ? 80.747 10.144 -0.377 1.00 35.67 43 VAL D CA 1
ATOM 4467 C C . VAL D 2 43 ? 79.590 10.264 0.612 1.00 37.64 43 VAL D C 1
ATOM 4468 O O . VAL D 2 43 ? 79.343 11.335 1.186 1.00 36.22 43 VAL D O 1
ATOM 4472 N N . TYR D 2 44 ? 78.867 9.150 0.794 1.00 31.59 44 TYR D N 1
ATOM 4473 C CA . TYR D 2 44 ? 77.755 9.094 1.724 1.00 29.00 44 TYR D CA 1
ATOM 4474 C C . TYR D 2 44 ? 78.213 8.377 2.963 1.00 32.91 44 TYR D C 1
ATOM 4475 O O . TYR D 2 44 ? 78.465 7.177 2.907 1.00 33.68 44 TYR D O 1
ATOM 4484 N N . PRO D 2 45 ? 78.342 9.080 4.098 1.00 29.99 45 PRO D N 1
ATOM 4485 C CA . PRO D 2 45 ? 78.820 8.421 5.318 1.00 29.91 45 PRO D CA 1
ATOM 4486 C C . PRO D 2 45 ? 77.796 7.532 6.025 1.00 33.65 45 PRO D C 1
ATOM 4487 O O . PRO D 2 45 ? 76.598 7.813 6.003 1.00 32.03 45 PRO D O 1
ATOM 4491 N N . ILE D 2 46 ? 78.283 6.469 6.675 1.00 29.94 46 ILE D N 1
ATOM 4492 C CA . ILE D 2 46 ? 77.528 5.564 7.542 1.00 29.07 46 ILE D CA 1
ATOM 4493 C C . ILE D 2 46 ? 78.063 5.868 8.948 1.00 36.01 46 ILE D C 1
ATOM 4494 O O . ILE D 2 46 ? 79.264 5.704 9.195 1.00 35.91 46 ILE D O 1
ATOM 4499 N N . GLU D 2 47 ? 77.196 6.354 9.845 1.00 34.39 47 GLU D N 1
ATOM 4500 C CA . GLU D 2 47 ? 77.581 6.700 11.217 1.00 35.27 47 GLU D CA 1
ATOM 4501 C C . GLU D 2 47 ? 76.577 6.071 12.162 1.00 39.34 47 GLU D C 1
ATOM 4502 O O . GLU D 2 47 ? 75.367 6.237 11.967 1.00 36.91 47 GLU D O 1
ATOM 4508 N N . ASP D 2 48 ? 77.073 5.284 13.145 1.00 37.33 48 ASP D N 1
ATOM 4509 C CA . ASP D 2 48 ? 76.250 4.549 14.126 1.00 38.45 48 ASP D CA 1
ATOM 4510 C C . ASP D 2 48 ? 75.215 3.619 13.430 1.00 40.22 48 ASP D C 1
ATOM 4511 O O . ASP D 2 48 ? 74.081 3.442 13.890 1.00 40.01 48 ASP D O 1
ATOM 4516 N N . GLY D 2 49 ? 75.653 3.045 12.315 1.00 36.48 49 GLY D N 1
ATOM 4517 C CA . GLY D 2 49 ? 74.903 2.116 11.479 1.00 35.61 49 GLY D CA 1
ATOM 4518 C C . GLY D 2 49 ? 73.946 2.775 10.506 1.00 36.31 49 GLY D C 1
ATOM 4519 O O . GLY D 2 49 ? 73.211 2.084 9.795 1.00 35.62 49 GLY D O 1
ATOM 4520 N N . ILE D 2 50 ? 73.941 4.108 10.465 1.00 30.33 50 ILE D N 1
ATOM 4521 C CA . ILE D 2 50 ? 72.983 4.833 9.626 1.00 29.47 50 ILE D CA 1
ATOM 4522 C C . ILE D 2 50 ? 73.638 5.517 8.447 1.00 30.67 50 ILE D C 1
ATOM 4523 O O . ILE D 2 50 ? 74.356 6.497 8.637 1.00 31.44 50 ILE D O 1
ATOM 4528 N N . PRO D 2 51 ? 73.364 5.062 7.200 1.00 25.09 51 PRO D N 1
ATOM 4529 C CA . PRO D 2 51 ? 73.891 5.777 6.040 1.00 23.22 51 PRO D CA 1
ATOM 4530 C C . PRO D 2 51 ? 73.146 7.095 5.838 1.00 26.70 51 PRO D C 1
ATOM 4531 O O . PRO D 2 51 ? 71.920 7.164 6.035 1.00 24.13 51 PRO D O 1
ATOM 4535 N N . ASN D 2 52 ? 73.890 8.139 5.474 1.00 23.81 52 ASN D N 1
ATOM 4536 C CA . ASN D 2 52 ? 73.276 9.421 5.172 1.00 23.82 52 ASN D CA 1
ATOM 4537 C C . ASN D 2 52 ? 73.275 9.552 3.645 1.00 25.71 52 ASN D C 1
ATOM 4538 O O . ASN D 2 52 ? 74.296 9.852 3.022 1.00 26.85 52 ASN D O 1
ATOM 4543 N N . LEU D 2 53 ? 72.125 9.244 3.012 1.00 22.14 53 LEU D N 1
ATOM 4544 C CA . LEU D 2 53 ? 71.982 9.262 1.560 1.00 20.93 53 LEU D CA 1
ATOM 4545 C C . LEU D 2 53 ? 71.173 10.449 0.992 1.00 26.26 53 LEU D C 1
ATOM 4546 O O . LEU D 2 53 ? 70.507 10.351 -0.052 1.00 24.95 53 LEU D O 1
ATOM 4551 N N . LEU D 2 54 ? 71.288 11.587 1.661 1.00 25.18 54 LEU D N 1
ATOM 4552 C CA . LEU D 2 54 ? 70.701 12.827 1.176 1.00 25.33 54 LEU D CA 1
ATOM 4553 C C . LEU D 2 54 ? 71.501 13.257 -0.028 1.00 32.81 54 LEU D C 1
ATOM 4554 O O . LEU D 2 54 ? 72.730 13.106 0.009 1.00 31.39 54 LEU D O 1
ATOM 4559 N N . PRO D 2 55 ? 70.883 13.908 -1.041 1.00 34.04 55 PRO D N 1
ATOM 4560 C CA . PRO D 2 55 ? 71.696 14.509 -2.118 1.00 35.79 55 PRO D CA 1
ATOM 4561 C C . PRO D 2 55 ? 72.673 15.509 -1.462 1.00 41.08 55 PRO D C 1
ATOM 4562 O O . PRO D 2 55 ? 72.320 16.078 -0.416 1.00 38.92 55 PRO D O 1
ATOM 4566 N N . PRO D 2 56 ? 73.932 15.631 -1.976 1.00 41.64 56 PRO D N 1
ATOM 4567 C CA . PRO D 2 56 ? 74.966 16.463 -1.299 1.00 42.10 56 PRO D CA 1
ATOM 4568 C C . PRO D 2 56 ? 74.534 17.809 -0.686 1.00 44.98 56 PRO D C 1
ATOM 4569 O O . PRO D 2 56 ? 74.844 18.075 0.485 1.00 46.10 56 PRO D O 1
ATOM 4573 N N . ASP D 2 57 ? 73.804 18.637 -1.461 1.00 38.58 57 ASP D N 1
ATOM 4574 C CA . ASP D 2 57 ? 73.353 19.976 -1.073 1.00 38.26 57 ASP D CA 1
ATOM 4575 C C . ASP D 2 57 ? 72.338 20.028 0.100 1.00 41.75 57 ASP D C 1
ATOM 4576 O O . ASP D 2 57 ? 71.899 21.130 0.459 1.00 42.97 57 ASP D O 1
ATOM 4581 N N . MET D 2 58 ? 71.941 18.861 0.672 1.00 35.06 58 MET D N 1
ATOM 4582 C CA . MET D 2 58 ? 70.956 18.816 1.760 1.00 55.05 58 MET D CA 1
ATOM 4583 C C . MET D 2 58 ? 71.584 18.489 3.109 1.00 81.67 58 MET D C 1
ATOM 4584 O O . MET D 2 58 ? 70.934 18.661 4.141 1.00 48.09 58 MET D O 1
#

Radius of gyration: 26.15 Å; Cα contacts (8 Å, |Δi|>4): 1308; chains: 4; bounding box: 76×57×65 Å

Secondary structure (DSSP, 8-state):
----HHHHHHHHTHHHHHHHHHHHHHHHHHHHS-PPTT-EEEEET-TT-HHHHHHHHHH--SEEEEEES-HHHHHHHHHT---TTEEEEE-BTTB--B-TT-EEEEEEES-GGG-SSHHHHHHHHHHHEEEEEEEEEEES-STT-GGGGGGGGG-SSPPP---HHHHHHHHHHTTPEEEEEEEE---SS----GGG-S-SS-S-HHHHHIIIIII-EEEEEEE---/-HHHHHHHHH--HHHHHHHHHHHHHHHHHH----TT-EEEEET-TT-HHHHHHHHHH--SEEEEEES-HHHHHHHHHT---SSEEEEE-BTTB--B-TT-EEEEEEES-GGG-SSHHHHHHHHHHHEEEEEEEEEEES--TT-GGGGGGGGG-SS------HHHHHHHHHHTTPEEEEEEEE---SS----GGG-S-SS-S-HHHHHIIIIII-EEEEEEEPPPP---/-BGGGGGGB--TTT---EEEEEEEEETTEEEEEEEEETTT--EEEEETTEEB-S-GGG-/--GGGGGGB--TTT---EEEEEEE----EEEEEETTT--EEEEETTEEB-S-TT-